Protein AF-A0A962IIJ2-F1 (afdb_monomer_lite)

pLDDT: mean 85.6, std 15.06, range [34.09, 98.44]

Radius of gyration: 25.57 Å; chains: 1; bounding box: 66×68×74 Å

Secondary structure (DSSP, 8-state):
-----SSPPB----TT-----PPPTTS----SS---TT-TT-B-HHHHHHHH-GGGPPPTTS-----STT----STHHHHHS-----S-HHHHGGGGGG-SS-------TTS-SS-SS--S-S---S---HHHHHHHHT-STTT--GGGGTEEE--S-TTHHHHS-SS-----HHHHHHHHHH--BGGGGTSGGGSHHHHHTTGGGGGG-SS--B-S--GGG--EEE-B-B-TTS-BB-TTSPBPPTT-TTHHHHSPB---HHHHTT--HHHH--HHHHH--SPPPSSGGGG----THHHH--SSS---SB--STTS-TT--BGGG-B-TTS-BSEEEETTEEEEE-SSSTT-EEEPPPHHHHH-TTSTT--HHHHHHHH-BS-TTT---STTS-GGGBSS-TTTB-THHHHB--B-EEEEEEEEEEEEEEEE--SSS-SEEEEEE-BEEEEEESB--EEEE--GGGTT-EEEEEE---EEEEEE-TT--EEEEEEPPBBTTS-BS--EEE-----B-SSSSPPHHHHS--TTS--HHHHHHHTTS--S------SEEEEE-SS-EEEEE---

Structure (mmCIF, N/CA/C/O backbone):
data_AF-A0A962IIJ2-F1
#
_entry.id   AF-A0A962IIJ2-F1
#
loop_
_atom_site.group_PDB
_atom_site.id
_atom_site.type_symbol
_atom_site.label_atom_id
_atom_site.label_alt_id
_atom_site.label_comp_id
_atom_site.label_asym_id
_atom_site.label_entity_id
_atom_site.label_seq_id
_atom_site.pdbx_PDB_ins_code
_atom_site.Cartn_x
_atom_site.Cartn_y
_atom_site.Cartn_z
_atom_site.occupancy
_atom_site.B_iso_or_equiv
_atom_site.auth_seq_id
_atom_site.auth_comp_id
_atom_site.auth_asym_id
_atom_site.auth_atom_id
_atom_site.pdbx_PDB_model_num
ATOM 1 N N . ARG A 1 1 ? 8.503 -45.326 -10.225 1.00 37.41 1 ARG A N 1
ATOM 2 C CA . ARG A 1 1 ? 7.732 -44.259 -10.901 1.00 37.41 1 ARG A CA 1
ATOM 3 C C . ARG A 1 1 ? 8.660 -43.644 -11.934 1.00 37.41 1 ARG A C 1
ATOM 5 O O . ARG A 1 1 ? 9.454 -42.791 -11.583 1.00 37.41 1 ARG A O 1
ATOM 12 N N . ASN A 1 2 ? 8.625 -44.191 -13.148 1.00 34.09 2 ASN A N 1
ATOM 13 C CA . ASN A 1 2 ? 9.226 -43.584 -14.328 1.00 34.09 2 ASN A CA 1
ATOM 14 C C . ASN A 1 2 ? 8.169 -42.682 -14.962 1.00 34.09 2 ASN A C 1
ATOM 16 O O . ASN A 1 2 ? 7.046 -43.139 -15.152 1.00 34.09 2 ASN A O 1
ATOM 20 N N . ILE A 1 3 ? 8.555 -41.435 -15.202 1.00 35.91 3 ILE A N 1
ATOM 21 C CA . ILE A 1 3 ? 8.362 -40.560 -16.370 1.00 35.91 3 ILE A CA 1
ATOM 22 C C . ILE A 1 3 ? 9.017 -39.276 -15.858 1.00 35.91 3 ILE A C 1
ATOM 24 O O . ILE A 1 3 ? 8.398 -38.516 -15.116 1.00 35.91 3 ILE A O 1
ATOM 28 N N . ASN A 1 4 ? 10.325 -39.139 -16.104 1.00 37.03 4 ASN A N 1
ATOM 29 C CA . ASN A 1 4 ? 11.079 -37.954 -15.710 1.00 37.03 4 ASN A CA 1
ATOM 30 C C . ASN A 1 4 ? 10.357 -36.747 -16.296 1.00 37.03 4 ASN A C 1
ATOM 32 O O . ASN A 1 4 ? 10.222 -36.628 -17.516 1.00 37.03 4 ASN A O 1
ATOM 36 N N . THR A 1 5 ? 9.843 -35.892 -15.420 1.00 36.66 5 THR A N 1
ATOM 37 C CA . THR A 1 5 ? 9.317 -34.612 -15.850 1.00 36.66 5 THR A CA 1
ATOM 38 C C . THR A 1 5 ? 10.496 -33.867 -16.479 1.00 36.66 5 THR A C 1
ATOM 40 O O . THR A 1 5 ? 11.594 -33.805 -15.932 1.00 36.66 5 THR A O 1
ATOM 43 N N . THR A 1 6 ? 10.298 -33.308 -17.667 1.00 42.16 6 THR A N 1
ATOM 44 C CA . THR A 1 6 ? 11.207 -32.301 -18.236 1.00 42.16 6 THR A CA 1
ATOM 45 C C . THR A 1 6 ? 11.127 -30.978 -17.465 1.00 42.16 6 THR A C 1
ATOM 47 O O . THR A 1 6 ? 11.768 -29.999 -17.844 1.00 42.16 6 THR A O 1
ATOM 50 N N . PHE A 1 7 ? 10.349 -30.934 -16.380 1.00 39.56 7 PHE A N 1
ATOM 51 C CA . PHE A 1 7 ? 10.280 -29.812 -15.469 1.00 39.56 7 PHE A CA 1
ATOM 52 C C . PHE A 1 7 ? 11.474 -29.827 -14.514 1.00 39.56 7 PHE A C 1
ATOM 54 O O . PHE A 1 7 ? 11.774 -30.864 -13.922 1.00 39.56 7 PHE A O 1
ATOM 61 N N . PRO A 1 8 ? 12.127 -28.679 -14.287 1.00 47.19 8 PRO A N 1
ATOM 62 C CA . PRO A 1 8 ? 13.019 -28.563 -13.152 1.00 47.19 8 PRO A CA 1
ATOM 63 C C . PRO A 1 8 ? 12.200 -28.747 -11.867 1.00 47.19 8 PRO A C 1
ATOM 65 O O . PRO A 1 8 ? 11.303 -27.949 -11.603 1.00 47.19 8 PRO A O 1
ATOM 68 N N . GLU A 1 9 ? 12.465 -29.793 -11.074 1.00 44.72 9 GLU A N 1
ATOM 69 C CA . GLU A 1 9 ? 11.736 -29.979 -9.811 1.00 44.72 9 GLU A CA 1
ATOM 70 C C . GLU A 1 9 ? 12.003 -28.761 -8.907 1.00 44.72 9 GLU A C 1
ATOM 72 O O . GLU A 1 9 ? 13.155 -28.430 -8.609 1.00 44.72 9 GLU A O 1
ATOM 77 N N . THR A 1 10 ? 10.955 -28.055 -8.489 1.00 42.66 10 THR A N 1
ATOM 78 C CA . THR A 1 10 ? 11.078 -26.929 -7.560 1.00 42.66 10 THR A CA 1
ATOM 79 C C . THR A 1 10 ? 11.089 -27.452 -6.128 1.00 42.66 10 THR A C 1
ATOM 81 O O . THR A 1 10 ? 10.122 -28.042 -5.651 1.00 42.66 10 THR A O 1
ATOM 84 N N . GLY A 1 11 ? 12.204 -27.274 -5.422 1.00 40.88 11 GLY A N 1
ATOM 85 C CA . GLY A 1 11 ? 12.352 -27.729 -4.041 1.00 40.88 11 GLY A CA 1
ATOM 86 C C . GLY A 1 11 ? 13.549 -27.084 -3.354 1.00 40.88 11 GLY A C 1
ATOM 87 O O . GLY A 1 11 ? 14.538 -26.742 -4.006 1.00 40.88 11 GLY A O 1
ATOM 88 N N . LEU A 1 12 ? 13.459 -26.907 -2.035 1.00 39.16 12 LEU A N 1
ATOM 89 C CA . LEU A 1 12 ? 14.619 -26.550 -1.222 1.00 39.16 12 LEU A CA 1
ATOM 90 C C . LEU A 1 12 ? 15.625 -27.713 -1.275 1.00 39.16 12 LEU A C 1
ATOM 92 O O . LEU A 1 12 ? 15.207 -28.872 -1.173 1.00 39.16 12 LEU A O 1
ATOM 96 N N . PRO A 1 13 ? 16.934 -27.454 -1.440 1.00 43.03 13 PRO A N 1
ATOM 97 C CA . PRO A 1 13 ? 17.932 -28.498 -1.269 1.00 43.03 13 PRO A CA 1
ATOM 98 C C . PRO A 1 13 ? 17.788 -29.068 0.147 1.00 43.03 13 PRO A C 1
ATOM 100 O O . PRO A 1 13 ? 17.956 -28.360 1.135 1.00 43.03 13 PRO A O 1
ATOM 103 N N . ASN A 1 14 ? 17.403 -30.342 0.238 1.00 43.22 14 ASN A N 1
ATOM 104 C CA . ASN A 1 14 ? 17.270 -31.041 1.510 1.00 43.22 14 ASN A CA 1
ATOM 105 C C . ASN A 1 14 ? 18.638 -31.050 2.211 1.00 43.22 14 ASN A C 1
ATOM 107 O O . ASN A 1 14 ? 19.589 -31.634 1.685 1.00 43.22 14 ASN A O 1
ATOM 111 N N . SER A 1 15 ? 18.718 -30.447 3.398 1.00 38.16 15 SER A N 1
ATOM 112 C CA . SER A 1 15 ? 19.924 -30.374 4.233 1.00 38.16 15 SER A CA 1
ATOM 113 C C . SER A 1 15 ? 20.475 -31.744 4.653 1.00 38.16 15 SER A C 1
ATOM 115 O O . SER A 1 15 ? 21.618 -31.828 5.090 1.00 38.16 15 SER A O 1
ATOM 117 N N . LEU A 1 16 ? 19.697 -32.820 4.493 1.00 42.72 16 LEU A N 1
ATOM 118 C CA . LEU A 1 16 ? 20.067 -34.190 4.855 1.00 42.72 16 LEU A CA 1
ATOM 119 C C . LEU A 1 16 ? 20.556 -35.044 3.672 1.00 42.72 16 LEU A C 1
ATOM 121 O O . LEU A 1 16 ? 20.946 -36.186 3.881 1.00 42.72 16 LEU A O 1
ATOM 125 N N . GLY A 1 17 ? 20.513 -34.554 2.426 1.00 43.22 17 GLY A N 1
ATOM 126 C CA . GLY A 1 17 ? 21.072 -35.272 1.263 1.00 43.22 17 GLY A CA 1
ATOM 127 C C . GLY A 1 17 ? 20.404 -36.612 0.886 1.00 43.22 17 GLY A C 1
ATOM 128 O O . GLY A 1 17 ? 20.881 -37.304 -0.007 1.00 43.22 17 GLY A O 1
ATOM 129 N N . LEU A 1 18 ? 19.282 -36.988 1.510 1.00 43.78 18 LEU A N 1
ATOM 130 C CA . LEU A 1 18 ? 18.730 -38.356 1.464 1.00 43.78 18 LEU A CA 1
ATOM 131 C C . LEU A 1 18 ? 17.936 -38.745 0.196 1.00 43.78 18 LEU A C 1
ATOM 133 O O . LEU A 1 18 ? 17.267 -39.776 0.195 1.00 43.78 18 LEU A O 1
ATOM 137 N N . ILE A 1 19 ? 17.964 -37.969 -0.895 1.00 43.94 19 ILE A N 1
ATOM 138 C CA . ILE A 1 19 ? 17.122 -38.248 -2.082 1.00 43.94 19 ILE A CA 1
ATOM 139 C C . ILE A 1 19 ? 17.919 -38.167 -3.394 1.00 43.94 19 ILE A C 1
ATOM 141 O O . ILE A 1 19 ? 17.517 -37.497 -4.343 1.00 43.94 19 ILE A O 1
ATOM 145 N N . GLN A 1 20 ? 19.053 -38.868 -3.459 1.00 42.38 20 GLN A N 1
ATOM 146 C CA . GLN A 1 20 ? 19.650 -39.310 -4.723 1.00 42.38 20 GLN A CA 1
ATOM 147 C C . GLN A 1 20 ? 19.361 -40.803 -4.900 1.00 42.38 20 GLN A C 1
ATOM 149 O O . GLN A 1 20 ? 20.142 -41.656 -4.485 1.00 42.38 20 GLN A O 1
ATOM 154 N N . ARG A 1 21 ? 18.233 -41.150 -5.529 1.00 43.78 21 ARG A N 1
ATOM 155 C CA . ARG A 1 21 ? 18.178 -42.439 -6.228 1.00 43.78 21 ARG A CA 1
ATOM 156 C C . ARG A 1 21 ? 18.966 -42.230 -7.515 1.00 43.78 21 ARG A C 1
ATOM 158 O O . ARG A 1 21 ? 18.477 -41.557 -8.414 1.00 43.78 21 ARG A O 1
ATOM 165 N N . LEU A 1 22 ? 20.215 -42.690 -7.516 1.00 45.16 22 LEU A N 1
ATOM 166 C CA . LEU A 1 22 ? 21.128 -42.614 -8.655 1.00 45.16 22 LEU A CA 1
ATOM 167 C C . LEU A 1 22 ? 20.426 -43.142 -9.916 1.00 45.16 22 LEU A C 1
ATOM 169 O O . LEU A 1 22 ? 19.790 -44.197 -9.868 1.00 45.16 22 LEU A O 1
ATOM 173 N N . GLU A 1 23 ? 20.523 -42.404 -11.023 1.00 46.47 23 GLU A N 1
ATOM 174 C CA . GLU A 1 23 ? 20.155 -42.933 -12.338 1.00 46.47 23 GLU A CA 1
ATOM 175 C C . GLU A 1 23 ? 21.096 -44.091 -12.716 1.00 46.47 23 GLU A C 1
ATOM 177 O O . GLU A 1 23 ? 22.241 -44.151 -12.261 1.00 46.47 23 GLU A O 1
ATOM 182 N N . GLU A 1 24 ? 20.614 -45.028 -13.540 1.00 42.97 24 GLU A N 1
ATOM 183 C CA . GLU A 1 24 ? 21.438 -46.135 -14.032 1.00 42.97 24 GLU A CA 1
ATOM 184 C C . GLU A 1 24 ? 22.673 -45.606 -14.791 1.00 42.97 24 GLU A C 1
ATOM 186 O O . GLU A 1 24 ? 22.529 -44.748 -15.672 1.00 42.97 24 GLU A O 1
ATOM 191 N N . PRO A 1 25 ? 23.883 -46.122 -14.502 1.00 41.12 25 PRO A N 1
ATOM 192 C CA . PRO A 1 25 ? 25.089 -45.762 -15.237 1.00 41.12 25 PRO A CA 1
ATOM 193 C C . PRO A 1 25 ? 24.914 -45.962 -16.751 1.00 41.12 25 PRO A C 1
ATOM 195 O O . PRO A 1 25 ? 24.493 -47.028 -17.194 1.00 41.12 25 PRO A O 1
ATOM 198 N N . GLY A 1 26 ? 25.274 -44.951 -17.548 1.00 41.69 26 GLY A N 1
ATOM 199 C CA . GLY A 1 26 ? 25.285 -45.033 -19.016 1.00 41.69 26 GLY A CA 1
ATOM 200 C C . GLY A 1 26 ? 24.155 -44.294 -19.740 1.00 41.69 26 GLY A C 1
ATOM 201 O O . GLY A 1 26 ? 24.163 -44.257 -20.970 1.00 41.69 26 GLY A O 1
ATOM 202 N N . ARG A 1 27 ? 23.215 -43.658 -19.028 1.00 43.38 27 ARG A N 1
ATOM 203 C CA . ARG A 1 27 ? 22.246 -42.744 -19.658 1.00 43.38 27 ARG A CA 1
ATOM 204 C C . ARG A 1 27 ? 22.854 -41.350 -19.887 1.00 43.38 27 ARG A C 1
ATOM 206 O O . ARG A 1 27 ? 23.581 -40.863 -19.023 1.00 43.38 27 ARG A O 1
ATOM 213 N N . PRO A 1 28 ? 22.579 -40.694 -21.032 1.00 39.84 28 PRO A N 1
ATOM 214 C CA . PRO A 1 28 ? 23.017 -39.325 -21.267 1.00 39.84 28 PRO A CA 1
ATOM 215 C C . PRO A 1 28 ? 22.339 -38.370 -20.278 1.00 39.84 28 PRO A C 1
ATOM 217 O O . PRO A 1 28 ? 21.114 -38.328 -20.176 1.00 39.84 28 PRO A O 1
ATOM 220 N N . ASP A 1 29 ? 23.157 -37.587 -19.579 1.00 43.50 29 ASP A N 1
ATOM 221 C CA . ASP A 1 29 ? 22.744 -36.552 -18.631 1.00 43.50 29 ASP A CA 1
ATOM 222 C C . ASP A 1 29 ? 22.156 -35.345 -19.386 1.00 43.50 29 ASP A C 1
ATOM 224 O O . ASP A 1 29 ? 22.820 -34.335 -19.637 1.00 43.50 29 ASP A O 1
ATOM 228 N N . LEU A 1 30 ? 20.912 -35.482 -19.849 1.00 41.03 30 LEU A N 1
ATOM 229 C CA . LEU A 1 30 ? 20.187 -34.433 -20.565 1.00 41.03 30 LEU A CA 1
ATOM 230 C C . LEU A 1 30 ? 19.764 -33.334 -19.580 1.00 41.03 30 LEU A C 1
ATOM 232 O O . LEU A 1 30 ? 18.657 -33.353 -19.042 1.00 41.03 30 LEU A O 1
ATOM 236 N N . ARG A 1 31 ? 20.652 -32.359 -19.348 1.00 44.62 31 ARG A N 1
ATOM 237 C CA . ARG A 1 31 ? 20.380 -31.151 -18.547 1.00 44.62 31 ARG A CA 1
ATOM 238 C C . ARG A 1 31 ? 19.911 -29.992 -19.427 1.00 44.62 31 ARG A C 1
ATOM 240 O O . ARG A 1 31 ? 20.548 -29.691 -20.430 1.00 44.62 31 ARG A O 1
ATOM 247 N N . GLN A 1 32 ? 18.863 -29.265 -19.021 1.00 40.50 32 GLN A N 1
ATOM 248 C CA . GLN A 1 32 ? 18.410 -28.050 -19.727 1.00 40.50 32 GLN A CA 1
ATOM 249 C C . GLN A 1 32 ? 19.452 -26.919 -19.657 1.00 40.50 32 GLN A C 1
ATOM 251 O O . GLN A 1 32 ? 19.497 -26.042 -20.514 1.00 40.50 32 GLN A O 1
ATOM 256 N N . SER A 1 33 ? 20.284 -26.913 -18.611 1.00 43.78 33 SER A N 1
ATOM 257 C CA . SER A 1 33 ? 21.481 -26.071 -18.484 1.00 43.78 33 SER A CA 1
ATOM 258 C C . SER A 1 33 ? 22.393 -26.607 -17.373 1.00 43.78 33 SER A C 1
ATOM 260 O O . SER A 1 33 ? 21.948 -27.346 -16.495 1.00 43.78 33 SER A O 1
ATOM 262 N N . ASN A 1 34 ? 23.675 -26.230 -17.382 1.00 48.47 34 ASN A N 1
ATOM 263 C CA . ASN A 1 34 ? 24.624 -26.630 -16.342 1.00 48.47 34 ASN A CA 1
ATOM 264 C C . ASN A 1 34 ? 24.390 -25.789 -15.067 1.00 48.47 34 ASN A C 1
ATOM 266 O O . ASN A 1 34 ? 24.948 -24.703 -14.908 1.00 48.47 34 ASN A O 1
ATOM 270 N N . ARG A 1 35 ? 23.484 -26.243 -14.194 1.00 53.84 35 ARG A N 1
ATOM 271 C CA . ARG A 1 35 ? 23.015 -25.499 -13.009 1.00 53.84 35 ARG A CA 1
ATOM 272 C C . ARG A 1 35 ? 23.796 -25.866 -11.741 1.00 53.84 35 ARG A C 1
ATOM 274 O O . ARG A 1 35 ? 23.197 -26.232 -10.747 1.00 53.84 35 ARG A O 1
ATOM 281 N N . GLY A 1 36 ? 25.122 -25.758 -11.756 1.00 50.78 36 GLY A N 1
ATOM 282 C CA . GLY A 1 36 ? 25.972 -26.019 -10.582 1.00 50.78 36 GLY A CA 1
ATOM 283 C C . GLY A 1 36 ? 25.973 -27.482 -10.079 1.00 50.78 36 GLY A C 1
ATOM 284 O O . GLY A 1 36 ? 25.113 -28.281 -10.458 1.00 50.78 36 GLY A O 1
ATOM 285 N N . PRO A 1 37 ? 26.956 -27.882 -9.253 1.00 43.50 37 PRO A N 1
ATOM 286 C CA . PRO A 1 37 ? 27.023 -29.238 -8.703 1.00 43.50 37 PRO A CA 1
ATOM 287 C C . PRO A 1 37 ? 25.828 -29.555 -7.784 1.00 43.50 37 PRO A C 1
ATOM 289 O O . PRO A 1 37 ? 25.445 -28.731 -6.962 1.00 43.50 37 PRO A O 1
ATOM 292 N N . GLY A 1 38 ? 25.254 -30.759 -7.901 1.00 46.19 38 GLY A N 1
ATOM 293 C CA . GLY A 1 38 ? 24.261 -31.290 -6.951 1.00 46.19 38 GLY A CA 1
ATOM 294 C C . GLY A 1 38 ? 22.792 -30.907 -7.183 1.00 46.19 38 GLY A C 1
ATOM 295 O O . GLY A 1 38 ? 21.932 -31.390 -6.453 1.00 46.19 38 GLY A O 1
ATOM 296 N N . THR A 1 39 ? 22.473 -30.093 -8.194 1.00 49.59 39 THR A N 1
ATOM 297 C CA . THR A 1 39 ? 21.091 -29.621 -8.410 1.00 49.59 39 THR A CA 1
ATOM 298 C C . THR A 1 39 ? 20.220 -30.561 -9.237 1.00 49.59 39 THR A C 1
ATOM 300 O O . THR A 1 39 ? 19.011 -30.472 -9.115 1.00 49.59 39 THR A O 1
ATOM 303 N N . GLY A 1 40 ? 20.773 -31.470 -10.051 1.00 49.94 40 GLY A N 1
ATOM 304 C CA . GLY A 1 40 ? 20.004 -32.532 -10.728 1.00 49.94 40 GLY A CA 1
ATOM 305 C C . GLY A 1 40 ? 18.741 -32.052 -11.462 1.00 49.94 40 GLY A C 1
ATOM 306 O O . GLY A 1 40 ? 17.670 -32.591 -11.222 1.00 49.94 40 GLY A O 1
ATOM 307 N N . GLN A 1 41 ? 18.850 -31.002 -12.290 1.00 48.44 41 GLN A N 1
ATOM 308 C CA . GLN A 1 41 ? 17.736 -30.291 -12.958 1.00 48.44 41 GLN A CA 1
ATOM 309 C C . GLN A 1 41 ? 16.795 -29.494 -12.036 1.00 48.44 41 GLN A C 1
ATOM 311 O O . GLN A 1 41 ? 16.021 -28.688 -12.540 1.00 48.44 41 GLN A O 1
ATOM 316 N N . ARG A 1 42 ? 16.885 -29.614 -10.709 1.00 50.66 42 ARG A N 1
ATOM 317 C CA . ARG A 1 42 ? 16.044 -28.884 -9.749 1.00 50.66 42 ARG A CA 1
ATOM 318 C C . ARG A 1 42 ? 16.328 -27.388 -9.741 1.00 50.66 42 ARG A C 1
ATOM 320 O O . ARG A 1 42 ? 17.455 -26.943 -9.978 1.00 50.66 42 ARG A O 1
ATOM 327 N N . VAL A 1 43 ? 15.305 -26.598 -9.429 1.00 50.91 43 VAL A N 1
ATOM 328 C CA . VAL A 1 43 ? 15.424 -25.144 -9.302 1.00 50.91 43 VAL A CA 1
ATOM 329 C C . VAL A 1 43 ? 14.782 -24.642 -8.013 1.00 50.91 43 VAL A C 1
ATOM 331 O O . VAL A 1 43 ? 13.591 -24.799 -7.788 1.00 50.91 43 VAL A O 1
ATOM 334 N N . ALA A 1 44 ? 15.560 -23.988 -7.153 1.00 52.53 44 ALA A N 1
ATOM 335 C CA . ALA A 1 44 ? 15.008 -23.236 -6.033 1.00 52.53 44 ALA A CA 1
ATOM 336 C C . ALA A 1 44 ? 14.726 -21.808 -6.515 1.00 52.53 44 ALA A C 1
ATOM 338 O O . ALA A 1 44 ? 15.599 -20.950 -6.427 1.00 52.53 44 ALA A O 1
ATOM 339 N N . ILE A 1 45 ? 13.531 -21.562 -7.068 1.00 55.88 45 ILE A N 1
ATOM 340 C CA . ILE A 1 45 ? 13.137 -20.231 -7.573 1.00 55.88 45 ILE A CA 1
ATOM 341 C C . ILE A 1 45 ? 13.308 -19.135 -6.511 1.00 55.88 45 ILE A C 1
ATOM 343 O O . ILE A 1 45 ? 13.879 -18.109 -6.862 1.00 55.88 45 ILE A O 1
ATOM 347 N N . PRO A 1 46 ? 12.964 -19.341 -5.220 1.00 53.16 46 PRO A N 1
ATOM 348 C CA . PRO A 1 46 ? 13.258 -18.347 -4.187 1.00 53.16 46 PRO A CA 1
ATOM 349 C C . PRO A 1 46 ? 14.751 -18.011 -4.096 1.00 53.16 46 PRO A C 1
ATOM 351 O O . PRO A 1 46 ? 15.125 -16.846 -4.072 1.00 53.16 46 PRO A O 1
ATOM 354 N N . VAL A 1 47 ? 15.624 -19.023 -4.146 1.00 57.12 47 VAL A N 1
ATOM 355 C CA . VAL A 1 47 ? 17.082 -18.834 -4.123 1.00 57.12 47 VAL A CA 1
ATOM 356 C C . VAL A 1 47 ? 17.576 -18.180 -5.416 1.00 57.12 47 VAL A C 1
ATOM 358 O O . VAL A 1 47 ? 18.451 -17.326 -5.365 1.00 57.12 47 VAL A O 1
ATOM 361 N N . LEU A 1 48 ? 17.022 -18.522 -6.584 1.00 57.62 48 LEU A N 1
ATOM 362 C CA . LEU A 1 48 ? 17.352 -17.826 -7.830 1.00 57.62 48 LEU A CA 1
ATOM 363 C C . LEU A 1 48 ? 16.911 -16.362 -7.795 1.00 57.62 48 LEU A C 1
ATOM 365 O O . LEU A 1 48 ? 17.682 -15.512 -8.225 1.00 57.62 48 LEU A O 1
ATOM 369 N N . ASN A 1 49 ? 15.730 -16.061 -7.261 1.00 57.19 49 ASN A N 1
ATOM 370 C CA . ASN A 1 49 ? 15.256 -14.690 -7.118 1.00 57.19 49 ASN A CA 1
ATOM 371 C C . ASN A 1 49 ? 16.159 -13.906 -6.159 1.00 57.19 49 ASN A C 1
ATOM 373 O O . ASN A 1 49 ? 16.618 -12.826 -6.512 1.00 57.19 49 ASN A O 1
ATOM 377 N N . ILE A 1 50 ? 16.504 -14.478 -5.000 1.00 58.75 50 ILE A N 1
ATOM 378 C CA . ILE A 1 50 ? 17.420 -13.865 -4.023 1.00 58.75 50 ILE A CA 1
ATOM 379 C C . ILE A 1 50 ? 18.836 -13.680 -4.590 1.00 58.75 50 ILE A C 1
ATOM 381 O O . ILE A 1 50 ? 19.488 -12.701 -4.261 1.00 58.75 50 ILE A O 1
ATOM 385 N N . LEU A 1 51 ? 19.344 -14.606 -5.413 1.00 59.38 51 LEU A N 1
ATOM 386 C CA . LEU A 1 51 ? 20.753 -14.597 -5.841 1.00 59.38 51 LEU A CA 1
ATOM 387 C C . LEU A 1 51 ? 21.008 -14.019 -7.239 1.00 59.38 51 LEU A C 1
ATOM 389 O O . LEU A 1 51 ? 22.153 -13.679 -7.552 1.00 59.38 51 LEU A O 1
ATOM 393 N N . LYS A 1 52 ? 20.008 -14.016 -8.124 1.00 56.84 52 LYS A N 1
ATOM 394 C CA . LYS A 1 52 ? 20.197 -13.745 -9.562 1.00 56.84 52 LYS A CA 1
ATOM 395 C C . LYS A 1 52 ? 19.287 -12.668 -10.131 1.00 56.84 52 LYS A C 1
ATOM 397 O O . LYS A 1 52 ? 19.578 -12.195 -11.228 1.00 56.84 52 LYS A O 1
ATOM 402 N N . THR A 1 53 ? 18.215 -12.293 -9.441 1.00 59.94 53 THR A N 1
ATOM 403 C CA . THR A 1 53 ? 17.303 -11.248 -9.919 1.00 59.94 53 THR A CA 1
ATOM 404 C C . THR A 1 53 ? 17.506 -9.978 -9.112 1.00 59.94 53 THR A C 1
ATOM 406 O O . THR A 1 53 ? 17.752 -10.059 -7.915 1.00 59.94 53 THR A O 1
ATOM 409 N N . ARG A 1 54 ? 17.352 -8.812 -9.754 1.00 67.50 54 ARG A N 1
ATOM 410 C CA . ARG A 1 54 ? 17.313 -7.520 -9.048 1.00 67.50 54 ARG A CA 1
ATOM 411 C C . ARG A 1 54 ? 16.023 -7.363 -8.220 1.00 67.50 54 ARG A C 1
ATOM 413 O O . ARG A 1 54 ? 15.903 -6.407 -7.485 1.00 67.50 54 ARG A O 1
ATOM 420 N N . LEU A 1 55 ? 15.071 -8.300 -8.322 1.00 65.19 55 LEU A N 1
ATOM 421 C CA . LEU A 1 55 ? 13.736 -8.213 -7.716 1.00 65.19 55 LEU A CA 1
ATOM 422 C C . LEU A 1 55 ? 13.750 -8.130 -6.181 1.00 65.19 55 LEU A C 1
ATOM 424 O O . LEU A 1 55 ? 12.882 -7.498 -5.593 1.00 65.19 55 LEU A O 1
ATOM 428 N N . ASN A 1 56 ? 14.712 -8.801 -5.542 1.00 61.38 56 ASN A N 1
ATOM 429 C CA . ASN A 1 56 ? 14.902 -8.756 -4.087 1.00 61.38 56 ASN A CA 1
ATOM 430 C C . ASN A 1 56 ? 16.016 -7.788 -3.681 1.00 61.38 56 ASN A C 1
ATOM 432 O O . ASN A 1 56 ? 16.365 -7.716 -2.503 1.00 61.38 56 ASN A O 1
ATOM 436 N N . ASP A 1 57 ? 16.600 -7.093 -4.656 1.00 66.62 57 ASP A N 1
ATOM 437 C CA . ASP A 1 57 ? 17.458 -5.974 -4.350 1.00 66.62 57 ASP A CA 1
ATOM 438 C C . ASP A 1 57 ? 16.617 -4.744 -4.068 1.00 66.62 57 ASP A C 1
ATOM 440 O O . ASP A 1 57 ? 15.568 -4.577 -4.674 1.00 66.62 57 ASP A O 1
ATOM 444 N N . PRO A 1 58 ? 17.107 -3.853 -3.215 1.00 63.34 58 PRO A N 1
ATOM 445 C CA . PRO A 1 58 ? 18.296 -4.042 -2.390 1.00 63.34 58 PRO A CA 1
ATOM 446 C C . PRO A 1 58 ? 17.948 -4.764 -1.062 1.00 63.34 58 PRO A C 1
ATOM 448 O O . PRO A 1 58 ? 16.993 -4.406 -0.372 1.00 63.34 58 PRO A O 1
ATOM 451 N N . ASN A 1 59 ? 18.769 -5.733 -0.626 1.00 72.31 59 ASN A N 1
ATOM 452 C CA . ASN A 1 59 ? 18.736 -6.241 0.760 1.00 72.31 59 ASN A CA 1
ATOM 453 C C . ASN A 1 59 ? 19.391 -5.233 1.721 1.00 72.31 59 ASN A C 1
ATOM 455 O O . ASN A 1 59 ? 20.242 -4.442 1.310 1.00 72.31 59 ASN A O 1
ATOM 459 N N . MET A 1 60 ? 19.069 -5.279 3.018 1.00 77.12 60 MET A N 1
ATOM 460 C CA . MET A 1 60 ? 19.629 -4.337 4.006 1.00 77.12 60 MET A CA 1
ATOM 461 C C . MET A 1 60 ? 21.162 -4.397 4.122 1.00 77.12 60 MET A C 1
ATOM 463 O O . MET A 1 60 ? 21.777 -3.422 4.533 1.00 77.12 60 MET A O 1
ATOM 467 N N . TRP A 1 61 ? 21.811 -5.502 3.746 1.00 76.19 61 TRP A N 1
ATOM 468 C CA . TRP A 1 61 ? 23.277 -5.623 3.791 1.00 76.19 61 TRP A CA 1
ATOM 469 C C . TRP A 1 61 ? 24.012 -4.951 2.626 1.00 76.19 61 TRP A C 1
ATOM 471 O O . TRP A 1 61 ? 25.227 -4.790 2.702 1.00 76.19 61 TRP A O 1
ATOM 481 N N . PHE A 1 62 ? 23.301 -4.560 1.568 1.00 78.88 62 PHE A N 1
ATOM 482 C CA . PHE A 1 62 ? 23.878 -3.914 0.392 1.00 78.88 62 PHE A CA 1
ATOM 483 C C . PHE A 1 62 ? 23.349 -2.490 0.246 1.00 78.88 62 PHE A C 1
ATOM 485 O O . PHE A 1 62 ? 22.282 -2.140 0.771 1.00 78.88 62 PHE A O 1
ATOM 492 N N . LEU A 1 63 ? 24.134 -1.655 -0.438 1.00 82.88 63 LEU A N 1
ATOM 493 C CA . LEU A 1 63 ? 23.686 -0.326 -0.838 1.00 82.88 63 LEU A CA 1
ATOM 494 C C . LEU A 1 63 ? 22.420 -0.456 -1.688 1.00 82.88 63 LEU A C 1
ATOM 496 O O . LEU A 1 63 ? 22.228 -1.473 -2.362 1.00 82.88 63 LEU A O 1
ATOM 500 N N . GLY A 1 64 ? 21.560 0.564 -1.631 1.00 82.69 64 GLY A N 1
ATOM 501 C CA . GLY A 1 64 ? 20.501 0.699 -2.622 1.00 82.69 64 GLY A CA 1
ATOM 502 C C . GLY A 1 64 ? 21.099 0.697 -4.026 1.00 82.69 64 GLY A C 1
ATOM 503 O O . GLY A 1 64 ? 22.267 1.055 -4.203 1.00 82.69 64 GLY A O 1
ATOM 504 N N . THR A 1 65 ? 20.327 0.270 -5.022 1.00 82.00 65 THR A N 1
ATOM 505 C CA . THR A 1 65 ? 20.795 0.350 -6.412 1.00 82.00 65 THR A CA 1
ATOM 506 C C . THR A 1 65 ? 20.985 1.806 -6.827 1.00 82.00 65 THR A C 1
ATOM 508 O O . THR A 1 65 ? 21.908 2.085 -7.588 1.00 82.00 65 THR A O 1
ATOM 511 N N . ASN A 1 66 ? 20.190 2.719 -6.246 1.00 89.31 66 ASN A N 1
ATOM 512 C CA . ASN A 1 66 ? 20.313 4.173 -6.374 1.00 89.31 66 ASN A CA 1
ATOM 513 C C . ASN A 1 66 ? 20.359 4.625 -7.842 1.00 89.31 66 ASN A C 1
ATOM 515 O O . ASN A 1 66 ? 21.020 5.602 -8.184 1.00 89.31 66 ASN A O 1
ATOM 519 N N . ASP A 1 67 ? 19.689 3.870 -8.711 1.00 88.06 67 ASP A N 1
ATOM 520 C CA . ASP A 1 67 ? 19.726 3.993 -10.165 1.00 88.06 67 ASP A CA 1
ATOM 521 C C . ASP A 1 67 ? 18.359 4.370 -10.755 1.00 88.06 67 ASP A C 1
ATOM 523 O O . ASP A 1 67 ? 18.206 4.369 -11.977 1.00 88.06 67 ASP A O 1
ATOM 527 N N . GLN A 1 68 ? 17.378 4.702 -9.908 1.00 92.06 68 GLN A N 1
ATOM 528 C CA . GLN A 1 68 ? 16.034 5.124 -10.305 1.00 92.06 68 GLN A CA 1
ATOM 529 C C . GLN A 1 68 ? 15.582 6.346 -9.484 1.00 92.06 68 GLN A C 1
ATOM 531 O O . GLN A 1 68 ? 15.927 6.449 -8.302 1.00 92.06 68 GLN A O 1
ATOM 536 N N . PRO A 1 69 ? 14.785 7.262 -10.069 1.00 92.75 69 PRO A N 1
ATOM 537 C CA . PRO A 1 69 ? 14.205 8.383 -9.339 1.00 92.75 69 PRO A CA 1
ATOM 538 C C . PRO A 1 69 ? 13.298 7.882 -8.212 1.00 92.75 69 PRO A C 1
ATOM 540 O O . PRO A 1 69 ? 12.485 6.974 -8.397 1.00 92.75 69 PRO A O 1
ATOM 543 N N . GLY A 1 70 ? 13.445 8.468 -7.029 1.00 92.88 70 GLY A N 1
ATOM 544 C CA . GLY A 1 70 ? 12.697 8.054 -5.848 1.00 92.88 70 GLY A CA 1
ATOM 545 C C . GLY A 1 70 ? 13.108 6.724 -5.200 1.00 92.88 70 GLY A C 1
ATOM 546 O O . GLY A 1 70 ? 12.396 6.246 -4.319 1.00 92.88 70 GLY A O 1
ATOM 547 N N . ASP A 1 71 ? 14.238 6.126 -5.599 1.00 91.94 71 ASP A N 1
ATOM 548 C CA . ASP A 1 71 ? 14.714 4.813 -5.123 1.00 91.94 71 ASP A CA 1
ATOM 549 C C . ASP A 1 71 ? 16.130 4.891 -4.522 1.00 91.94 71 ASP A C 1
ATOM 551 O O . ASP A 1 71 ? 17.047 4.161 -4.913 1.00 91.94 71 ASP A O 1
ATOM 555 N N . TYR A 1 72 ? 16.346 5.829 -3.591 1.00 93.31 72 TYR A N 1
ATOM 556 C CA . TYR A 1 72 ? 17.671 6.078 -3.018 1.00 93.31 72 TYR A CA 1
ATOM 557 C C . TYR A 1 72 ? 17.782 5.683 -1.546 1.00 93.31 72 TYR A C 1
ATOM 559 O O . TYR A 1 72 ? 17.036 6.170 -0.689 1.00 93.31 72 TYR A O 1
ATOM 567 N N . ARG A 1 73 ? 18.780 4.849 -1.227 1.00 92.25 73 ARG A N 1
ATOM 568 C CA . ARG A 1 73 ? 19.174 4.517 0.149 1.00 92.25 73 ARG A CA 1
ATOM 569 C C . ARG A 1 73 ? 20.620 4.035 0.295 1.00 92.25 73 ARG A C 1
ATOM 571 O O . ARG A 1 73 ? 21.259 3.552 -0.639 1.00 92.25 73 ARG A O 1
ATOM 578 N N . GLN A 1 74 ? 21.112 4.063 1.533 1.00 91.31 74 GLN A N 1
ATOM 579 C CA . GLN A 1 74 ? 22.344 3.369 1.945 1.00 91.31 74 GLN A CA 1
ATOM 580 C C . GLN A 1 74 ? 22.065 1.923 2.379 1.00 91.31 74 GLN A C 1
ATOM 582 O O . GLN A 1 74 ? 20.945 1.437 2.255 1.00 91.31 74 GLN A O 1
ATOM 587 N N . SER A 1 75 ? 23.085 1.234 2.893 1.00 89.31 75 SER A N 1
ATOM 588 C CA . SER A 1 75 ? 22.994 -0.083 3.536 1.00 89.31 75 SER A CA 1
ATOM 589 C C . SER A 1 75 ? 22.942 0.005 5.066 1.00 89.31 75 SER A C 1
ATOM 591 O O . SER A 1 75 ? 23.274 1.026 5.671 1.00 89.31 75 SER A O 1
ATOM 593 N N . GLY A 1 76 ? 22.622 -1.111 5.713 1.00 89.69 76 GLY A N 1
ATOM 594 C CA . GLY A 1 76 ? 22.667 -1.290 7.160 1.00 89.69 76 GLY A CA 1
ATOM 595 C C . GLY A 1 76 ? 21.739 -0.323 7.883 1.00 89.69 76 GLY A C 1
ATOM 596 O O . GLY A 1 76 ? 20.645 -0.025 7.414 1.00 89.69 76 GLY A O 1
ATOM 597 N N . CYS A 1 77 ? 22.187 0.211 9.018 1.00 92.50 77 CYS A N 1
ATOM 598 C CA . CYS A 1 77 ? 21.397 1.165 9.796 1.00 92.50 77 CYS A CA 1
ATOM 599 C C . CYS A 1 77 ? 21.047 2.424 8.985 1.00 92.50 77 CYS A C 1
ATOM 601 O O . CYS A 1 77 ? 19.970 2.990 9.156 1.00 92.50 77 CYS A O 1
ATOM 603 N N . ALA A 1 78 ? 21.937 2.857 8.087 1.00 93.50 78 ALA A N 1
ATOM 604 C CA . ALA A 1 78 ? 21.725 4.053 7.280 1.00 93.50 78 ALA A CA 1
ATOM 605 C C . ALA A 1 78 ? 20.619 3.876 6.228 1.00 93.50 78 ALA A C 1
ATOM 607 O O . ALA A 1 78 ? 20.014 4.866 5.836 1.00 93.50 78 ALA A O 1
ATOM 608 N N . ALA A 1 79 ? 20.304 2.640 5.825 1.00 91.44 79 ALA A N 1
ATOM 609 C CA . ALA A 1 79 ? 19.211 2.353 4.894 1.00 91.44 79 ALA A CA 1
ATOM 610 C C . ALA A 1 79 ? 17.855 2.874 5.397 1.00 91.44 79 ALA A C 1
ATOM 612 O O . ALA A 1 79 ? 17.058 3.360 4.603 1.00 91.44 79 ALA A O 1
ATOM 613 N N . CYS A 1 80 ? 17.621 2.797 6.711 1.00 91.69 80 CYS A N 1
ATOM 614 C CA . CYS A 1 80 ? 16.388 3.279 7.331 1.00 91.69 80 CYS A CA 1
ATOM 615 C C . CYS A 1 80 ? 16.565 4.624 8.033 1.00 91.69 80 CYS A C 1
ATOM 617 O O . CYS A 1 80 ? 15.604 5.371 8.141 1.00 91.69 80 CYS A O 1
ATOM 619 N N . HIS A 1 81 ? 17.758 4.927 8.554 1.00 94.94 81 HIS A N 1
ATOM 620 C CA . HIS A 1 81 ? 17.948 6.075 9.442 1.00 94.94 81 HIS A CA 1
ATOM 621 C C . HIS A 1 81 ? 18.573 7.315 8.802 1.00 94.94 81 HIS A C 1
ATOM 623 O O . HIS A 1 81 ? 18.739 8.320 9.496 1.00 94.94 81 HIS A O 1
ATOM 629 N N . VAL A 1 82 ? 18.928 7.259 7.519 1.00 95.62 82 VAL A N 1
ATOM 630 C CA . VAL A 1 82 ? 19.473 8.397 6.774 1.00 95.62 82 VAL A CA 1
ATOM 631 C C . VAL A 1 82 ? 18.530 8.704 5.606 1.00 95.62 82 VAL A C 1
ATOM 633 O O . VAL A 1 82 ? 18.547 7.977 4.614 1.00 95.62 82 VAL A O 1
ATOM 636 N N . PRO A 1 83 ? 17.687 9.746 5.718 1.00 95.81 83 PRO A N 1
ATOM 637 C CA . PRO A 1 83 ? 16.712 10.085 4.689 1.00 95.81 83 PRO A CA 1
ATOM 638 C C . PRO A 1 83 ? 17.340 10.597 3.388 1.00 95.81 83 PRO A C 1
ATOM 640 O O . PRO A 1 83 ? 18.342 11.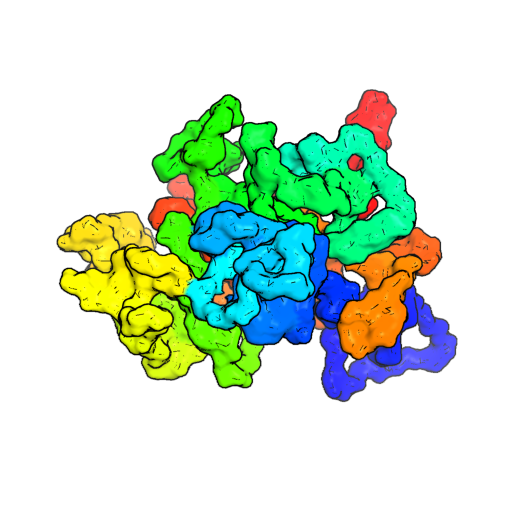320 3.386 1.00 95.81 83 PRO A O 1
ATOM 643 N N . TYR A 1 84 ? 16.675 10.264 2.286 1.00 96.06 84 TYR A N 1
ATOM 644 C CA . TYR A 1 84 ? 16.951 10.730 0.930 1.00 96.06 84 TYR A CA 1
ATOM 645 C C . TYR A 1 84 ? 15.749 11.518 0.403 1.00 96.06 84 TYR A C 1
ATOM 647 O O . TYR A 1 84 ? 14.626 11.342 0.879 1.00 96.06 84 TYR A O 1
ATOM 655 N N . ALA A 1 85 ? 15.986 12.372 -0.593 1.00 95.94 85 ALA A N 1
ATOM 656 C CA . ALA A 1 85 ? 14.923 12.951 -1.407 1.00 95.94 85 ALA A CA 1
ATOM 657 C C . ALA A 1 85 ? 14.360 11.859 -2.328 1.00 95.94 85 ALA A C 1
ATOM 659 O O . ALA A 1 85 ? 14.946 11.606 -3.380 1.00 95.94 85 ALA A O 1
ATOM 660 N N . ASN A 1 86 ? 13.270 11.203 -1.917 1.00 95.62 86 ASN A N 1
ATOM 661 C CA . ASN A 1 86 ? 12.690 10.072 -2.652 1.00 95.62 86 ASN A CA 1
ATOM 662 C C . ASN A 1 86 ? 11.278 10.309 -3.202 1.00 95.62 86 ASN A C 1
ATOM 664 O O . ASN A 1 86 ? 10.816 9.516 -4.012 1.00 95.62 86 ASN A O 1
ATOM 668 N N . ASP A 1 87 ? 10.567 11.341 -2.751 1.00 96.19 87 ASP A N 1
ATOM 669 C CA . ASP A 1 87 ? 9.162 11.536 -3.125 1.00 96.19 87 ASP A CA 1
ATOM 670 C C . ASP A 1 87 ? 8.701 12.955 -2.766 1.00 96.19 87 ASP A C 1
ATOM 672 O O . ASP A 1 87 ? 8.928 13.410 -1.634 1.00 96.19 87 ASP A O 1
ATOM 676 N N . ARG A 1 88 ? 8.052 13.628 -3.720 1.00 96.94 88 ARG A N 1
ATOM 677 C CA . ARG A 1 88 ? 7.486 14.982 -3.622 1.00 96.94 88 ARG A CA 1
ATOM 678 C C . ARG A 1 88 ? 6.127 15.049 -2.917 1.00 96.94 88 ARG A C 1
ATOM 680 O O . ARG A 1 88 ? 5.718 16.145 -2.530 1.00 96.94 88 ARG A O 1
ATOM 687 N N . ASP A 1 89 ? 5.413 13.941 -2.721 1.00 96.06 89 ASP A N 1
ATOM 688 C CA . ASP A 1 89 ? 4.137 13.926 -1.996 1.00 96.06 89 ASP A CA 1
ATOM 689 C C . ASP A 1 89 ? 4.381 14.038 -0.479 1.00 96.06 89 ASP A C 1
ATOM 691 O O . ASP A 1 89 ? 5.021 13.200 0.170 1.00 96.06 89 ASP A O 1
ATOM 695 N N . VAL A 1 90 ? 3.823 15.092 0.121 1.00 95.56 90 VAL A N 1
ATOM 696 C CA . VAL A 1 90 ? 3.904 15.368 1.565 1.00 95.56 90 VAL A CA 1
ATOM 697 C C . VAL A 1 90 ? 3.295 14.236 2.395 1.00 95.56 90 VAL A C 1
ATOM 699 O O . VAL A 1 90 ? 3.761 13.979 3.504 1.00 95.56 90 VAL A O 1
ATOM 702 N N . ARG A 1 91 ? 2.304 13.502 1.880 1.00 95.44 91 ARG A N 1
ATOM 703 C CA . ARG A 1 91 ? 1.720 12.342 2.575 1.00 95.44 91 ARG A CA 1
ATOM 704 C C . ARG A 1 91 ? 2.698 11.172 2.678 1.00 95.44 91 ARG A C 1
ATOM 706 O O . ARG A 1 91 ? 2.579 10.351 3.582 1.00 95.44 91 ARG A O 1
ATOM 713 N N . HIS A 1 92 ? 3.672 11.084 1.774 1.00 95.94 92 HIS A N 1
ATOM 714 C CA . HIS A 1 92 ? 4.643 9.988 1.727 1.00 95.94 92 HIS A CA 1
ATOM 715 C C . HIS A 1 92 ? 5.945 10.363 2.447 1.00 95.94 92 HIS A C 1
ATOM 717 O O . HIS A 1 92 ? 6.496 9.550 3.199 1.00 95.94 92 HIS A O 1
ATOM 723 N N . SER A 1 93 ? 6.392 11.611 2.266 1.00 96.06 93 SER A N 1
ATOM 724 C CA . SER A 1 93 ? 7.681 12.128 2.747 1.00 96.06 93 SER A CA 1
ATOM 725 C C . SER A 1 93 ? 7.598 13.084 3.945 1.00 96.06 93 SER A C 1
ATOM 727 O O . SER A 1 93 ? 8.630 13.451 4.513 1.00 96.06 93 SER A O 1
ATOM 729 N N . GLY A 1 94 ? 6.404 13.512 4.358 1.00 94.62 94 GLY A N 1
ATOM 730 C CA . GLY A 1 94 ? 6.233 14.542 5.384 1.00 94.62 94 GLY A CA 1
ATOM 731 C C . GLY A 1 94 ? 6.984 15.824 5.020 1.00 94.62 94 GLY A C 1
ATOM 732 O O . GLY A 1 94 ? 7.012 16.251 3.865 1.00 94.62 94 GLY A O 1
ATOM 733 N N . HIS A 1 95 ? 7.664 16.424 5.996 1.00 93.44 95 HIS A N 1
ATOM 734 C CA . HIS A 1 95 ? 8.473 17.625 5.770 1.00 93.44 95 HIS A CA 1
ATOM 735 C C . HIS A 1 95 ? 9.684 17.412 4.840 1.00 93.44 95 HIS A C 1
ATOM 737 O O . HIS A 1 95 ? 10.251 18.400 4.376 1.00 93.44 95 HIS A O 1
ATOM 743 N N . TYR A 1 96 ? 10.089 16.173 4.534 1.00 96.00 96 TYR A N 1
ATOM 744 C CA . TYR A 1 96 ? 11.176 15.907 3.584 1.00 96.00 96 TYR A CA 1
ATOM 745 C C . TYR A 1 96 ? 10.761 16.085 2.117 1.00 96.00 96 TYR A C 1
ATOM 747 O O . TYR A 1 96 ? 11.632 16.254 1.268 1.00 96.00 96 TYR A O 1
ATOM 755 N N . ALA A 1 97 ? 9.457 16.130 1.819 1.00 96.31 97 ALA A N 1
ATOM 756 C CA . ALA A 1 97 ? 8.932 16.291 0.459 1.00 96.31 97 ALA A CA 1
ATOM 757 C C . ALA A 1 97 ? 9.462 17.544 -0.262 1.00 96.31 97 ALA A C 1
ATOM 759 O O . ALA A 1 97 ? 9.630 17.555 -1.478 1.00 96.31 97 ALA A O 1
ATOM 760 N N . GLN A 1 98 ? 9.788 18.597 0.498 1.00 95.69 98 GLN A N 1
ATOM 761 C CA . GLN A 1 98 ? 10.336 19.849 -0.034 1.00 95.69 98 GLN A CA 1
ATOM 762 C C . GLN A 1 98 ? 11.673 19.680 -0.777 1.00 95.69 98 GLN A C 1
ATOM 764 O O . GLN A 1 98 ? 12.058 20.561 -1.540 1.00 95.69 98 GLN A O 1
ATOM 769 N N . PHE A 1 99 ? 12.391 18.577 -0.538 1.00 95.50 99 PHE A N 1
ATOM 770 C CA . PHE A 1 99 ? 13.688 18.299 -1.157 1.00 95.50 99 PHE A CA 1
ATOM 771 C C . PHE A 1 99 ? 13.576 17.505 -2.465 1.00 95.50 99 PHE A C 1
ATOM 773 O O . PHE A 1 99 ? 14.592 17.229 -3.099 1.00 95.50 99 PHE A O 1
ATOM 780 N N . GLY A 1 100 ? 12.360 17.153 -2.883 1.00 95.06 100 GLY A N 1
ATOM 781 C CA . GLY A 1 100 ? 12.118 16.453 -4.135 1.00 95.06 100 GLY A CA 1
ATOM 782 C C . GLY A 1 100 ? 12.320 14.940 -4.053 1.00 95.06 100 GLY A C 1
ATOM 783 O O . GLY A 1 100 ? 12.160 14.314 -3.005 1.00 95.06 100 GLY A O 1
ATOM 784 N N . HIS A 1 101 ? 12.690 14.365 -5.193 1.00 95.50 101 HIS A N 1
ATOM 785 C CA . HIS A 1 101 ? 12.802 12.919 -5.420 1.00 95.50 101 HIS A CA 1
ATOM 786 C C . HIS A 1 101 ? 14.066 12.517 -6.204 1.00 95.50 101 HIS A C 1
ATOM 788 O O . HIS A 1 101 ? 14.147 11.431 -6.773 1.00 95.50 101 HIS A O 1
ATOM 794 N N . ASP A 1 102 ? 15.056 13.414 -6.244 1.00 93.69 102 ASP A N 1
ATOM 795 C CA . ASP A 1 102 ? 16.274 13.260 -7.046 1.00 93.69 102 ASP A CA 1
ATOM 796 C C . ASP A 1 102 ? 17.458 12.662 -6.288 1.00 93.69 102 ASP A C 1
ATOM 798 O O . ASP A 1 102 ? 18.517 12.456 -6.876 1.00 93.69 102 ASP A O 1
ATOM 802 N N . GLY A 1 103 ? 17.321 12.407 -4.985 1.00 93.94 103 GLY A N 1
ATOM 803 C CA . GLY A 1 103 ? 18.441 11.946 -4.165 1.00 93.94 103 GLY A CA 1
ATOM 804 C C . GLY A 1 103 ? 19.626 12.917 -4.174 1.00 93.94 103 GLY A C 1
ATOM 805 O O . GLY A 1 103 ? 20.768 12.471 -4.133 1.00 93.94 103 GLY A O 1
ATOM 806 N N . THR A 1 104 ? 19.375 14.225 -4.289 1.00 93.81 104 THR A N 1
ATOM 807 C CA . THR A 1 104 ? 20.414 15.259 -4.223 1.00 93.81 104 THR A CA 1
ATOM 808 C C . THR A 1 104 ? 20.642 15.701 -2.783 1.00 93.81 104 THR A C 1
ATOM 810 O O . THR A 1 104 ? 19.716 15.826 -1.970 1.00 93.81 104 THR A O 1
ATOM 813 N N . THR A 1 105 ? 21.906 15.945 -2.443 1.00 94.50 105 THR A N 1
ATOM 814 C CA . THR A 1 105 ? 22.278 16.275 -1.069 1.00 94.50 105 THR A CA 1
ATOM 815 C C . THR A 1 105 ? 21.902 17.704 -0.671 1.00 94.50 105 THR A C 1
ATOM 817 O O . THR A 1 105 ? 21.943 18.631 -1.476 1.00 94.50 105 THR A O 1
ATOM 820 N N . GLN A 1 106 ? 21.603 17.899 0.614 1.00 93.62 106 GLN A N 1
ATOM 821 C CA . GLN A 1 106 ? 21.362 19.206 1.243 1.00 93.62 106 GLN A CA 1
ATOM 822 C C . GLN A 1 106 ? 22.477 19.572 2.237 1.00 93.62 106 GLN A C 1
ATOM 824 O O . GLN A 1 106 ? 22.325 20.470 3.069 1.00 93.62 106 GLN A O 1
ATOM 829 N N . THR A 1 107 ? 23.603 18.855 2.190 1.00 89.25 107 THR A N 1
ATOM 830 C CA . THR A 1 107 ? 24.743 19.097 3.074 1.00 89.25 107 THR A CA 1
ATOM 831 C C . THR A 1 107 ? 25.534 20.355 2.692 1.00 89.25 107 THR A C 1
ATOM 833 O O . THR A 1 107 ? 25.530 20.827 1.552 1.00 89.25 107 THR A O 1
ATOM 836 N N . GLY A 1 108 ? 26.268 20.889 3.669 1.00 88.62 108 GLY A N 1
ATOM 837 C CA . GLY A 1 108 ? 27.303 21.902 3.452 1.00 88.62 108 GLY A CA 1
ATOM 838 C C . GLY A 1 108 ? 28.668 21.323 3.058 1.00 88.62 108 GLY A C 1
ATOM 839 O O . GLY A 1 108 ? 29.607 22.095 2.883 1.00 88.62 108 GLY A O 1
ATOM 840 N N . ASP A 1 109 ? 28.795 19.996 2.958 1.00 88.25 109 ASP A N 1
ATOM 841 C CA . ASP A 1 109 ? 30.041 19.305 2.609 1.00 88.25 109 ASP A CA 1
ATOM 842 C C . ASP A 1 109 ? 30.493 19.659 1.176 1.00 88.25 109 ASP A C 1
ATOM 844 O O . ASP A 1 109 ? 29.784 19.341 0.221 1.00 88.25 109 ASP A O 1
ATOM 848 N N . PRO A 1 110 ? 31.660 20.308 0.993 1.00 88.50 110 PRO A N 1
ATOM 849 C CA . PRO A 1 110 ? 32.145 20.703 -0.328 1.00 88.50 110 PRO A CA 1
ATOM 850 C C . PRO A 1 110 ? 32.643 19.522 -1.171 1.00 88.50 110 PRO A C 1
ATOM 852 O O . PRO A 1 110 ? 32.966 19.716 -2.341 1.00 88.50 110 PRO A O 1
ATOM 855 N N . THR A 1 111 ? 32.759 18.325 -0.591 1.00 90.69 111 THR A N 1
ATOM 856 C CA . THR A 1 111 ? 33.227 17.121 -1.291 1.00 90.69 111 THR A CA 1
ATOM 857 C C . THR A 1 111 ? 32.104 16.345 -1.973 1.00 90.69 111 THR A C 1
ATOM 859 O O . THR A 1 111 ? 32.400 15.460 -2.773 1.00 90.69 111 THR A O 1
ATOM 862 N N . ILE A 1 112 ? 30.838 16.691 -1.704 1.00 89.81 112 ILE A N 1
ATOM 863 C CA . ILE A 1 112 ? 29.674 16.060 -2.331 1.00 89.81 112 ILE A CA 1
ATOM 864 C C . ILE A 1 112 ? 29.097 16.999 -3.397 1.00 89.81 112 ILE A C 1
ATOM 866 O O . ILE A 1 112 ? 28.695 18.120 -3.063 1.00 89.81 112 ILE A O 1
ATOM 870 N N . PRO A 1 113 ? 29.035 16.570 -4.669 1.00 92.19 113 PRO A N 1
ATOM 871 C CA . PRO A 1 113 ? 28.362 17.330 -5.714 1.00 92.19 113 PRO A CA 1
ATOM 872 C C . PRO A 1 113 ? 26.882 17.546 -5.377 1.00 92.19 113 PRO A C 1
ATOM 874 O O . PRO A 1 113 ? 26.184 16.638 -4.928 1.00 92.19 113 PRO A O 1
ATOM 877 N N . LYS A 1 114 ? 26.392 18.774 -5.568 1.00 90.38 114 LYS A N 1
ATOM 878 C CA . LYS A 1 114 ? 25.013 19.155 -5.201 1.00 90.38 114 LYS A CA 1
ATOM 879 C C . LYS A 1 114 ? 23.990 18.845 -6.292 1.00 90.38 114 LYS A C 1
ATOM 881 O O . LYS A 1 114 ? 22.792 18.854 -6.035 1.00 90.38 114 LYS A O 1
ATOM 886 N N . ASP A 1 115 ? 24.477 18.611 -7.497 1.00 89.75 115 ASP A N 1
ATOM 887 C CA . ASP A 1 115 ? 23.745 18.313 -8.721 1.00 89.75 115 ASP A CA 1
ATOM 888 C C . ASP A 1 115 ? 23.821 16.826 -9.107 1.00 89.75 115 ASP A C 1
ATOM 890 O O . ASP A 1 115 ? 23.356 16.442 -10.176 1.00 89.75 115 ASP A O 1
ATOM 894 N N . GLU A 1 116 ? 24.375 15.984 -8.230 1.00 92.00 116 GLU A N 1
ATOM 895 C CA . GLU A 1 116 ? 24.450 14.535 -8.408 1.00 92.00 116 GLU A CA 1
ATOM 896 C C . GLU A 1 116 ? 23.398 13.820 -7.542 1.00 92.00 116 GLU A C 1
ATOM 898 O O . GLU A 1 116 ? 23.190 14.159 -6.373 1.00 92.00 116 GLU A O 1
ATOM 903 N N . SER A 1 117 ? 22.736 12.822 -8.129 1.00 93.06 117 SER A N 1
ATOM 904 C CA . SER A 1 117 ? 21.798 11.924 -7.449 1.00 93.06 117 SER A CA 1
ATOM 905 C C . SER A 1 117 ? 22.511 10.855 -6.614 1.00 93.06 117 SER A C 1
ATOM 907 O O . SER A 1 117 ? 23.712 10.632 -6.738 1.00 93.06 117 SER A O 1
ATOM 909 N N . GLY A 1 118 ? 21.756 10.131 -5.785 1.00 91.56 118 GLY A N 1
ATOM 910 C CA . GLY A 1 118 ? 22.292 9.019 -4.993 1.00 91.56 118 GLY A CA 1
ATOM 911 C C . GLY A 1 118 ? 22.983 9.435 -3.693 1.00 91.56 118 GLY A C 1
ATOM 912 O O . GLY A 1 118 ? 23.619 8.597 -3.048 1.00 91.56 118 GLY A O 1
ATOM 913 N N . HIS A 1 119 ? 22.804 10.684 -3.258 1.00 93.44 119 HIS A N 1
ATOM 914 C CA . HIS A 1 119 ? 23.333 11.214 -2.003 1.00 93.44 119 HIS A CA 1
ATOM 915 C C . HIS A 1 119 ? 22.222 11.474 -0.976 1.00 93.44 119 HIS A C 1
ATOM 917 O O . HIS A 1 119 ? 21.119 11.902 -1.324 1.00 93.44 119 HIS A O 1
ATOM 923 N N . PRO A 1 120 ? 22.483 11.235 0.320 1.00 94.50 120 PRO A N 1
ATOM 924 C CA . PRO A 1 120 ? 21.486 11.490 1.347 1.00 94.50 120 PRO A CA 1
ATOM 925 C C . PRO A 1 120 ? 21.252 12.992 1.496 1.00 94.50 120 PRO A C 1
ATOM 927 O O . PRO A 1 120 ? 22.145 13.806 1.228 1.00 94.50 120 PRO A O 1
ATOM 930 N N . LEU A 1 121 ? 20.085 13.364 2.030 1.00 95.56 121 LEU A N 1
ATOM 931 C CA . LEU A 1 121 ? 19.795 14.765 2.351 1.00 95.56 121 LEU A CA 1
ATOM 932 C C . LEU A 1 121 ? 20.882 15.337 3.264 1.00 95.56 121 LEU A C 1
ATOM 934 O O . LEU A 1 121 ? 21.393 16.428 3.031 1.00 95.56 121 LEU A O 1
ATOM 938 N N . GLN A 1 122 ? 21.262 14.576 4.291 1.00 94.00 122 GLN A N 1
ATOM 939 C CA . GLN A 1 122 ? 22.330 14.906 5.228 1.00 94.00 122 GLN A CA 1
ATOM 940 C C . GLN A 1 122 ? 23.001 13.622 5.729 1.00 94.00 122 GLN A C 1
ATOM 942 O O . GLN A 1 122 ? 22.357 12.583 5.852 1.00 94.00 122 GLN A O 1
ATOM 947 N N . HIS A 1 123 ? 24.277 13.699 6.110 1.00 90.88 123 HIS A N 1
ATOM 948 C CA . HIS A 1 123 ? 24.983 12.614 6.802 1.00 90.88 123 HIS A CA 1
ATOM 949 C C . HIS A 1 123 ? 24.619 12.560 8.294 1.00 90.88 123 HIS A C 1
ATOM 951 O O . HIS A 1 123 ? 25.465 12.765 9.164 1.00 90.88 123 HIS A O 1
ATOM 957 N N . ALA A 1 124 ? 23.344 12.317 8.601 1.00 92.38 124 ALA A N 1
ATOM 958 C CA . ALA A 1 124 ? 22.833 12.307 9.967 1.00 92.38 124 ALA A CA 1
ATOM 959 C C . ALA A 1 124 ? 21.822 11.179 10.188 1.00 92.38 124 ALA A C 1
ATOM 961 O O . ALA A 1 124 ? 20.923 10.960 9.379 1.00 92.38 124 ALA A O 1
ATOM 962 N N . PHE A 1 125 ? 21.957 10.493 11.325 1.00 94.94 125 PHE A N 1
ATOM 963 C CA . PHE A 1 125 ? 20.964 9.532 11.790 1.00 94.94 125 PHE A CA 1
ATOM 964 C C . PHE A 1 125 ? 19.750 10.258 12.365 1.00 94.94 125 PHE A C 1
ATOM 966 O O . PHE A 1 125 ? 19.887 11.167 13.186 1.00 94.94 125 PHE A O 1
ATOM 973 N N . THR A 1 126 ? 18.557 9.798 12.008 1.00 94.00 126 THR A N 1
ATOM 974 C CA . THR A 1 126 ? 17.300 10.262 12.597 1.00 94.00 126 THR A CA 1
ATOM 975 C C . THR A 1 126 ? 16.365 9.094 12.912 1.00 94.00 126 THR A C 1
ATOM 977 O O . THR A 1 126 ? 16.521 7.976 12.423 1.00 94.00 126 THR A O 1
ATOM 980 N N . ARG A 1 127 ? 15.395 9.340 13.794 1.00 92.62 127 ARG A N 1
ATOM 981 C CA . ARG A 1 127 ? 14.249 8.448 14.041 1.00 92.62 127 ARG A CA 1
ATOM 982 C C . ARG A 1 127 ? 12.980 8.923 13.332 1.00 92.62 127 ARG A C 1
ATOM 984 O O . ARG A 1 127 ? 12.010 8.178 13.292 1.00 92.62 127 ARG A O 1
ATOM 991 N N . ALA A 1 128 ? 12.977 10.149 12.820 1.00 93.12 128 ALA A N 1
ATOM 992 C CA . ALA A 1 128 ? 11.884 10.732 12.060 1.00 93.12 128 ALA A CA 1
ATOM 993 C C . ALA A 1 128 ? 12.007 10.247 10.609 1.00 93.12 128 ALA A C 1
ATOM 995 O O . ALA A 1 128 ? 12.628 10.913 9.788 1.00 93.12 128 ALA A O 1
ATOM 996 N N . ILE A 1 129 ? 11.515 9.035 10.334 1.00 95.44 129 ILE A N 1
ATOM 997 C CA . ILE A 1 129 ? 11.676 8.372 9.032 1.00 95.44 129 ILE A CA 1
ATOM 998 C C . ILE A 1 129 ? 10.362 8.429 8.254 1.00 95.44 129 ILE A C 1
ATOM 1000 O O . ILE A 1 129 ? 9.341 7.982 8.787 1.00 95.44 129 ILE A O 1
ATOM 1004 N N . PRO A 1 130 ? 10.358 8.980 7.028 1.00 96.56 130 PRO A N 1
ATOM 1005 C CA . PRO A 1 130 ? 9.161 9.023 6.207 1.00 96.56 130 PRO A CA 1
ATOM 1006 C C . PRO A 1 130 ? 8.805 7.650 5.631 1.00 96.56 130 PRO A C 1
ATOM 1008 O O . PRO A 1 130 ? 9.649 6.764 5.488 1.00 96.56 130 PRO A O 1
ATOM 1011 N N . THR A 1 131 ? 7.544 7.499 5.229 1.00 96.50 131 THR A N 1
ATOM 1012 C CA . THR A 1 131 ? 7.042 6.278 4.577 1.00 96.50 131 THR A CA 1
ATOM 1013 C C . THR A 1 131 ? 7.762 6.027 3.255 1.00 96.50 131 THR A C 1
ATOM 1015 O O . THR A 1 131 ? 8.038 4.873 2.932 1.00 96.50 131 THR A O 1
ATOM 1018 N N . SER A 1 132 ? 8.132 7.084 2.526 1.00 94.81 132 SER A N 1
ATOM 1019 C CA . SER A 1 132 ? 8.908 6.979 1.285 1.00 94.81 132 SER A CA 1
ATOM 1020 C C . SER A 1 132 ? 10.227 6.221 1.472 1.00 94.81 132 SER A C 1
ATOM 1022 O O . SER A 1 132 ? 10.582 5.436 0.603 1.00 94.81 132 SER A O 1
ATOM 1024 N N . THR A 1 133 ? 10.904 6.325 2.626 1.00 93.38 133 THR A N 1
ATOM 1025 C CA . THR A 1 133 ? 12.091 5.500 2.938 1.00 93.38 133 THR A CA 1
ATOM 1026 C C . THR A 1 133 ? 11.752 4.013 3.059 1.00 93.38 133 THR A C 1
ATOM 1028 O O . THR A 1 133 ? 12.515 3.160 2.610 1.00 93.38 133 THR A O 1
ATOM 1031 N N . CYS A 1 134 ? 10.608 3.675 3.656 1.00 90.69 134 CYS A N 1
ATOM 1032 C CA . CYS A 1 134 ? 10.169 2.287 3.792 1.00 90.69 134 CYS A CA 1
ATOM 1033 C C . CYS A 1 134 ? 9.764 1.684 2.439 1.00 90.69 134 CYS A C 1
ATOM 1035 O O . CYS A 1 134 ? 10.014 0.501 2.194 1.00 90.69 134 CYS A O 1
ATOM 1037 N N . MET A 1 135 ? 9.157 2.485 1.558 1.00 89.12 135 MET A N 1
ATOM 1038 C CA . MET A 1 135 ? 8.662 2.021 0.257 1.00 89.12 135 MET A CA 1
ATOM 1039 C C . MET A 1 135 ? 9.773 1.553 -0.680 1.00 89.12 135 MET A C 1
ATOM 1041 O O . MET A 1 135 ? 9.528 0.632 -1.448 1.00 89.12 135 MET A O 1
ATOM 1045 N N . ILE A 1 136 ? 11.000 2.059 -0.531 1.00 86.75 136 ILE A N 1
ATOM 1046 C CA . ILE A 1 136 ? 12.201 1.589 -1.253 1.00 86.75 136 ILE A CA 1
ATOM 1047 C C . ILE A 1 136 ? 12.363 0.061 -1.157 1.00 86.75 136 ILE A C 1
ATOM 1049 O O . ILE A 1 136 ? 12.783 -0.597 -2.101 1.00 86.75 136 ILE A O 1
ATOM 1053 N N . CYS A 1 137 ? 12.006 -0.524 -0.008 1.00 83.19 137 CYS A N 1
ATOM 1054 C CA . CYS A 1 137 ? 12.093 -1.967 0.215 1.00 83.19 137 CYS A CA 1
ATOM 1055 C C . CYS A 1 137 ? 10.717 -2.657 0.190 1.00 83.19 137 CYS A C 1
ATOM 1057 O O . CYS A 1 137 ? 10.614 -3.812 -0.207 1.00 83.19 137 CYS A O 1
ATOM 1059 N N . HIS A 1 138 ? 9.642 -1.984 0.612 1.00 85.00 138 HIS A N 1
ATOM 1060 C CA . HIS A 1 138 ? 8.313 -2.591 0.797 1.00 85.00 138 HIS A CA 1
ATOM 1061 C C . HIS A 1 138 ? 7.360 -2.447 -0.404 1.00 85.00 138 HIS A C 1
ATOM 1063 O O . HIS A 1 138 ? 6.139 -2.515 -0.249 1.00 85.00 138 HIS A O 1
ATOM 1069 N N . MET A 1 139 ? 7.904 -2.299 -1.611 1.00 78.94 139 MET A N 1
ATOM 1070 C CA . MET A 1 139 ? 7.118 -2.162 -2.844 1.00 78.94 139 MET A CA 1
ATOM 1071 C C . MET A 1 139 ? 7.108 -3.400 -3.752 1.00 78.94 139 MET A C 1
ATOM 1073 O O . MET A 1 139 ? 6.456 -3.399 -4.792 1.00 78.94 139 MET A O 1
ATOM 1077 N N . HIS A 1 140 ? 7.809 -4.478 -3.387 1.00 72.50 140 HIS A N 1
ATOM 1078 C CA . HIS A 1 140 ? 7.864 -5.705 -4.190 1.00 72.50 140 HIS A CA 1
ATOM 1079 C C . HIS A 1 140 ? 6.783 -6.731 -3.795 1.00 72.50 140 HIS A C 1
ATOM 1081 O O . HIS A 1 140 ? 6.470 -6.945 -2.620 1.00 72.50 140 HIS A O 1
ATOM 1087 N N . GLN A 1 141 ? 6.234 -7.421 -4.796 1.00 59.06 141 GLN A N 1
ATOM 1088 C CA . GLN A 1 141 ? 5.092 -8.332 -4.651 1.00 59.06 141 GLN A CA 1
ATOM 1089 C C . GLN A 1 141 ? 5.333 -9.590 -3.781 1.00 59.06 141 GLN A C 1
ATOM 1091 O O . GLN A 1 141 ? 4.442 -9.927 -2.984 1.00 59.06 141 GLN A O 1
ATOM 1096 N N . PRO A 1 142 ? 6.504 -10.265 -3.825 1.00 54.12 142 PRO A N 1
ATOM 1097 C CA . PRO A 1 142 ? 6.693 -11.504 -3.068 1.00 54.12 142 PRO A CA 1
ATOM 1098 C C . PRO A 1 142 ? 7.020 -11.310 -1.575 1.00 54.12 142 PRO A C 1
ATOM 1100 O O . PRO A 1 142 ? 6.660 -12.189 -0.795 1.00 54.12 142 PRO A O 1
ATOM 1103 N N . ASN A 1 143 ? 7.610 -10.182 -1.137 1.00 53.06 143 ASN A N 1
ATOM 1104 C CA . ASN A 1 143 ? 8.028 -9.985 0.271 1.00 53.06 143 ASN A CA 1
ATOM 1105 C C . ASN A 1 143 ? 7.248 -8.878 1.008 1.00 53.06 143 ASN A C 1
ATOM 1107 O O . ASN A 1 143 ? 7.819 -8.144 1.807 1.00 53.06 143 ASN A O 1
ATOM 1111 N N . MET A 1 144 ? 5.933 -8.807 0.766 1.00 67.25 144 MET A N 1
ATOM 1112 C CA . MET A 1 144 ? 4.989 -7.781 1.249 1.00 67.25 144 MET A CA 1
ATOM 1113 C C . MET A 1 144 ? 4.990 -6.491 0.419 1.00 67.25 144 MET A C 1
ATOM 1115 O O . MET A 1 144 ? 5.718 -5.546 0.698 1.00 67.25 144 MET A O 1
ATOM 1119 N N . PHE A 1 145 ? 4.114 -6.461 -0.585 1.00 80.69 145 PHE A N 1
ATOM 1120 C CA . PHE A 1 145 ? 3.711 -5.246 -1.290 1.00 80.69 145 PHE A CA 1
ATOM 1121 C C . PHE A 1 145 ? 2.841 -4.381 -0.376 1.00 80.69 145 PHE A C 1
ATOM 1123 O O . PHE A 1 145 ? 1.718 -4.792 -0.079 1.00 80.69 145 PHE A O 1
ATOM 1130 N N . ILE A 1 146 ? 3.355 -3.234 0.074 1.00 87.25 146 ILE A N 1
ATOM 1131 C CA . ILE A 1 146 ? 2.675 -2.331 1.020 1.00 87.25 146 ILE A CA 1
ATOM 1132 C C . ILE A 1 146 ? 2.425 -0.936 0.409 1.00 87.25 146 ILE A C 1
ATOM 1134 O O . ILE A 1 146 ? 1.940 -0.040 1.092 1.00 87.25 146 ILE A O 1
ATOM 1138 N N . ASN A 1 147 ? 2.629 -0.741 -0.903 1.00 90.31 147 ASN A N 1
ATOM 1139 C CA . ASN A 1 147 ? 2.192 0.490 -1.597 1.00 90.31 147 ASN A CA 1
ATOM 1140 C C . ASN A 1 147 ? 0.685 0.758 -1.434 1.00 90.31 147 ASN A C 1
ATOM 1142 O O . ASN A 1 147 ? 0.235 1.897 -1.532 1.00 90.31 147 ASN A O 1
ATOM 1146 N N . THR A 1 148 ? -0.083 -0.286 -1.127 1.00 93.19 148 THR A N 1
ATOM 1147 C CA . THR A 1 148 ? -1.480 -0.231 -0.697 1.00 93.19 148 THR A CA 1
ATOM 1148 C C . THR A 1 148 ? -1.717 0.754 0.449 1.00 93.19 148 THR A C 1
ATOM 1150 O O . THR A 1 148 ? -2.725 1.455 0.428 1.00 93.19 148 THR A O 1
ATOM 1153 N N . PHE A 1 149 ? -0.777 0.894 1.394 1.00 96.25 149 PHE A N 1
ATOM 1154 C CA . PHE A 1 149 ? -0.848 1.900 2.461 1.00 96.25 149 PHE A CA 1
ATOM 1155 C C . PHE A 1 149 ? -0.981 3.313 1.896 1.00 96.25 149 PHE A C 1
ATOM 1157 O O . PHE A 1 149 ? -1.823 4.090 2.346 1.00 96.25 149 PHE A O 1
ATOM 1164 N N . LEU A 1 150 ? -0.206 3.605 0.851 1.00 96.69 150 LEU A N 1
ATOM 1165 C CA . LEU A 1 150 ? -0.252 4.862 0.116 1.00 96.69 150 LEU A CA 1
ATOM 1166 C C . LEU A 1 150 ? -1.385 4.913 -0.916 1.00 96.69 150 LEU A C 1
ATOM 1168 O O . LEU A 1 150 ? -1.568 5.954 -1.524 1.00 96.69 150 LEU A O 1
ATOM 1172 N N . GLY A 1 151 ? -2.159 3.843 -1.113 1.00 96.00 151 GLY A N 1
ATOM 1173 C CA . GLY A 1 151 ? -3.237 3.790 -2.105 1.00 96.00 151 GLY A CA 1
ATOM 1174 C C . GLY A 1 151 ? -2.771 3.459 -3.523 1.00 96.00 151 GLY A C 1
ATOM 1175 O O . GLY A 1 151 ? -3.526 3.670 -4.465 1.00 96.00 151 GLY A O 1
ATOM 1176 N N . TYR A 1 152 ? -1.561 2.920 -3.691 1.00 95.00 152 TYR A N 1
ATOM 1177 C CA . TYR A 1 152 ? -0.980 2.634 -5.004 1.00 95.00 152 TYR A CA 1
ATOM 1178 C C . TYR A 1 152 ? -0.830 1.136 -5.284 1.00 95.00 152 TYR A C 1
ATOM 1180 O O . TYR A 1 152 ? -0.566 0.320 -4.397 1.00 95.00 152 TYR A O 1
ATOM 1188 N N . ILE A 1 153 ? -0.930 0.781 -6.562 1.00 91.75 153 ILE A N 1
ATOM 1189 C CA . ILE A 1 153 ? -0.673 -0.557 -7.100 1.00 91.75 153 ILE A CA 1
ATOM 1190 C C . ILE A 1 153 ? 0.217 -0.449 -8.341 1.00 91.75 153 ILE A C 1
ATOM 1192 O O . ILE A 1 153 ? 0.347 0.628 -8.913 1.00 91.75 153 ILE A O 1
ATOM 1196 N N . MET A 1 154 ? 0.849 -1.537 -8.781 1.00 90.19 154 MET A N 1
ATOM 1197 C CA . MET A 1 154 ? 1.609 -1.512 -10.035 1.00 90.19 154 MET A CA 1
ATOM 1198 C C . MET A 1 154 ? 0.704 -1.154 -11.220 1.00 90.19 154 MET A C 1
ATOM 1200 O O . MET A 1 154 ? -0.435 -1.619 -11.291 1.00 90.19 154 MET A O 1
ATOM 1204 N N . TRP A 1 155 ? 1.200 -0.310 -12.124 1.00 92.56 155 TRP A N 1
ATOM 1205 C CA . TRP A 1 155 ? 0.458 0.091 -13.315 1.00 92.56 155 TRP A CA 1
ATOM 1206 C C . TRP A 1 155 ? 0.108 -1.123 -14.187 1.00 92.56 155 TRP A C 1
ATOM 1208 O O . TRP A 1 155 ? 0.860 -2.092 -14.259 1.00 92.56 155 TRP A O 1
ATOM 1218 N N . ASP A 1 156 ? -1.065 -1.071 -14.813 1.00 86.69 156 ASP A N 1
ATOM 1219 C CA . ASP A 1 156 ? -1.665 -2.165 -15.586 1.00 86.69 156 ASP A CA 1
ATOM 1220 C C . ASP A 1 156 ? -1.156 -2.253 -17.034 1.00 86.69 156 ASP A C 1
ATOM 1222 O O . ASP A 1 156 ? -1.512 -3.190 -17.738 1.00 86.69 156 ASP A O 1
ATOM 1226 N N . TYR A 1 157 ? -0.311 -1.306 -17.457 1.00 88.88 157 TYR A N 1
ATOM 1227 C CA . TYR A 1 157 ? 0.173 -1.123 -18.832 1.00 88.88 157 TYR A CA 1
ATOM 1228 C C . TYR A 1 157 ? -0.873 -0.662 -19.853 1.00 88.88 157 TYR A C 1
ATOM 1230 O O . TYR A 1 157 ? -0.545 -0.533 -21.037 1.00 88.88 157 TYR A O 1
ATOM 1238 N N . GLU A 1 158 ? -2.094 -0.372 -19.407 1.00 87.44 158 GLU A N 1
ATOM 1239 C CA . GLU A 1 158 ? -3.260 -0.109 -20.253 1.00 87.44 158 GLU A CA 1
ATOM 1240 C C . GLU A 1 158 ? -3.803 1.307 -20.045 1.00 87.44 158 GLU A C 1
ATOM 1242 O O . GLU A 1 158 ? -3.971 2.055 -21.011 1.00 87.44 158 GLU A O 1
ATOM 1247 N N . SER A 1 159 ? -4.036 1.698 -18.791 1.00 91.44 159 SER A N 1
ATOM 1248 C CA . SER A 1 159 ? -4.620 2.995 -18.442 1.00 91.44 159 SER A CA 1
ATOM 1249 C C . SER A 1 159 ? -3.679 4.128 -18.864 1.00 91.44 159 SER A C 1
ATOM 1251 O O . SER A 1 159 ? -2.522 4.155 -18.440 1.00 91.44 159 SER A O 1
ATOM 1253 N N . ASP A 1 160 ? -4.158 5.030 -19.728 1.00 95.12 160 ASP A N 1
ATOM 1254 C CA . ASP A 1 160 ? -3.369 6.078 -20.403 1.00 95.12 160 ASP A CA 1
ATOM 1255 C C . ASP A 1 160 ? -2.089 5.573 -21.118 1.00 95.12 160 ASP A C 1
ATOM 1257 O O . ASP A 1 160 ? -1.101 6.301 -21.274 1.00 95.12 160 ASP A O 1
ATOM 1261 N N . ALA A 1 161 ? -2.104 4.333 -21.623 1.00 94.31 161 ALA A N 1
ATOM 1262 C CA . ALA A 1 161 ? -1.002 3.718 -22.371 1.00 94.31 161 ALA A CA 1
ATOM 1263 C C . ALA A 1 161 ? -0.357 4.615 -23.459 1.00 94.31 161 ALA A C 1
ATOM 1265 O O . ALA A 1 161 ? 0.877 4.646 -23.521 1.00 94.31 161 ALA A O 1
ATOM 1266 N N . PRO A 1 162 ? -1.095 5.390 -24.286 1.00 95.62 162 PRO A N 1
ATOM 1267 C CA . PRO A 1 162 ? -0.484 6.258 -25.303 1.00 95.62 162 PRO A CA 1
ATOM 1268 C C . PRO A 1 162 ? 0.551 7.256 -24.748 1.00 95.62 162 PRO A C 1
ATOM 1270 O O . PRO A 1 162 ? 1.534 7.596 -25.414 1.00 95.62 162 PRO A O 1
ATOM 1273 N N . SER A 1 163 ? 0.380 7.689 -23.499 1.00 95.94 163 SER A N 1
ATOM 1274 C CA . SER A 1 163 ? 1.300 8.608 -22.828 1.00 95.94 163 SER A CA 1
ATOM 1275 C C . SER A 1 163 ? 2.602 7.921 -22.403 1.00 95.94 163 SER A C 1
ATOM 1277 O O . SER A 1 163 ? 3.659 8.554 -22.426 1.00 95.94 163 SER A O 1
ATOM 1279 N N . MET A 1 164 ? 2.560 6.615 -22.130 1.00 96.25 164 MET A N 1
ATOM 1280 C CA . MET A 1 164 ? 3.668 5.812 -21.591 1.00 96.25 164 MET A CA 1
ATOM 1281 C C . MET A 1 164 ? 4.433 5.005 -22.652 1.00 96.25 164 MET A C 1
ATOM 1283 O O . MET A 1 164 ? 5.609 4.677 -22.465 1.00 96.25 164 MET A O 1
ATOM 1287 N N . TRP A 1 165 ? 3.806 4.720 -23.791 1.00 95.56 165 TRP A N 1
ATOM 1288 C CA . TRP A 1 165 ? 4.418 4.020 -24.922 1.00 95.56 165 TRP A CA 1
ATOM 1289 C C . TRP A 1 165 ? 4.805 4.995 -26.046 1.00 95.56 165 TRP A C 1
ATOM 1291 O O . TRP A 1 165 ? 4.176 6.045 -26.200 1.00 95.56 165 TRP A O 1
ATOM 1301 N N . PRO A 1 166 ? 5.867 4.717 -26.823 1.00 94.75 166 PRO A N 1
ATOM 1302 C CA . PRO A 1 166 ? 6.188 5.511 -28.007 1.00 94.75 166 PRO A CA 1
ATOM 1303 C C . PRO A 1 166 ? 5.134 5.307 -29.108 1.00 94.75 166 PRO A C 1
ATOM 1305 O O . PRO A 1 166 ? 4.651 4.195 -29.299 1.00 94.75 166 PRO A O 1
ATOM 1308 N N . GLU A 1 167 ? 4.809 6.364 -29.862 1.00 93.88 167 GLU A N 1
ATOM 1309 C CA . GLU A 1 167 ? 3.832 6.296 -30.968 1.00 93.88 167 GLU A CA 1
ATOM 1310 C C . GLU A 1 167 ? 4.245 5.295 -32.057 1.00 93.88 167 GLU A C 1
ATOM 1312 O O . GLU A 1 167 ? 3.407 4.630 -32.662 1.00 93.88 167 GLU A O 1
ATOM 1317 N N . GLN A 1 168 ? 5.552 5.175 -32.297 1.00 92.94 168 GLN A N 1
ATOM 1318 C CA . GLN A 1 168 ? 6.133 4.145 -33.149 1.00 92.94 168 GLN A CA 1
ATOM 1319 C C . GLN A 1 168 ? 6.800 3.085 -32.279 1.00 92.94 168 GLN A C 1
ATOM 1321 O O . GLN A 1 168 ? 7.576 3.413 -31.379 1.00 92.94 168 GLN A O 1
ATOM 1326 N N . GLN A 1 169 ? 6.525 1.811 -32.573 1.00 89.06 169 GLN A N 1
ATOM 1327 C CA . GLN A 1 169 ? 7.088 0.687 -31.830 1.00 89.06 169 GLN A CA 1
ATOM 1328 C C . GLN A 1 169 ? 8.617 0.775 -31.785 1.00 89.06 169 GLN A C 1
ATOM 1330 O O . GLN A 1 169 ? 9.290 0.753 -32.817 1.00 89.06 169 GLN A O 1
ATOM 1335 N N . HIS A 1 170 ? 9.158 0.813 -30.569 1.00 91.44 170 HIS A N 1
ATOM 1336 C CA . HIS A 1 170 ? 10.596 0.748 -30.344 1.00 91.44 170 HIS A CA 1
ATOM 1337 C C . HIS A 1 170 ? 11.079 -0.703 -30.430 1.00 91.44 170 HIS A C 1
ATOM 1339 O O . HIS A 1 170 ? 10.504 -1.592 -29.792 1.00 91.44 170 HIS A O 1
ATOM 1345 N N . TYR A 1 171 ? 12.131 -0.939 -31.213 1.00 93.00 171 TYR A N 1
ATOM 1346 C CA . TYR A 1 171 ? 12.759 -2.250 -31.399 1.00 93.00 171 TYR A CA 1
ATOM 1347 C C . TYR A 1 171 ? 14.214 -2.188 -30.913 1.00 93.00 171 TYR A C 1
ATOM 1349 O O . TYR A 1 171 ? 15.113 -1.967 -31.725 1.00 93.00 171 TYR A O 1
ATOM 1357 N N . PRO A 1 172 ? 14.459 -2.354 -29.600 1.00 93.50 172 PRO A N 1
ATOM 1358 C CA . PRO A 1 172 ? 15.797 -2.229 -29.037 1.00 93.50 172 PRO A CA 1
ATOM 1359 C C . PRO A 1 172 ? 16.692 -3.388 -29.483 1.00 93.50 172 PRO A C 1
ATOM 1361 O O . PRO A 1 172 ? 16.248 -4.543 -29.554 1.00 93.50 172 PRO A O 1
ATOM 1364 N N . ASP A 1 173 ? 17.968 -3.101 -29.727 1.00 94.25 173 ASP A N 1
ATOM 1365 C CA . ASP A 1 173 ? 18.974 -4.141 -29.936 1.00 94.25 173 ASP A CA 1
ATOM 1366 C C . ASP A 1 173 ? 19.356 -4.841 -28.614 1.00 94.25 173 ASP A C 1
ATOM 1368 O O . ASP A 1 173 ? 18.873 -4.508 -27.531 1.00 94.25 173 ASP A O 1
ATOM 1372 N N . ALA A 1 174 ? 20.212 -5.863 -28.688 1.00 89.62 174 ALA A N 1
ATOM 1373 C CA . ALA A 1 174 ? 20.584 -6.645 -27.509 1.00 89.62 174 ALA A CA 1
ATOM 1374 C C . ALA A 1 174 ? 21.368 -5.840 -26.453 1.00 89.62 174 ALA A C 1
ATOM 1376 O O . ALA A 1 174 ? 21.295 -6.169 -25.267 1.00 89.62 174 ALA A O 1
ATOM 1377 N N . GLU A 1 175 ? 22.123 -4.817 -26.860 1.00 91.06 175 GLU A N 1
ATOM 1378 C CA . GLU A 1 175 ? 22.890 -3.972 -25.944 1.00 91.06 175 GLU A CA 1
ATOM 1379 C C . GLU A 1 175 ? 21.959 -3.008 -25.210 1.00 91.06 175 GLU A C 1
ATOM 1381 O O . GLU A 1 175 ? 22.017 -2.913 -23.982 1.00 91.06 175 GLU A O 1
ATOM 1386 N N . GLU A 1 176 ? 21.035 -2.374 -25.931 1.00 93.81 176 GLU A N 1
ATOM 1387 C CA . GLU A 1 176 ? 20.018 -1.510 -25.345 1.00 93.81 176 GLU A CA 1
ATOM 1388 C C . GLU A 1 176 ? 19.118 -2.292 -24.386 1.00 93.81 176 GLU A C 1
ATOM 1390 O O . GLU A 1 176 ? 18.958 -1.878 -23.236 1.00 93.81 176 GLU A O 1
ATOM 1395 N N . GLN A 1 177 ? 18.610 -3.458 -24.806 1.00 91.81 177 GLN A N 1
ATOM 1396 C CA . GLN A 1 177 ? 17.837 -4.338 -23.926 1.00 91.81 177 GLN A CA 1
ATOM 1397 C C . GLN A 1 177 ? 18.628 -4.666 -22.664 1.00 91.81 177 GLN A C 1
ATOM 1399 O O . GLN A 1 177 ? 18.087 -4.600 -21.563 1.00 91.81 177 GLN A O 1
ATOM 1404 N N . ARG A 1 178 ? 19.919 -5.000 -22.793 1.00 87.69 178 ARG A N 1
ATOM 1405 C CA . ARG A 1 178 ? 20.745 -5.333 -21.633 1.00 87.69 178 ARG A CA 1
ATOM 1406 C C . ARG A 1 178 ? 20.949 -4.138 -20.716 1.00 87.69 178 ARG A C 1
ATOM 1408 O O . ARG A 1 178 ? 20.863 -4.328 -19.511 1.00 87.69 178 ARG A O 1
ATOM 1415 N N . ARG A 1 179 ? 21.211 -2.947 -21.250 1.00 90.50 179 ARG A N 1
ATOM 1416 C CA . ARG A 1 179 ? 21.395 -1.718 -20.466 1.00 90.50 179 ARG A CA 1
ATOM 1417 C C . ARG A 1 179 ? 20.129 -1.367 -19.685 1.00 90.50 179 ARG A C 1
ATOM 1419 O O . ARG A 1 179 ? 20.213 -1.109 -18.487 1.00 90.50 179 ARG A O 1
ATOM 1426 N N . THR A 1 180 ? 18.967 -1.427 -20.332 1.00 92.94 180 THR A N 1
ATOM 1427 C CA . THR A 1 180 ? 17.676 -1.156 -19.686 1.00 92.94 180 THR A CA 1
ATOM 1428 C C . THR A 1 180 ? 17.341 -2.212 -18.638 1.00 92.94 180 THR A C 1
ATOM 1430 O O . THR A 1 180 ? 17.044 -1.852 -17.506 1.00 92.94 180 THR A O 1
ATOM 1433 N N . LEU A 1 181 ? 17.467 -3.501 -18.976 1.00 88.31 181 LEU A N 1
ATOM 1434 C CA . LEU A 1 181 ? 17.152 -4.623 -18.078 1.00 88.31 181 LEU A CA 1
ATOM 1435 C C . LEU A 1 181 ? 18.178 -4.853 -16.980 1.00 88.31 181 LEU A C 1
ATOM 1437 O O . LEU A 1 181 ? 17.928 -5.569 -16.002 1.00 88.31 181 LEU A O 1
ATOM 1441 N N . ASP A 1 182 ? 19.371 -4.285 -17.146 1.00 84.75 182 ASP A N 1
ATOM 1442 C CA . ASP A 1 182 ? 20.253 -4.140 -16.019 1.00 84.75 182 ASP A CA 1
ATOM 1443 C C . ASP A 1 182 ? 19.533 -3.236 -15.024 1.00 84.75 182 ASP A C 1
ATOM 1445 O O . ASP A 1 182 ? 19.091 -3.788 -14.031 1.00 84.75 182 ASP A O 1
ATOM 1449 N N . ARG A 1 183 ? 19.275 -1.959 -15.309 1.00 88.50 183 ARG A N 1
ATOM 1450 C CA . ARG 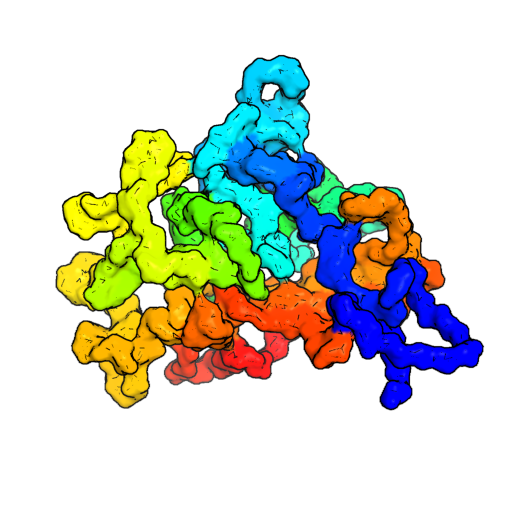A 1 183 ? 18.633 -1.004 -14.382 1.00 88.50 183 ARG A CA 1
ATOM 1451 C C . ARG A 1 183 ? 17.233 -1.415 -13.886 1.00 88.50 183 ARG A C 1
ATOM 1453 O O . ARG A 1 183 ? 17.001 -1.469 -12.682 1.00 88.50 183 ARG A O 1
ATOM 1460 N N . ASN A 1 184 ? 16.316 -1.742 -14.796 1.00 90.75 184 ASN A N 1
ATOM 1461 C CA . ASN A 1 184 ? 14.917 -2.068 -14.509 1.00 90.75 184 ASN A CA 1
ATOM 1462 C C . ASN A 1 184 ? 14.635 -3.555 -14.816 1.00 90.75 184 ASN A C 1
ATOM 1464 O O . ASN A 1 184 ? 14.720 -3.951 -15.974 1.00 90.75 184 ASN A O 1
ATOM 1468 N N . PRO A 1 185 ? 14.285 -4.406 -13.829 1.00 85.75 185 PRO A N 1
ATOM 1469 C CA . PRO A 1 185 ? 14.036 -5.832 -14.061 1.00 85.75 185 PRO A CA 1
ATOM 1470 C C . PRO A 1 185 ? 12.769 -6.129 -14.888 1.00 85.75 185 PRO A C 1
ATOM 1472 O O . PRO A 1 185 ? 12.528 -7.289 -15.227 1.00 85.75 185 PRO A O 1
ATOM 1475 N N . GLU A 1 186 ? 11.959 -5.121 -15.192 1.00 88.81 186 GLU A N 1
ATOM 1476 C CA . GLU A 1 186 ? 10.727 -5.208 -15.970 1.00 88.81 186 GLU A CA 1
ATOM 1477 C C . GLU A 1 186 ? 10.981 -5.355 -17.474 1.00 88.81 186 GLU A C 1
ATOM 1479 O O . GLU A 1 186 ? 11.614 -4.492 -18.081 1.00 88.81 186 GLU A O 1
ATOM 1484 N N . GLU A 1 187 ? 10.445 -6.390 -18.131 1.00 87.75 187 GLU A N 1
ATOM 1485 C CA . GLU A 1 187 ? 10.683 -6.574 -19.575 1.00 87.75 187 GLU A CA 1
ATOM 1486 C C . GLU A 1 187 ? 10.000 -5.511 -20.426 1.00 87.75 187 GLU A C 1
ATOM 1488 O O . GLU A 1 187 ? 10.561 -5.068 -21.427 1.00 87.75 187 GLU A O 1
ATOM 1493 N N . ALA A 1 188 ? 8.812 -5.065 -20.015 1.00 89.81 188 ALA A N 1
ATOM 1494 C CA . ALA A 1 188 ? 8.065 -4.015 -20.701 1.00 89.81 188 ALA A CA 1
ATOM 1495 C C . ALA A 1 188 ? 8.877 -2.711 -20.830 1.00 89.81 188 ALA A C 1
ATOM 1497 O O . ALA A 1 188 ? 8.766 -2.011 -21.843 1.00 89.81 188 ALA A O 1
ATOM 1498 N N . SER A 1 189 ? 9.775 -2.442 -19.874 1.00 93.31 189 SER A N 1
ATOM 1499 C CA . SER A 1 189 ? 10.599 -1.234 -19.864 1.00 93.31 189 SER A CA 1
ATOM 1500 C C . SER A 1 189 ? 11.451 -1.077 -21.120 1.00 93.31 189 SER A C 1
ATOM 1502 O O . SER A 1 189 ? 11.594 0.041 -21.592 1.00 93.31 189 SER A O 1
ATOM 1504 N N . ILE A 1 190 ? 11.929 -2.158 -21.754 1.00 93.38 190 ILE A N 1
ATOM 1505 C CA . ILE A 1 190 ? 12.768 -2.067 -22.969 1.00 93.38 190 ILE A CA 1
ATOM 1506 C C . ILE A 1 190 ? 12.032 -1.445 -24.161 1.00 93.38 190 ILE A C 1
ATOM 1508 O O . ILE A 1 190 ? 12.672 -0.990 -25.104 1.00 93.38 190 ILE A O 1
ATOM 1512 N N . ARG A 1 191 ? 10.696 -1.440 -24.138 1.00 93.06 191 ARG A N 1
ATOM 1513 C CA . ARG A 1 191 ? 9.829 -0.902 -25.198 1.00 93.06 191 ARG A CA 1
ATOM 1514 C C . ARG A 1 191 ? 9.110 0.380 -24.757 1.00 93.06 191 ARG A C 1
ATOM 1516 O O . ARG A 1 191 ? 8.756 1.194 -25.608 1.00 93.06 191 ARG A O 1
ATOM 1523 N N . GLY A 1 192 ? 8.908 0.564 -23.454 1.00 94.88 192 GLY A N 1
ATOM 1524 C CA . GLY A 1 192 ? 8.248 1.724 -22.860 1.00 94.88 192 GLY A CA 1
ATOM 1525 C C . GLY A 1 192 ? 9.101 2.991 -22.871 1.00 94.88 192 GLY A C 1
ATOM 1526 O O . GLY A 1 192 ? 10.328 2.939 -23.004 1.00 94.88 192 GLY A O 1
ATOM 1527 N N . LYS A 1 193 ? 8.472 4.162 -22.713 1.00 96.75 193 LYS A N 1
ATOM 1528 C CA . LYS A 1 193 ? 9.194 5.441 -22.558 1.00 96.75 193 LYS A CA 1
ATOM 1529 C C . LYS A 1 193 ? 10.019 5.482 -21.264 1.00 96.75 193 LYS A C 1
ATOM 1531 O O . LYS A 1 193 ? 11.092 6.073 -21.257 1.00 96.75 193 LYS A O 1
ATOM 1536 N N . TRP A 1 194 ? 9.612 4.745 -20.228 1.00 95.69 194 TRP A N 1
ATOM 1537 C CA . TRP A 1 194 ? 10.316 4.656 -18.940 1.00 95.69 194 TRP A CA 1
ATOM 1538 C C . TRP A 1 194 ? 11.632 3.862 -18.954 1.00 95.69 194 TRP A C 1
ATOM 1540 O O . TRP A 1 194 ? 12.296 3.733 -17.922 1.00 95.69 194 TRP A O 1
ATOM 1550 N N . ARG A 1 195 ? 12.090 3.384 -20.122 1.00 94.94 195 ARG A N 1
ATOM 1551 C CA . ARG A 1 195 ? 13.520 3.069 -20.294 1.00 94.94 195 ARG A CA 1
ATOM 1552 C C . ARG A 1 195 ? 14.401 4.293 -20.081 1.00 94.94 195 ARG A C 1
ATOM 1554 O O . ARG A 1 195 ? 15.536 4.133 -19.640 1.00 94.94 195 ARG A O 1
ATOM 1561 N N . ASP A 1 196 ? 13.898 5.482 -20.385 1.00 95.00 196 ASP A N 1
ATOM 1562 C CA . ASP A 1 196 ? 14.595 6.745 -20.190 1.00 95.00 196 ASP A CA 1
ATOM 1563 C C . ASP A 1 196 ? 14.375 7.254 -18.757 1.00 95.00 196 ASP A C 1
ATOM 1565 O O . ASP A 1 196 ? 13.247 7.247 -18.262 1.00 95.00 196 ASP A O 1
ATOM 1569 N N . LEU A 1 197 ? 15.457 7.648 -18.081 1.00 93.69 197 LEU A N 1
ATOM 1570 C CA . LEU A 1 197 ? 15.399 8.165 -16.712 1.00 93.69 197 LEU A CA 1
ATOM 1571 C C . LEU A 1 197 ? 14.757 9.550 -16.645 1.00 93.69 197 LEU A C 1
ATOM 1573 O O . LEU A 1 197 ? 14.036 9.821 -15.688 1.00 93.69 197 LEU A O 1
ATOM 1577 N N . ASP A 1 198 ? 14.973 10.392 -17.656 1.00 94.94 198 ASP A N 1
ATOM 1578 C CA . ASP A 1 198 ? 14.402 11.738 -17.698 1.00 94.94 198 ASP A CA 1
ATOM 1579 C C . ASP A 1 198 ? 12.887 11.663 -17.869 1.00 94.94 198 ASP A C 1
ATOM 1581 O O . ASP A 1 198 ? 12.152 12.412 -17.227 1.00 94.94 198 ASP A O 1
ATOM 1585 N N . PHE A 1 199 ? 12.415 10.707 -18.679 1.00 96.62 199 PHE A N 1
ATOM 1586 C CA . PHE A 1 199 ? 10.989 10.407 -18.769 1.00 96.62 199 PHE A CA 1
ATOM 1587 C C . PHE A 1 199 ? 10.459 9.857 -17.447 1.00 96.62 199 PHE A C 1
ATOM 1589 O O . PHE A 1 199 ? 9.465 10.365 -16.942 1.00 96.62 199 PHE A O 1
ATOM 1596 N N . LEU A 1 200 ? 11.117 8.832 -16.886 1.00 95.44 200 LEU A N 1
ATOM 1597 C CA . LEU A 1 200 ? 10.672 8.176 -15.654 1.00 95.44 200 LEU A CA 1
ATOM 1598 C C . LEU A 1 200 ? 10.516 9.183 -14.509 1.00 95.44 200 LEU A C 1
ATOM 1600 O O . LEU A 1 200 ? 9.497 9.187 -13.835 1.00 95.44 200 LEU A O 1
ATOM 1604 N N . LYS A 1 201 ? 11.469 10.105 -14.363 1.00 95.00 201 LYS A N 1
ATOM 1605 C CA . LYS A 1 201 ? 11.427 11.196 -13.385 1.00 95.00 201 LYS A CA 1
ATOM 1606 C C . LYS A 1 201 ? 10.202 12.112 -13.532 1.00 95.00 201 LYS A C 1
ATOM 1608 O O . LYS A 1 201 ? 9.803 12.749 -12.572 1.00 95.00 201 LYS A O 1
ATOM 1613 N N . GLN A 1 202 ? 9.601 12.213 -14.712 1.00 95.81 202 GLN A N 1
ATOM 1614 C CA . GLN A 1 202 ? 8.510 13.156 -14.985 1.00 95.81 202 GLN A CA 1
ATOM 1615 C C . GLN A 1 202 ? 7.133 12.486 -15.046 1.00 95.81 202 GLN A C 1
ATOM 1617 O O . GLN A 1 202 ? 6.142 13.157 -15.324 1.00 95.81 202 GLN A O 1
ATOM 1622 N N . VAL A 1 203 ? 7.037 11.178 -14.785 1.00 96.19 203 VAL A N 1
ATOM 1623 C CA . VAL A 1 203 ? 5.787 10.420 -14.959 1.00 96.19 203 VAL A CA 1
ATOM 1624 C C . VAL A 1 203 ? 4.644 10.986 -14.108 1.00 96.19 203 VAL A C 1
ATOM 1626 O O . VAL A 1 203 ? 3.529 11.134 -14.604 1.00 96.19 203 VAL A O 1
ATOM 1629 N N . SER A 1 204 ? 4.900 11.356 -12.852 1.00 96.19 204 SER A N 1
ATOM 1630 C CA . SER A 1 204 ? 3.887 11.961 -11.972 1.00 96.19 204 SER A CA 1
ATOM 1631 C C . SER A 1 204 ? 3.489 13.382 -12.395 1.00 96.19 204 SER A C 1
ATOM 1633 O O . SER A 1 204 ? 2.341 13.781 -12.196 1.00 96.19 204 SER A O 1
ATOM 1635 N N . ASP A 1 205 ? 4.383 14.135 -13.045 1.00 96.81 205 ASP A N 1
ATOM 1636 C CA . ASP A 1 205 ? 4.099 15.487 -13.550 1.00 96.81 205 ASP A CA 1
ATOM 1637 C C . ASP A 1 205 ? 3.102 15.467 -14.724 1.00 96.81 205 ASP A C 1
ATOM 1639 O O . ASP A 1 205 ? 2.475 16.483 -15.045 1.00 96.81 205 ASP A O 1
ATOM 1643 N N . MET A 1 206 ? 2.910 14.295 -15.339 1.00 96.38 206 MET A N 1
ATOM 1644 C CA . MET A 1 206 ? 1.936 14.083 -16.408 1.00 96.38 206 MET A CA 1
ATOM 1645 C C . MET A 1 206 ? 0.498 13.963 -15.892 1.00 96.38 206 MET A C 1
ATOM 1647 O O . MET A 1 206 ? -0.441 14.178 -16.656 1.00 96.38 206 MET A O 1
ATOM 1651 N N . ASN A 1 207 ? 0.304 13.663 -14.602 1.00 96.94 207 ASN A N 1
ATOM 1652 C CA . ASN A 1 207 ? -1.002 13.395 -13.986 1.00 96.94 207 ASN A CA 1
ATOM 1653 C C . ASN A 1 207 ? -2.121 14.394 -14.343 1.00 96.94 207 ASN A C 1
ATOM 1655 O O . ASN A 1 207 ? -3.235 13.935 -14.597 1.00 96.94 207 ASN A O 1
ATOM 1659 N N . PRO A 1 208 ? -1.883 15.721 -14.434 1.00 95.19 208 PRO A N 1
ATOM 1660 C CA . PRO A 1 208 ? -2.923 16.673 -14.830 1.00 95.19 208 PRO A CA 1
ATOM 1661 C C . PRO A 1 208 ? -3.431 16.518 -16.272 1.00 95.19 208 PRO A C 1
ATOM 1663 O O . PRO A 1 208 ? -4.447 17.115 -16.616 1.00 95.19 208 PRO A O 1
ATOM 1666 N N . GLN A 1 209 ? -2.711 15.792 -17.133 1.00 93.94 209 GLN A N 1
ATOM 1667 C CA . GLN A 1 209 ? -3.090 15.545 -18.530 1.00 93.94 209 GLN A CA 1
ATOM 1668 C C . GLN A 1 209 ? -3.609 14.119 -18.772 1.00 93.94 209 GLN A C 1
ATOM 1670 O O . GLN A 1 209 ? -4.062 13.825 -19.877 1.00 93.94 209 GLN A O 1
ATOM 1675 N N . LEU A 1 210 ? -3.526 13.240 -17.770 1.00 95.38 210 LEU A N 1
ATOM 1676 C CA . LEU A 1 210 ? -3.985 11.855 -17.860 1.00 95.38 210 LEU A CA 1
ATOM 1677 C C . LEU A 1 210 ? -5.477 11.759 -17.559 1.00 95.38 210 LEU A C 1
ATOM 1679 O O . LEU A 1 210 ? -6.022 12.510 -16.747 1.00 95.38 210 LEU A O 1
ATOM 1683 N N . THR A 1 211 ? -6.139 10.824 -18.228 1.00 93.19 211 THR A N 1
ATOM 1684 C CA . THR A 1 211 ? -7.595 10.687 -18.182 1.00 93.19 211 THR A CA 1
ATOM 1685 C C . THR A 1 211 ? -8.056 9.562 -17.271 1.00 93.19 211 THR A C 1
ATOM 1687 O O . THR A 1 211 ? -9.057 9.730 -16.583 1.00 93.19 211 THR A O 1
ATOM 1690 N N . ASP A 1 212 ? -7.332 8.455 -17.186 1.00 93.06 212 ASP A N 1
ATOM 1691 C CA . ASP A 1 212 ? -7.784 7.228 -16.525 1.00 93.06 212 ASP A CA 1
ATOM 1692 C C . ASP A 1 212 ? -6.951 6.861 -15.292 1.00 93.06 212 ASP A C 1
ATOM 1694 O O . ASP A 1 212 ? -7.443 6.165 -14.395 1.00 93.06 212 ASP A O 1
ATOM 1698 N N . THR A 1 213 ? -5.716 7.360 -15.203 1.00 94.88 213 THR A N 1
ATOM 1699 C CA . THR A 1 213 ? -4.762 7.023 -14.142 1.00 94.88 213 THR A CA 1
ATOM 1700 C C . THR A 1 213 ? -4.123 8.246 -13.489 1.00 94.88 213 THR A C 1
ATOM 1702 O O . THR A 1 213 ? -4.081 9.336 -14.053 1.00 94.88 213 THR A O 1
ATOM 1705 N N . GLN A 1 214 ? -3.590 8.045 -12.283 1.00 97.38 214 GLN A N 1
ATOM 1706 C CA . GLN A 1 214 ? -2.689 8.974 -11.600 1.00 97.38 214 GLN A CA 1
ATOM 1707 C C . GLN A 1 214 ? -1.481 8.174 -11.111 1.00 97.38 214 GLN A C 1
ATOM 1709 O O . GLN A 1 214 ? -1.646 7.185 -10.394 1.00 97.38 214 GLN A O 1
ATOM 1714 N N . PHE A 1 215 ? -0.279 8.562 -11.517 1.00 97.62 215 PHE A N 1
ATOM 1715 C CA . PHE A 1 215 ? 0.962 7.882 -11.173 1.00 97.62 215 PHE A CA 1
ATOM 1716 C C . PHE A 1 215 ? 1.592 8.410 -9.884 1.00 97.62 215 PHE A C 1
ATOM 1718 O O . PHE A 1 215 ? 1.512 9.602 -9.579 1.00 97.62 215 PHE A O 1
ATOM 1725 N N . ALA A 1 216 ? 2.248 7.509 -9.154 1.00 96.38 216 ALA A N 1
ATOM 1726 C CA . ALA A 1 216 ? 3.115 7.848 -8.033 1.00 96.38 216 ALA A CA 1
ATOM 1727 C C . ALA A 1 216 ? 4.382 8.581 -8.500 1.00 96.38 216 ALA A C 1
ATOM 1729 O O . ALA A 1 216 ? 4.808 8.435 -9.644 1.00 96.38 216 ALA A O 1
ATOM 1730 N N . ASP A 1 217 ? 5.002 9.320 -7.581 1.00 95.69 217 ASP A N 1
ATOM 1731 C CA . ASP A 1 217 ? 6.231 10.087 -7.826 1.00 95.69 217 ASP A CA 1
ATOM 1732 C C . ASP A 1 217 ? 7.534 9.276 -7.708 1.00 95.69 217 ASP A C 1
ATOM 1734 O O . ASP A 1 217 ? 8.608 9.736 -8.100 1.00 95.69 217 ASP A O 1
ATOM 1738 N N . TYR A 1 218 ? 7.438 8.085 -7.119 1.00 93.62 218 TYR A N 1
ATOM 1739 C CA . TYR A 1 218 ? 8.561 7.210 -6.813 1.00 93.62 218 TYR A CA 1
ATOM 1740 C C . TYR A 1 218 ? 8.548 5.967 -7.704 1.00 93.62 218 TYR A C 1
ATOM 1742 O O . TYR A 1 218 ? 7.490 5.413 -8.019 1.00 93.62 218 TYR A O 1
ATOM 1750 N N . HIS A 1 219 ? 9.742 5.491 -8.062 1.00 93.06 219 HIS A N 1
ATOM 1751 C CA . HIS A 1 219 ? 9.919 4.446 -9.069 1.00 93.06 219 HIS A CA 1
ATOM 1752 C C . HIS A 1 219 ? 10.913 3.382 -8.623 1.00 93.06 219 HIS A C 1
ATOM 1754 O O . HIS A 1 219 ? 11.923 3.155 -9.290 1.00 93.06 219 HIS A O 1
ATOM 1760 N N . GLY A 1 220 ? 10.660 2.705 -7.501 1.00 88.19 220 GLY A N 1
ATOM 1761 C CA . GLY A 1 220 ? 11.573 1.635 -7.103 1.00 88.19 220 GLY A CA 1
ATOM 1762 C C . GLY A 1 220 ? 11.589 0.499 -8.123 1.00 88.19 220 GLY A C 1
ATOM 1763 O O . GLY A 1 220 ? 10.583 0.200 -8.779 1.00 88.19 220 GLY A O 1
ATOM 1764 N N . HIS A 1 221 ? 12.795 -0.019 -8.370 1.00 86.88 221 HIS A N 1
ATOM 1765 C CA . HIS A 1 221 ? 13.141 -0.856 -9.533 1.00 86.88 221 HIS A CA 1
ATOM 1766 C C . HIS A 1 221 ? 12.904 -0.218 -10.911 1.00 86.88 221 HIS A C 1
ATOM 1768 O O . HIS A 1 221 ? 13.186 -0.847 -11.928 1.00 86.88 221 HIS A O 1
ATOM 1774 N N . GLY A 1 222 ? 12.447 1.028 -10.984 1.00 90.75 222 GLY A N 1
ATOM 1775 C CA . GLY A 1 222 ? 12.045 1.714 -12.208 1.00 90.75 222 GLY A CA 1
ATOM 1776 C C . GLY A 1 222 ? 10.606 1.438 -12.626 1.00 90.75 222 GLY A C 1
ATOM 1777 O O . GLY A 1 222 ? 10.249 1.706 -13.775 1.00 90.75 222 GLY A O 1
ATOM 1778 N N . TRP A 1 223 ? 9.798 0.863 -11.734 1.00 91.62 223 TRP A N 1
ATOM 1779 C CA . TRP A 1 223 ? 8.398 0.558 -12.001 1.00 91.62 223 TRP A CA 1
ATOM 1780 C C . TRP A 1 223 ? 7.506 1.791 -11.877 1.00 91.62 223 TRP A C 1
ATOM 1782 O O . TRP A 1 223 ? 7.824 2.767 -11.200 1.00 91.62 223 TRP A O 1
ATOM 1792 N N . ASN A 1 224 ? 6.346 1.718 -12.525 1.00 94.38 224 ASN A N 1
ATOM 1793 C CA . ASN A 1 224 ? 5.302 2.729 -12.427 1.00 94.38 224 ASN A CA 1
ATOM 1794 C C . ASN A 1 224 ? 4.160 2.205 -11.556 1.00 94.38 224 ASN A C 1
ATOM 1796 O O . ASN A 1 224 ? 3.703 1.070 -11.730 1.00 94.38 224 ASN A O 1
ATOM 1800 N N . PHE A 1 225 ? 3.679 3.040 -10.639 1.00 94.62 225 PHE A N 1
ATOM 1801 C CA . PHE A 1 225 ? 2.566 2.714 -9.753 1.00 94.62 225 PHE A CA 1
ATOM 1802 C C . PHE A 1 225 ? 1.401 3.663 -10.001 1.00 94.62 225 PHE A C 1
ATOM 1804 O O . PHE A 1 225 ? 1.611 4.868 -10.100 1.00 94.62 225 PHE A O 1
ATOM 1811 N N . ARG A 1 226 ? 0.181 3.129 -10.079 1.00 95.38 226 ARG A N 1
ATOM 1812 C CA . ARG A 1 226 ? -1.059 3.893 -10.239 1.00 95.38 226 ARG A CA 1
ATOM 1813 C C . ARG A 1 226 ? -1.847 3.965 -8.937 1.00 95.38 226 ARG A C 1
ATOM 1815 O O . ARG A 1 226 ? -1.895 2.990 -8.185 1.00 95.38 226 ARG A O 1
ATOM 1822 N N . ALA A 1 227 ? -2.468 5.109 -8.697 1.00 96.81 227 ALA A N 1
ATOM 1823 C CA . ALA A 1 227 ? -3.379 5.343 -7.590 1.00 96.81 227 ALA A CA 1
ATOM 1824 C C . ALA A 1 227 ? -4.675 4.537 -7.766 1.00 96.81 227 ALA A C 1
ATOM 1826 O O . ALA A 1 227 ? -5.202 4.395 -8.875 1.00 96.81 227 ALA A O 1
ATOM 1827 N N . ILE A 1 228 ? -5.216 4.038 -6.659 1.00 96.62 228 ILE A N 1
ATOM 1828 C CA . ILE A 1 228 ? -6.515 3.369 -6.603 1.00 96.62 228 ILE A CA 1
ATOM 1829 C C . ILE A 1 228 ? -7.562 4.360 -6.120 1.00 96.62 228 ILE A C 1
ATOM 1831 O O . ILE A 1 228 ? -7.417 4.982 -5.070 1.00 96.62 228 ILE A O 1
ATOM 1835 N N . TYR A 1 229 ? -8.653 4.467 -6.871 1.00 97.12 229 TYR A N 1
ATOM 1836 C CA . TYR A 1 229 ? -9.785 5.319 -6.532 1.00 97.12 229 TYR A CA 1
ATOM 1837 C C . TYR A 1 229 ? -11.034 4.490 -6.259 1.00 97.12 229 TYR A C 1
ATOM 1839 O O . TYR A 1 229 ? -11.241 3.435 -6.858 1.00 97.12 229 TYR A O 1
ATOM 1847 N N . LYS A 1 230 ? -11.887 4.992 -5.365 1.00 96.69 230 LYS A N 1
ATOM 1848 C CA . LYS A 1 230 ? -13.183 4.394 -5.045 1.00 96.69 230 LYS A CA 1
ATOM 1849 C C . LYS A 1 230 ? -14.045 4.333 -6.300 1.00 96.69 230 LYS A C 1
ATOM 1851 O O . LYS A 1 230 ? -14.263 5.353 -6.957 1.00 96.69 230 LYS A O 1
ATOM 1856 N N . ARG A 1 231 ? -14.565 3.144 -6.600 1.00 95.50 231 ARG A N 1
ATOM 1857 C CA . ARG A 1 231 ? -15.455 2.908 -7.737 1.00 95.50 231 ARG A CA 1
ATOM 1858 C C . ARG A 1 231 ? -16.684 2.107 -7.336 1.00 95.50 231 ARG A C 1
ATOM 1860 O O . ARG A 1 231 ? -16.648 1.337 -6.375 1.00 95.50 231 ARG A O 1
ATOM 1867 N N . ASP A 1 232 ? -17.773 2.291 -8.074 1.00 93.56 232 ASP A N 1
ATOM 1868 C CA . ASP A 1 232 ? -18.899 1.363 -8.027 1.00 93.56 232 ASP A CA 1
ATOM 1869 C C . ASP A 1 232 ? -18.593 0.078 -8.821 1.00 93.56 232 ASP A C 1
ATOM 1871 O O . ASP A 1 232 ? -17.570 -0.052 -9.496 1.00 93.56 232 ASP A O 1
ATOM 1875 N N . ARG A 1 233 ? -19.517 -0.886 -8.782 1.00 87.25 233 ARG A N 1
ATOM 1876 C CA . ARG A 1 233 ? -19.369 -2.174 -9.485 1.00 87.25 233 ARG A CA 1
ATOM 1877 C C . ARG A 1 233 ? -19.396 -2.064 -11.016 1.00 87.25 233 ARG A C 1
ATOM 1879 O O . ARG A 1 233 ? -19.149 -3.060 -11.688 1.00 87.25 233 ARG A O 1
ATOM 1886 N N . LYS A 1 234 ? -19.734 -0.898 -11.572 1.00 90.94 234 LYS A N 1
ATOM 1887 C CA . LYS A 1 234 ? -19.703 -0.615 -13.014 1.00 90.94 234 LYS A CA 1
ATOM 1888 C C . LYS A 1 234 ? -18.419 0.108 -13.429 1.00 90.94 234 LYS A C 1
ATOM 1890 O O . LYS A 1 234 ? -18.237 0.352 -14.616 1.00 90.94 234 LYS A O 1
ATOM 1895 N N . GLY A 1 235 ? -17.545 0.428 -12.474 1.00 92.12 235 GLY A N 1
ATOM 1896 C CA . GLY A 1 235 ? -16.293 1.134 -12.708 1.00 92.12 235 GLY A CA 1
ATOM 1897 C C . GLY A 1 235 ? -16.408 2.655 -12.630 1.00 92.12 235 GLY A C 1
ATOM 1898 O O . GLY A 1 235 ? -15.413 3.327 -12.885 1.00 92.12 235 GLY A O 1
ATOM 1899 N N . ASN A 1 236 ? -17.556 3.222 -12.248 1.00 96.62 236 ASN A N 1
ATOM 1900 C CA . ASN A 1 236 ? -17.696 4.675 -12.113 1.00 96.62 236 ASN A CA 1
ATOM 1901 C C . ASN A 1 236 ? -16.948 5.169 -10.874 1.00 96.62 236 ASN A C 1
ATOM 1903 O O . ASN A 1 236 ? -17.075 4.563 -9.811 1.00 96.62 236 ASN A O 1
ATOM 1907 N N . LEU A 1 237 ? -16.217 6.280 -10.990 1.00 97.69 237 LEU A N 1
ATOM 1908 C CA . LEU A 1 237 ? -15.578 6.938 -9.848 1.00 97.69 237 LEU A CA 1
ATOM 1909 C C . LEU A 1 237 ? -16.627 7.437 -8.851 1.00 97.69 237 LEU A C 1
ATOM 1911 O O . LEU A 1 237 ? -17.675 7.943 -9.252 1.00 97.69 237 LEU A O 1
ATOM 1915 N N . LEU A 1 238 ? -16.325 7.322 -7.558 1.00 97.94 238 LEU A N 1
ATOM 1916 C CA . LEU A 1 238 ? -17.217 7.743 -6.481 1.00 97.94 238 LEU A CA 1
ATOM 1917 C C . LEU A 1 238 ? -16.580 8.794 -5.574 1.00 97.94 238 LEU A C 1
ATOM 1919 O O . LEU A 1 238 ? -15.419 8.680 -5.170 1.00 97.94 238 LEU A O 1
ATOM 1923 N N . ASP A 1 239 ? -17.392 9.778 -5.198 1.00 97.50 239 ASP A N 1
ATOM 1924 C CA . ASP A 1 239 ? -17.055 10.787 -4.197 1.00 97.50 239 ASP A CA 1
ATOM 1925 C C . ASP A 1 239 ? -17.129 10.212 -2.752 1.00 97.50 239 ASP A C 1
ATOM 1927 O O . ASP A 1 239 ? -17.506 9.042 -2.538 1.00 97.50 239 ASP A O 1
ATOM 1931 N N . PRO A 1 240 ? -16.768 10.999 -1.717 1.00 96.06 240 PRO A N 1
ATOM 1932 C CA . PRO A 1 240 ? -16.817 10.545 -0.326 1.00 96.06 240 PRO A CA 1
ATOM 1933 C C . PRO A 1 240 ? -18.197 10.074 0.145 1.00 96.06 240 PRO A C 1
ATOM 1935 O O . PRO A 1 240 ? -18.277 9.153 0.958 1.00 96.06 240 PRO A O 1
ATOM 1938 N N . VAL A 1 241 ? -19.285 10.645 -0.380 1.00 95.12 241 VAL A N 1
ATOM 1939 C CA . VAL A 1 241 ? -20.661 10.293 0.013 1.00 95.12 241 VAL A CA 1
ATOM 1940 C C . VAL A 1 241 ? -21.296 9.233 -0.898 1.00 95.12 241 VAL A C 1
ATOM 1942 O O . VAL A 1 241 ? -22.399 8.773 -0.617 1.00 95.12 241 VAL A O 1
ATOM 1945 N N . GLY A 1 242 ? -20.585 8.787 -1.938 1.00 95.19 242 GLY A N 1
ATOM 1946 C CA . GLY A 1 242 ? -20.992 7.704 -2.831 1.00 95.19 242 GLY A CA 1
ATOM 1947 C C . GLY A 1 242 ? -21.720 8.147 -4.100 1.00 95.19 242 GLY A C 1
ATOM 1948 O O . GLY A 1 242 ? -22.312 7.296 -4.762 1.00 95.19 242 GLY A O 1
ATOM 1949 N N . ASN A 1 243 ? -21.685 9.431 -4.466 1.00 97.88 243 ASN A N 1
ATOM 1950 C CA . ASN A 1 243 ? -22.196 9.865 -5.767 1.00 97.88 243 ASN A CA 1
ATOM 1951 C C . ASN A 1 243 ? -21.187 9.562 -6.872 1.00 97.88 243 ASN A C 1
ATOM 1953 O O . ASN A 1 243 ? -19.975 9.615 -6.656 1.00 97.88 243 ASN A O 1
ATOM 1957 N N . ILE A 1 244 ? -21.704 9.314 -8.076 1.00 98.44 244 ILE A N 1
ATOM 1958 C CA . ILE A 1 244 ? -20.885 9.175 -9.278 1.00 98.44 244 ILE A CA 1
ATOM 1959 C C . ILE A 1 244 ? -20.218 10.515 -9.594 1.00 98.44 244 ILE A C 1
ATOM 1961 O O . ILE A 1 244 ? -20.889 11.539 -9.735 1.00 98.44 244 ILE A O 1
ATOM 1965 N N . VAL A 1 245 ? -18.899 10.484 -9.742 1.00 98.25 245 VAL A N 1
ATOM 1966 C CA . VAL A 1 245 ? -18.111 11.570 -10.321 1.00 98.25 245 VAL A CA 1
ATOM 1967 C C . VAL A 1 245 ? -18.107 11.382 -11.835 1.00 98.25 245 VAL A C 1
ATOM 1969 O O . VAL A 1 245 ? -17.816 10.289 -12.321 1.00 98.25 245 VAL A O 1
ATOM 1972 N N . ALA A 1 246 ? -18.470 12.428 -12.576 1.00 97.06 246 ALA A N 1
ATOM 1973 C CA . ALA A 1 246 ? -18.535 12.365 -14.031 1.00 97.06 246 ALA A CA 1
ATOM 1974 C C . ALA A 1 246 ? -17.146 12.099 -14.637 1.00 97.06 246 ALA A C 1
ATOM 1976 O O . ALA A 1 246 ? -16.141 12.634 -14.170 1.00 97.06 246 ALA A O 1
ATOM 1977 N N . ASP A 1 247 ? -17.094 11.251 -15.664 1.00 94.44 247 ASP A N 1
ATOM 1978 C CA . ASP A 1 247 ? -15.834 10.804 -16.264 1.00 94.44 247 ASP A CA 1
ATOM 1979 C C . ASP A 1 247 ? -15.145 11.886 -17.117 1.00 94.44 247 ASP A C 1
ATOM 1981 O O . ASP A 1 247 ? -13.920 11.910 -17.232 1.00 94.44 247 ASP A O 1
ATOM 1985 N N . ASP A 1 248 ? -15.928 12.822 -17.654 1.00 95.00 248 ASP A N 1
ATOM 1986 C CA . ASP A 1 248 ? -15.475 13.992 -18.411 1.00 95.00 248 ASP A CA 1
ATOM 1987 C C . ASP A 1 248 ? -15.129 15.197 -17.518 1.00 95.00 248 ASP A C 1
ATOM 1989 O O . ASP A 1 248 ? -14.734 16.255 -18.015 1.00 95.00 248 ASP A O 1
ATOM 1993 N N . ASP A 1 249 ? -15.253 15.057 -16.195 1.00 95.38 249 ASP A N 1
ATOM 1994 C CA . ASP A 1 249 ? -14.889 16.105 -15.253 1.00 95.38 249 ASP A CA 1
ATOM 1995 C C . ASP A 1 249 ? -13.358 16.232 -15.156 1.00 95.38 249 ASP A C 1
ATOM 1997 O O . ASP A 1 249 ? -12.691 15.304 -14.683 1.00 95.38 249 ASP A O 1
ATOM 2001 N N . PRO A 1 250 ? -12.767 17.390 -15.513 1.00 92.75 250 PRO A N 1
ATOM 2002 C CA . PRO A 1 250 ? -11.316 17.577 -15.474 1.00 92.75 250 PRO A CA 1
ATOM 2003 C C . PRO A 1 250 ? -10.737 17.510 -14.053 1.00 92.75 250 PRO A C 1
ATOM 2005 O O . PRO A 1 250 ? -9.525 17.436 -13.886 1.00 92.75 250 PRO A O 1
ATOM 2008 N N . LYS A 1 251 ? -11.585 17.550 -13.019 1.00 95.06 251 LYS A N 1
ATOM 2009 C CA . LYS A 1 251 ? -11.205 17.429 -11.607 1.00 95.06 251 LYS A CA 1
ATOM 2010 C C . LYS A 1 251 ? -11.689 16.126 -10.979 1.00 95.06 251 LYS A C 1
ATOM 2012 O O . LYS A 1 251 ? -11.785 16.039 -9.754 1.00 95.06 251 LYS A O 1
ATOM 2017 N N . LYS A 1 252 ? -12.020 15.102 -11.773 1.00 96.56 252 LYS A N 1
ATOM 2018 C CA . LYS A 1 252 ? -12.610 13.860 -11.250 1.00 96.56 252 LYS A CA 1
ATOM 2019 C C . LYS A 1 252 ? -11.769 13.189 -10.166 1.00 96.56 252 LYS A C 1
ATOM 2021 O O . LYS A 1 252 ? -12.326 12.736 -9.173 1.00 96.56 252 LYS A O 1
ATOM 2026 N N . PHE A 1 253 ? -10.443 13.204 -10.291 1.00 96.62 253 PHE A N 1
ATOM 2027 C CA . PHE A 1 253 ? -9.538 12.632 -9.289 1.00 96.62 253 PHE A CA 1
ATOM 2028 C C . PHE A 1 253 ? -9.421 13.470 -8.006 1.0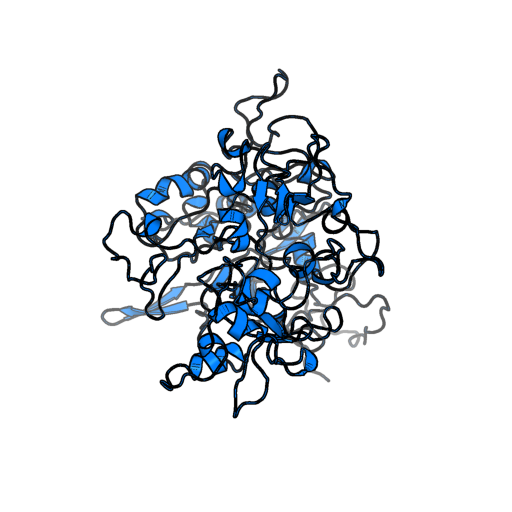0 96.62 253 PHE A C 1
ATOM 2030 O O . PHE A 1 253 ? -9.151 12.906 -6.951 1.00 96.62 253 PHE A O 1
ATOM 2037 N N . GLU A 1 254 ? -9.674 14.784 -8.059 1.00 95.62 254 GLU A N 1
ATOM 2038 C CA . GLU A 1 254 ? -9.786 15.627 -6.854 1.00 95.62 254 GLU A CA 1
ATOM 2039 C C . GLU A 1 254 ? -11.099 15.355 -6.097 1.00 95.62 254 GLU A C 1
ATOM 2041 O O . GLU A 1 254 ? -11.174 15.532 -4.883 1.00 95.62 254 GLU A O 1
ATOM 2046 N N . LYS A 1 255 ? -12.152 14.953 -6.822 1.00 97.31 255 LYS A N 1
ATOM 2047 C CA . LYS A 1 255 ? -13.489 14.676 -6.271 1.00 97.31 255 LYS A CA 1
ATOM 2048 C C . LYS A 1 255 ? -13.648 13.236 -5.791 1.00 97.31 255 LYS A C 1
ATOM 2050 O O . LYS A 1 255 ? -14.379 12.990 -4.833 1.00 97.31 255 LYS A O 1
ATOM 2055 N N . ALA A 1 256 ? -13.012 12.292 -6.478 1.00 97.81 256 ALA A N 1
ATOM 2056 C CA . ALA A 1 256 ? -13.052 10.879 -6.147 1.00 97.81 256 ALA A CA 1
ATOM 2057 C C . ALA A 1 256 ? -12.177 10.568 -4.927 1.00 97.81 256 ALA A C 1
ATOM 2059 O O . ALA A 1 256 ? -11.178 11.231 -4.655 1.00 97.81 256 ALA A O 1
ATOM 2060 N N . VAL A 1 257 ? -12.532 9.516 -4.194 1.00 97.50 257 VAL A N 1
ATOM 2061 C CA . VAL A 1 257 ? -11.756 9.101 -3.018 1.00 97.50 257 VAL A CA 1
ATOM 2062 C C . VAL A 1 257 ? -10.535 8.298 -3.454 1.00 97.50 257 VAL A C 1
ATOM 2064 O O . VAL A 1 257 ? -10.687 7.204 -3.996 1.00 97.50 257 VAL A O 1
ATOM 2067 N N . HIS A 1 258 ? -9.335 8.807 -3.173 1.00 97.31 258 HIS A N 1
ATOM 2068 C CA . HIS A 1 258 ? -8.108 8.014 -3.230 1.00 97.31 258 HIS A CA 1
ATOM 2069 C C . HIS A 1 258 ? -8.095 6.993 -2.085 1.00 97.31 258 HIS A C 1
ATOM 2071 O O . HIS A 1 258 ? -8.285 7.342 -0.920 1.00 97.31 258 HIS A O 1
ATOM 2077 N N . MET A 1 259 ? -7.884 5.724 -2.410 1.00 96.69 259 MET A N 1
ATOM 2078 C CA . MET A 1 259 ? -8.063 4.589 -1.504 1.00 96.69 259 MET A CA 1
ATOM 2079 C C . MET A 1 259 ? -6.788 4.260 -0.709 1.00 96.69 259 MET A C 1
ATOM 2081 O O . MET A 1 259 ? -6.462 3.091 -0.500 1.00 96.69 259 MET A O 1
ATOM 2085 N N . SER A 1 260 ? -6.067 5.287 -0.254 1.00 96.94 260 SER A N 1
ATOM 2086 C CA . SER A 1 260 ? -4.985 5.181 0.734 1.00 96.94 260 SER A CA 1
ATOM 2087 C C . SER A 1 260 ? -5.518 4.781 2.112 1.00 96.94 260 SER A C 1
ATOM 2089 O O . SER A 1 260 ? -6.711 4.916 2.402 1.00 96.94 260 SER A O 1
ATOM 2091 N N . SER A 1 261 ? -4.647 4.305 3.004 1.00 97.62 261 SER A N 1
ATOM 2092 C CA . SER A 1 261 ? -5.005 4.160 4.420 1.00 97.62 261 SER A CA 1
ATOM 2093 C C . SER A 1 261 ? -5.451 5.507 4.987 1.00 97.62 261 SER A C 1
ATOM 2095 O O . SER A 1 261 ? -4.807 6.530 4.750 1.00 97.62 261 SER A O 1
ATOM 2097 N N . ILE A 1 262 ? -6.491 5.512 5.823 1.00 96.94 262 ILE A N 1
ATOM 2098 C CA . ILE A 1 262 ? -6.891 6.713 6.570 1.00 96.94 262 ILE A CA 1
ATOM 2099 C C . ILE A 1 262 ? -5.745 7.245 7.440 1.00 96.94 262 ILE A C 1
ATOM 2101 O O . ILE A 1 262 ? -5.662 8.442 7.692 1.00 96.94 262 ILE A O 1
ATOM 2105 N N . HIS A 1 263 ? -4.838 6.371 7.885 1.00 97.25 263 HIS A N 1
ATOM 2106 C CA . HIS A 1 263 ? -3.676 6.774 8.669 1.00 97.25 263 HIS A CA 1
ATOM 2107 C C . HIS A 1 263 ? -2.724 7.662 7.850 1.00 97.25 263 HIS A C 1
ATOM 2109 O O . HIS A 1 263 ? -2.257 8.671 8.372 1.00 97.25 263 HIS A O 1
ATOM 2115 N N . VAL A 1 264 ? -2.512 7.362 6.561 1.00 96.38 264 VAL A N 1
ATOM 2116 C CA . VAL A 1 264 ? -1.744 8.228 5.644 1.00 96.38 264 VAL A CA 1
ATOM 2117 C C . VAL A 1 264 ? -2.448 9.560 5.439 1.00 96.38 264 VAL A C 1
ATOM 2119 O O . VAL A 1 264 ? -1.811 10.607 5.519 1.00 96.38 264 VAL A O 1
ATOM 2122 N N . ASP A 1 265 ? -3.764 9.536 5.227 1.00 95.50 265 ASP A N 1
ATOM 2123 C CA . ASP A 1 265 ? -4.551 10.756 5.013 1.00 95.50 265 ASP A CA 1
ATOM 2124 C C . ASP A 1 265 ? -4.516 11.693 6.234 1.00 95.50 265 ASP A C 1
ATOM 2126 O O . ASP A 1 265 ? -4.608 12.911 6.091 1.00 95.50 265 ASP A O 1
ATOM 2130 N N . LEU A 1 266 ? -4.342 11.137 7.439 1.00 96.25 266 LEU A N 1
ATOM 2131 C CA . LEU A 1 266 ? -4.145 11.887 8.684 1.00 96.25 266 LEU A CA 1
ATOM 2132 C C . LEU A 1 266 ? -2.681 12.303 8.930 1.00 96.25 266 LEU A C 1
ATOM 2134 O O . LEU A 1 266 ? -2.404 12.978 9.925 1.00 96.25 266 LEU A O 1
ATOM 2138 N N . GLY A 1 267 ? -1.748 11.920 8.055 1.00 96.25 267 GLY A N 1
ATOM 2139 C CA . GLY A 1 267 ? -0.324 12.259 8.135 1.00 96.25 267 GLY A CA 1
ATOM 2140 C C . GLY A 1 267 ? 0.522 11.322 9.003 1.00 96.25 267 GLY A C 1
ATOM 2141 O O . GLY A 1 267 ? 1.602 11.725 9.444 1.00 96.25 267 GLY A O 1
ATOM 2142 N N . MET A 1 268 ? 0.040 10.109 9.300 1.00 97.44 268 MET A N 1
ATOM 2143 C CA . MET A 1 268 ? 0.835 9.076 9.972 1.00 97.44 268 MET A CA 1
ATOM 2144 C C . MET A 1 268 ? 1.786 8.390 8.992 1.00 97.44 268 MET A C 1
ATOM 2146 O O . MET A 1 268 ? 1.438 8.101 7.846 1.00 97.44 268 MET A O 1
ATOM 2150 N N . HIS A 1 269 ? 2.968 8.045 9.488 1.00 97.06 269 HIS A N 1
ATOM 2151 C CA . HIS A 1 269 ? 3.969 7.272 8.762 1.00 97.06 269 HIS A CA 1
ATOM 2152 C C . HIS A 1 269 ? 4.195 5.906 9.406 1.00 97.06 269 HIS A C 1
ATOM 2154 O O . HIS A 1 269 ? 3.799 5.673 10.548 1.00 97.06 269 HIS A O 1
ATOM 2160 N N . CYS A 1 270 ? 4.879 4.994 8.706 1.00 95.12 270 CYS A N 1
ATOM 2161 C CA . CYS A 1 270 ? 5.138 3.640 9.212 1.00 95.12 270 CYS A CA 1
ATOM 2162 C C . CYS A 1 270 ? 5.714 3.638 10.641 1.00 95.12 270 CYS A C 1
ATOM 2164 O O . CYS A 1 270 ? 5.309 2.823 11.463 1.00 95.12 270 CYS A O 1
ATOM 2166 N N . VAL A 1 271 ? 6.590 4.592 10.975 1.00 95.56 271 VAL A N 1
ATOM 2167 C CA . VAL A 1 271 ? 7.226 4.726 12.302 1.00 95.56 271 VAL A CA 1
ATOM 2168 C C . VAL A 1 271 ? 6.304 5.190 13.441 1.00 95.56 271 VAL A C 1
ATOM 2170 O O . VAL A 1 271 ? 6.710 5.186 14.614 1.00 95.56 271 VAL A O 1
ATOM 2173 N N . ASP A 1 272 ? 5.083 5.614 13.116 1.00 95.88 272 ASP A N 1
ATOM 2174 C CA . ASP A 1 272 ? 4.051 5.961 14.093 1.00 95.88 272 ASP A CA 1
ATOM 2175 C C . ASP A 1 272 ? 3.330 4.711 14.618 1.00 95.88 272 ASP A C 1
ATOM 2177 O O . ASP A 1 272 ? 2.848 4.730 15.750 1.00 95.88 272 ASP A O 1
ATOM 2181 N N . CYS A 1 273 ? 3.337 3.612 13.855 1.00 93.81 273 CYS A N 1
ATOM 2182 C CA . CYS A 1 273 ? 2.723 2.335 14.232 1.00 93.81 273 CYS A CA 1
ATOM 2183 C C . CYS A 1 273 ? 3.754 1.222 14.463 1.00 93.81 273 CYS A C 1
ATOM 2185 O O . CYS A 1 273 ? 3.555 0.398 15.345 1.00 93.81 273 CYS A O 1
ATOM 2187 N N . HIS A 1 274 ? 4.862 1.211 13.721 1.00 92.88 274 HIS A N 1
ATOM 2188 C CA . HIS A 1 274 ? 5.936 0.235 13.878 1.00 92.88 274 HIS A CA 1
ATOM 2189 C C . HIS A 1 274 ? 7.022 0.747 14.820 1.00 92.88 274 HIS A C 1
ATOM 2191 O O . HIS A 1 274 ? 7.679 1.763 14.564 1.00 92.88 274 HIS A O 1
ATOM 2197 N N . PHE A 1 275 ? 7.231 0.028 15.920 1.00 90.31 275 PHE A N 1
ATOM 2198 C CA . PHE A 1 275 ? 8.177 0.436 16.957 1.00 90.31 275 PHE A CA 1
ATOM 2199 C C . PHE A 1 275 ? 9.491 -0.344 16.884 1.00 90.31 275 PHE A C 1
ATOM 2201 O O . PHE A 1 275 ? 9.796 -1.040 15.921 1.00 90.31 275 PHE A O 1
ATOM 2208 N N . ALA A 1 276 ? 10.320 -0.195 17.922 1.00 88.62 276 ALA A N 1
ATOM 2209 C CA . ALA A 1 276 ? 11.681 -0.720 17.911 1.00 88.62 276 ALA A CA 1
ATOM 2210 C C . ALA A 1 276 ? 11.759 -2.236 17.662 1.00 88.62 276 ALA A C 1
ATOM 2212 O O . ALA A 1 276 ? 12.689 -2.660 16.988 1.00 88.62 276 ALA A O 1
ATOM 2213 N N . GLN A 1 277 ? 10.826 -3.038 18.188 1.00 90.19 277 GLN A N 1
ATOM 2214 C CA . GLN A 1 277 ? 10.872 -4.486 17.982 1.00 90.19 277 GLN A CA 1
ATOM 2215 C C . GLN A 1 277 ? 10.386 -4.869 16.587 1.00 90.19 277 GLN A C 1
ATOM 2217 O O . GLN A 1 277 ? 11.037 -5.681 15.943 1.00 90.19 277 GLN A O 1
ATOM 2222 N N . ASP A 1 278 ? 9.304 -4.258 16.095 1.00 88.06 278 ASP A N 1
ATOM 2223 C CA . ASP A 1 278 ? 8.814 -4.529 14.737 1.00 88.06 278 ASP A CA 1
ATOM 2224 C C . ASP A 1 278 ? 9.895 -4.252 13.683 1.00 88.06 278 ASP A C 1
ATOM 2226 O O . ASP A 1 278 ? 9.980 -4.948 12.677 1.00 88.06 278 ASP A O 1
ATOM 2230 N N . MET A 1 279 ? 10.728 -3.231 13.918 1.00 87.69 279 MET A N 1
ATOM 2231 C CA . MET A 1 279 ? 11.748 -2.789 12.963 1.00 87.69 279 MET A CA 1
ATOM 2232 C C . MET A 1 279 ? 13.111 -3.469 13.148 1.00 87.69 279 MET A C 1
ATOM 2234 O O . MET A 1 279 ? 13.822 -3.673 12.167 1.00 87.69 279 MET A O 1
ATOM 2238 N N . HIS A 1 280 ? 13.511 -3.811 14.377 1.00 89.25 280 HIS A N 1
ATOM 2239 C CA . HIS A 1 280 ? 14.833 -4.400 14.652 1.00 89.25 280 HIS A CA 1
ATOM 2240 C C . HIS A 1 280 ? 14.790 -5.895 14.992 1.00 89.25 280 HIS A C 1
ATOM 2242 O O . HIS A 1 280 ? 15.837 -6.542 15.065 1.00 89.25 280 HIS A O 1
ATOM 2248 N N . GLY A 1 281 ? 13.598 -6.448 15.210 1.00 86.69 281 GLY A N 1
ATOM 2249 C CA . GLY A 1 281 ? 13.397 -7.774 15.775 1.00 86.69 281 GLY A CA 1
ATOM 2250 C C . GLY A 1 281 ? 13.820 -7.866 17.244 1.00 86.69 281 GLY A C 1
ATOM 2251 O O . GLY A 1 281 ? 14.235 -6.899 17.882 1.00 86.69 281 GLY A O 1
ATOM 2252 N N . ASN A 1 282 ? 13.730 -9.077 17.784 1.00 85.25 282 ASN A N 1
ATOM 2253 C CA . ASN A 1 282 ? 14.198 -9.445 19.127 1.00 85.25 282 ASN A CA 1
ATOM 2254 C C . ASN A 1 282 ? 15.220 -10.601 19.089 1.00 85.25 282 ASN A C 1
ATOM 2256 O O . ASN A 1 282 ? 15.495 -11.232 20.106 1.00 85.25 282 ASN A O 1
ATOM 2260 N N . GLY A 1 283 ? 15.764 -10.897 17.903 1.00 85.44 283 GLY A N 1
ATOM 2261 C CA . GLY A 1 283 ? 16.674 -12.020 17.661 1.00 85.44 283 GLY A CA 1
ATOM 2262 C C . GLY A 1 283 ? 15.985 -13.369 17.421 1.00 85.44 283 GLY A C 1
ATOM 2263 O O . GLY A 1 283 ? 16.671 -14.339 17.103 1.00 85.44 283 GLY A O 1
ATOM 2264 N N . HIS A 1 284 ? 14.655 -13.451 17.529 1.00 84.56 284 HIS A N 1
ATOM 2265 C CA . HIS A 1 284 ? 13.898 -14.651 17.191 1.00 84.56 284 HIS A CA 1
ATOM 2266 C C . HIS A 1 284 ? 13.581 -14.701 15.689 1.00 84.56 284 HIS A C 1
ATOM 2268 O O . HIS A 1 284 ? 13.065 -13.744 15.116 1.00 84.56 284 HIS A O 1
ATOM 2274 N N . VAL A 1 285 ? 13.883 -15.830 15.045 1.00 83.88 285 VAL A N 1
ATOM 2275 C CA . VAL A 1 285 ? 13.528 -16.068 13.640 1.00 83.88 285 VAL A CA 1
ATOM 2276 C C . VAL A 1 285 ? 12.150 -16.712 13.592 1.00 83.88 285 VAL A C 1
ATOM 2278 O O . VAL A 1 285 ? 11.971 -17.829 14.073 1.00 83.88 285 VAL A O 1
ATOM 2281 N N . VAL A 1 286 ? 11.193 -16.012 12.991 1.00 82.25 286 VAL A N 1
ATOM 2282 C CA . VAL A 1 286 ? 9.805 -16.464 12.860 1.00 82.25 286 VAL A CA 1
ATOM 2283 C C . VAL A 1 286 ? 9.543 -17.134 11.508 1.00 82.25 286 VAL A C 1
ATOM 2285 O O . VAL A 1 286 ? 10.212 -16.849 10.516 1.00 82.25 286 VAL A O 1
ATOM 2288 N N . GLY A 1 287 ? 8.562 -18.042 11.470 1.00 75.62 287 GLY A N 1
ATOM 2289 C CA . GLY A 1 287 ? 8.218 -18.821 10.272 1.00 75.62 287 GLY A CA 1
ATOM 2290 C C . GLY A 1 287 ? 7.393 -18.070 9.220 1.00 75.62 287 GLY A C 1
ATOM 2291 O O . GLY A 1 287 ? 7.321 -18.514 8.077 1.00 75.62 287 GLY A O 1
ATOM 2292 N N . GLU A 1 288 ? 6.789 -16.938 9.582 1.00 78.50 288 GLU A N 1
ATOM 2293 C CA . GLU A 1 288 ? 6.031 -16.075 8.675 1.00 78.50 288 GLU A CA 1
ATOM 2294 C C . GLU A 1 288 ? 6.160 -14.603 9.078 1.00 78.50 288 GLU A C 1
ATOM 2296 O O . GLU A 1 288 ? 6.386 -14.289 10.245 1.00 78.50 288 GLU A O 1
ATOM 2301 N N . VAL A 1 289 ? 5.997 -13.683 8.125 1.00 80.44 289 VAL A N 1
ATOM 2302 C CA . VAL A 1 289 ? 6.281 -12.259 8.370 1.00 80.44 289 VAL A CA 1
ATOM 2303 C C . VAL A 1 289 ? 5.341 -11.647 9.414 1.00 80.44 289 VAL A C 1
ATOM 2305 O O . VAL A 1 289 ? 5.773 -10.872 10.264 1.00 80.44 289 VAL A O 1
ATOM 2308 N N . MET A 1 290 ? 4.069 -12.055 9.423 1.00 84.88 290 MET A N 1
ATOM 2309 C CA . MET A 1 290 ? 3.064 -11.532 10.358 1.00 84.88 290 MET A CA 1
ATOM 2310 C C . MET A 1 290 ? 3.297 -11.962 11.813 1.00 84.88 290 MET A C 1
ATOM 2312 O O . MET A 1 290 ? 2.731 -11.349 12.720 1.00 84.88 290 MET A O 1
ATOM 2316 N N . ALA A 1 291 ? 4.123 -12.990 12.043 1.00 88.38 291 ALA A N 1
ATOM 2317 C CA . ALA A 1 291 ? 4.515 -13.422 13.380 1.00 88.38 291 ALA A CA 1
ATOM 2318 C C . ALA A 1 291 ? 5.527 -12.471 14.033 1.00 88.38 291 ALA A C 1
ATOM 2320 O O . ALA A 1 291 ? 5.679 -12.512 15.246 1.00 88.38 291 ALA A O 1
ATOM 2321 N N . GLY A 1 292 ? 6.200 -11.613 13.255 1.00 89.31 292 GLY A N 1
ATOM 2322 C CA . GLY A 1 292 ? 7.167 -10.635 13.764 1.00 89.31 292 GLY A CA 1
ATOM 2323 C C . GLY A 1 292 ? 6.544 -9.355 14.329 1.00 89.31 292 GLY A C 1
ATOM 2324 O O . GLY A 1 292 ? 7.275 -8.493 14.805 1.00 89.31 292 GLY A O 1
ATOM 2325 N N . VAL A 1 293 ? 5.215 -9.217 14.280 1.00 91.19 293 VAL A N 1
ATOM 2326 C CA . VAL A 1 293 ? 4.506 -7.990 14.671 1.00 91.19 293 VAL A CA 1
ATOM 2327 C C . VAL A 1 293 ? 4.191 -7.994 16.169 1.00 91.19 293 VAL A C 1
ATOM 2329 O O . VAL A 1 293 ? 3.543 -8.917 16.669 1.00 91.19 293 VAL A O 1
ATOM 2332 N N . GLU A 1 294 ? 4.610 -6.954 16.890 1.00 93.06 294 GLU A N 1
ATOM 2333 C CA . GLU A 1 294 ? 4.319 -6.762 18.314 1.00 93.06 294 GLU A CA 1
ATOM 2334 C C . GLU A 1 294 ? 2.987 -6.048 18.548 1.00 93.06 294 GLU A C 1
ATOM 2336 O O . GLU A 1 294 ? 2.302 -6.373 19.508 1.00 93.06 294 GLU A O 1
ATOM 2341 N N . ILE A 1 295 ? 2.591 -5.114 17.683 1.00 93.81 295 ILE A N 1
ATOM 2342 C CA . ILE A 1 295 ? 1.402 -4.269 17.869 1.00 93.81 295 ILE A CA 1
ATOM 2343 C C . ILE A 1 295 ? 0.156 -4.786 17.127 1.00 93.81 295 ILE A C 1
ATOM 2345 O O . ILE A 1 295 ? 0.229 -5.374 16.048 1.00 93.81 295 ILE A O 1
ATOM 2349 N N . THR A 1 296 ? -1.026 -4.516 17.674 1.00 93.56 296 THR A N 1
ATOM 2350 C CA . THR A 1 296 ? -2.323 -4.735 17.021 1.00 93.56 296 THR A CA 1
ATOM 2351 C C . THR A 1 296 ? -3.232 -3.511 17.135 1.00 93.56 296 THR A C 1
ATOM 2353 O O . THR A 1 296 ? -3.001 -2.615 17.944 1.00 93.56 296 THR A O 1
ATOM 2356 N N . CYS A 1 297 ? -4.312 -3.474 16.346 1.00 94.94 297 CYS A N 1
ATOM 2357 C CA . CYS A 1 297 ? -5.260 -2.355 16.330 1.00 94.94 297 CYS A CA 1
ATOM 2358 C C . CYS A 1 297 ? -5.835 -2.050 17.728 1.00 94.94 297 CYS A C 1
ATOM 2360 O O . CYS A 1 297 ? -5.924 -0.888 18.124 1.00 94.94 297 CYS A O 1
ATOM 2362 N N . LYS A 1 298 ? -6.187 -3.088 18.502 1.00 94.94 298 LYS A N 1
ATOM 2363 C CA . LYS A 1 298 ? -6.796 -2.935 19.835 1.00 94.94 298 LYS A CA 1
ATOM 2364 C C . LYS A 1 298 ? -5.845 -2.337 20.874 1.00 94.94 298 LYS A C 1
ATOM 2366 O O . LYS A 1 298 ? -6.317 -1.785 21.865 1.00 94.94 298 LYS A O 1
ATOM 2371 N N . ASP A 1 299 ? -4.535 -2.374 20.633 1.00 95.81 299 ASP A N 1
ATOM 2372 C CA . ASP A 1 299 ? -3.539 -1.821 21.559 1.00 95.81 299 ASP A CA 1
ATOM 2373 C C . ASP A 1 299 ? -3.614 -0.287 21.622 1.00 95.81 299 ASP A C 1
ATOM 2375 O O . ASP A 1 299 ? -3.245 0.300 22.639 1.00 95.81 299 ASP A O 1
ATOM 2379 N N . CYS A 1 300 ? -4.154 0.349 20.570 1.00 96.38 300 CYS A N 1
ATOM 2380 C CA . CYS A 1 300 ? -4.379 1.797 20.485 1.00 96.38 300 CYS A CA 1
ATOM 2381 C C . CYS A 1 300 ? -5.864 2.184 20.394 1.00 96.38 300 CYS A C 1
ATOM 2383 O O . CYS A 1 300 ? -6.233 3.265 20.843 1.00 96.38 300 CYS A O 1
ATOM 2385 N N . HIS A 1 301 ? -6.718 1.333 19.820 1.00 96.56 301 HIS A N 1
ATOM 2386 C CA . HIS A 1 301 ? -8.144 1.627 19.613 1.00 96.56 301 HIS A CA 1
ATOM 2387 C C . HIS A 1 301 ? -9.066 0.982 20.660 1.00 96.56 301 HIS A C 1
ATOM 2389 O O . HIS A 1 301 ? -10.204 1.419 20.832 1.00 96.56 301 HIS A O 1
ATOM 2395 N N . GLY A 1 302 ? -8.590 -0.031 21.388 1.00 96.12 302 GLY A N 1
ATOM 2396 C CA . GLY A 1 302 ? -9.391 -0.794 22.342 1.00 96.12 302 GLY A CA 1
ATOM 2397 C C . GLY A 1 302 ? -10.380 -1.754 21.679 1.00 96.12 302 GLY A C 1
ATOM 2398 O O . GLY A 1 302 ? -10.167 -2.244 20.572 1.00 96.12 302 GLY A O 1
ATOM 2399 N N . THR A 1 303 ? -11.454 -2.035 22.405 1.00 95.75 303 THR A N 1
ATOM 2400 C CA . THR A 1 303 ? -12.564 -2.934 22.049 1.00 95.75 303 THR A CA 1
ATOM 2401 C C . THR A 1 303 ? -13.886 -2.240 22.404 1.00 95.75 303 THR A C 1
ATOM 2403 O O . THR A 1 303 ? -13.841 -1.204 23.075 1.00 95.75 303 THR A O 1
ATOM 2406 N N . PRO A 1 304 ? -15.058 -2.781 22.031 1.00 95.31 304 PRO A N 1
ATOM 2407 C CA . PRO A 1 304 ? -16.339 -2.242 22.487 1.00 95.31 304 PRO A CA 1
ATOM 2408 C C . PRO A 1 304 ? -16.451 -2.180 24.019 1.00 95.31 304 PRO A C 1
ATOM 2410 O O . PRO A 1 304 ? -17.015 -1.239 24.566 1.00 95.31 304 PRO A O 1
ATOM 2413 N N . ASP A 1 305 ? -15.851 -3.139 24.732 1.00 94.38 305 ASP A N 1
ATOM 2414 C CA . ASP A 1 305 ? -16.017 -3.268 26.186 1.00 94.38 305 ASP A CA 1
ATOM 2415 C C . ASP A 1 305 ? -14.963 -2.480 26.987 1.00 94.38 305 ASP A C 1
ATOM 2417 O O . ASP A 1 305 ? -15.212 -1.998 28.102 1.00 94.38 305 ASP A O 1
ATOM 2421 N N . ALA A 1 306 ? -13.763 -2.316 26.427 1.00 95.50 306 ALA A N 1
ATOM 2422 C CA . ALA A 1 306 ? -12.608 -1.769 27.131 1.00 95.50 306 ALA A CA 1
ATOM 2423 C C . ALA A 1 306 ? -11.782 -0.803 26.275 1.00 95.50 306 ALA A C 1
ATOM 2425 O O . ALA A 1 306 ? -11.477 -1.069 25.111 1.00 95.50 306 ALA A O 1
ATOM 2426 N N . TYR A 1 307 ? -11.349 0.288 26.911 1.00 97.69 307 TYR A N 1
ATOM 2427 C CA . TYR A 1 307 ? -10.311 1.168 26.382 1.00 97.69 307 TYR A CA 1
ATOM 2428 C C . TYR A 1 307 ? -8.981 0.416 26.205 1.00 97.69 307 TYR A C 1
ATOM 2430 O O . TYR A 1 307 ? -8.736 -0.567 26.912 1.00 97.69 307 TYR A O 1
ATOM 2438 N N . PRO A 1 308 ? -8.106 0.869 25.287 1.00 96.81 308 PRO A N 1
ATOM 2439 C CA . PRO A 1 308 ? -6.795 0.263 25.088 1.00 96.81 308 PRO A CA 1
ATOM 2440 C C . PRO A 1 308 ? -5.966 0.306 26.376 1.00 96.81 308 PRO A C 1
ATOM 2442 O O . PRO A 1 308 ? -5.872 1.337 27.045 1.00 96.81 308 PRO A O 1
ATOM 2445 N N . THR A 1 309 ? -5.303 -0.804 26.696 1.00 94.69 309 THR A N 1
ATOM 2446 C CA . THR A 1 309 ? -4.365 -0.885 27.828 1.00 94.69 309 THR A CA 1
ATOM 2447 C C . THR A 1 309 ? -3.031 -0.199 27.539 1.00 94.69 309 THR A C 1
ATOM 2449 O O . THR A 1 309 ? -2.222 -0.049 28.454 1.00 94.69 309 THR A O 1
ATOM 2452 N N . LEU A 1 310 ? -2.789 0.192 26.278 1.00 95.88 310 LEU A N 1
ATOM 2453 C CA . LEU A 1 310 ? -1.497 0.653 25.769 1.00 95.88 310 LEU A CA 1
ATOM 2454 C C . LEU A 1 310 ? -0.375 -0.370 25.990 1.00 95.88 310 LEU A C 1
ATOM 2456 O O . LEU A 1 310 ? 0.789 -0.003 26.130 1.00 95.88 310 LEU A O 1
ATOM 2460 N N . ARG A 1 311 ? -0.719 -1.659 26.023 1.00 96.19 311 ARG A N 1
ATOM 2461 C CA . ARG A 1 311 ? 0.239 -2.763 26.011 1.00 96.19 311 ARG A CA 1
ATOM 2462 C C . ARG A 1 311 ? 0.098 -3.526 24.716 1.00 96.19 311 ARG A C 1
ATOM 2464 O O . ARG A 1 311 ? -1.019 -3.806 24.299 1.00 96.19 311 ARG A O 1
ATOM 2471 N N . THR A 1 312 ? 1.226 -3.836 24.094 1.00 95.69 312 THR A N 1
ATOM 2472 C CA . THR A 1 312 ? 1.228 -4.556 22.824 1.00 95.69 312 THR A CA 1
ATOM 2473 C C . THR A 1 312 ? 0.754 -6.000 23.003 1.00 95.69 312 THR A C 1
ATOM 2475 O O . THR A 1 312 ? 1.091 -6.638 24.001 1.00 95.69 312 THR A O 1
ATOM 2478 N N . THR A 1 313 ? -0.042 -6.509 22.060 1.00 94.06 313 THR A N 1
ATOM 2479 C CA . THR A 1 313 ? -0.658 -7.853 22.147 1.00 94.06 313 THR A CA 1
ATOM 2480 C C . THR A 1 313 ? -0.491 -8.708 20.887 1.00 94.06 313 THR A C 1
ATOM 2482 O O . THR A 1 313 ? -1.143 -9.741 20.741 1.00 94.06 313 THR A O 1
ATOM 2485 N N . GLY A 1 314 ? 0.355 -8.284 19.948 1.00 92.81 314 GLY A N 1
ATOM 2486 C CA . GLY A 1 314 ? 0.633 -9.012 18.713 1.00 92.81 314 GLY A CA 1
ATOM 2487 C C . GLY A 1 314 ? 1.460 -10.285 18.929 1.00 92.81 314 GLY A C 1
ATOM 2488 O O . GLY A 1 314 ? 2.002 -10.491 20.013 1.00 92.81 314 GLY A O 1
ATOM 2489 N N . PRO A 1 315 ? 1.601 -11.137 17.897 1.00 91.69 315 PRO A N 1
ATOM 2490 C CA . PRO A 1 315 ? 2.277 -12.432 18.020 1.00 91.69 315 PRO A CA 1
ATOM 2491 C C . PRO A 1 315 ? 3.723 -12.363 18.529 1.00 91.69 315 PRO A C 1
ATOM 2493 O O . PRO A 1 315 ? 4.183 -13.301 19.176 1.00 91.69 315 PRO A O 1
ATOM 2496 N N . MET A 1 316 ? 4.441 -11.265 18.259 1.00 91.50 316 MET A N 1
ATOM 2497 C CA . MET A 1 316 ? 5.813 -11.080 18.742 1.00 91.50 316 MET A CA 1
ATOM 2498 C C . MET A 1 316 ? 5.892 -10.371 20.101 1.00 91.50 316 MET A C 1
ATOM 2500 O O . MET A 1 316 ? 6.986 -10.179 20.637 1.00 91.50 316 MET A O 1
ATOM 2504 N N . ALA A 1 317 ? 4.765 -9.934 20.666 1.00 92.50 317 ALA A N 1
ATOM 2505 C CA . ALA A 1 317 ? 4.756 -9.291 21.971 1.00 92.50 317 ALA A CA 1
ATOM 2506 C C . ALA A 1 317 ? 5.162 -10.289 23.068 1.00 92.50 317 ALA A C 1
ATOM 2508 O O . ALA A 1 317 ? 4.787 -11.462 23.045 1.00 92.50 317 ALA A O 1
ATOM 2509 N N . ALA A 1 318 ? 5.922 -9.814 24.055 1.00 91.12 318 ALA A N 1
ATOM 2510 C CA . ALA A 1 318 ? 6.140 -10.571 25.284 1.00 91.12 318 ALA A CA 1
ATOM 2511 C C . ALA A 1 318 ? 4.800 -10.784 26.025 1.00 91.12 318 ALA A C 1
ATOM 2513 O O . ALA A 1 318 ? 3.878 -9.990 25.821 1.00 91.12 318 ALA A O 1
ATOM 2514 N N . PRO A 1 319 ? 4.672 -11.789 26.915 1.00 90.56 319 PRO A N 1
ATOM 2515 C CA . PRO A 1 319 ? 3.428 -12.041 27.652 1.00 90.56 319 PRO A CA 1
ATOM 2516 C C . PRO A 1 319 ? 2.872 -10.818 28.399 1.00 90.56 319 PRO A C 1
ATOM 2518 O O . PRO A 1 319 ? 1.661 -10.639 28.497 1.00 90.56 319 PRO A O 1
ATOM 2521 N N . GLU A 1 320 ? 3.746 -9.958 28.918 1.00 92.31 320 GLU A N 1
ATOM 2522 C CA . GLU A 1 320 ? 3.391 -8.708 29.593 1.00 92.31 320 GLU A CA 1
ATOM 2523 C C . GLU A 1 320 ? 3.065 -7.542 28.644 1.00 92.31 320 GLU A C 1
ATOM 2525 O O . GLU A 1 320 ? 2.550 -6.511 29.093 1.00 92.31 320 GLU A O 1
ATOM 2530 N N . GLY A 1 321 ? 3.378 -7.689 27.356 1.00 93.25 321 GLY A N 1
ATOM 2531 C CA . GLY A 1 321 ? 3.293 -6.650 26.340 1.00 93.25 321 GLY A CA 1
ATOM 2532 C C . GLY A 1 321 ? 4.259 -5.487 26.580 1.00 93.25 321 GLY A C 1
ATOM 2533 O O . GLY A 1 321 ? 4.612 -5.124 27.708 1.00 93.25 321 GLY A O 1
ATOM 2534 N N . ARG A 1 322 ? 4.670 -4.827 25.501 1.00 94.19 322 ARG A N 1
ATOM 2535 C CA . ARG A 1 322 ? 5.414 -3.573 25.598 1.00 94.19 322 ARG A CA 1
ATOM 2536 C C . ARG A 1 322 ? 4.472 -2.458 26.027 1.00 94.19 322 ARG A C 1
ATOM 2538 O O . ARG A 1 322 ? 3.456 -2.222 25.387 1.00 94.19 322 ARG A O 1
ATOM 2545 N N . ASP A 1 323 ? 4.852 -1.726 27.066 1.00 95.81 323 ASP A N 1
ATOM 2546 C CA . ASP A 1 323 ? 4.102 -0.562 27.536 1.00 95.81 323 ASP A CA 1
ATOM 2547 C C . ASP A 1 323 ? 4.356 0.666 26.639 1.00 95.81 323 ASP A C 1
ATOM 2549 O O . ASP A 1 323 ? 5.425 1.290 26.673 1.00 95.81 323 ASP A O 1
ATOM 2553 N N . LEU A 1 324 ? 3.356 1.013 25.828 1.00 95.44 324 LEU A N 1
ATOM 2554 C CA . LEU A 1 324 ? 3.379 2.131 24.889 1.00 95.44 324 LEU A CA 1
ATOM 2555 C C . LEU A 1 324 ? 3.329 3.493 25.595 1.00 95.44 324 LEU A C 1
ATOM 2557 O O . LEU A 1 324 ? 3.829 4.476 25.043 1.00 95.44 324 LEU A O 1
ATOM 2561 N N . ALA A 1 325 ? 2.832 3.573 26.835 1.00 95.00 325 ALA A N 1
ATOM 2562 C CA . ALA A 1 325 ? 2.817 4.819 27.611 1.00 95.00 325 ALA A CA 1
ATOM 2563 C C . ALA A 1 325 ? 4.236 5.287 27.998 1.00 95.00 325 ALA A C 1
ATOM 2565 O O . ALA A 1 325 ? 4.471 6.467 28.298 1.00 95.00 325 ALA A O 1
ATOM 2566 N N . ASN A 1 326 ? 5.216 4.380 27.942 1.00 94.81 326 ASN A N 1
ATOM 2567 C CA . ASN A 1 326 ? 6.627 4.685 28.171 1.00 94.81 326 ASN A CA 1
ATOM 2568 C C . ASN A 1 326 ? 7.356 5.166 26.912 1.00 94.81 326 ASN A C 1
ATOM 2570 O O . ASN A 1 326 ? 8.472 5.679 27.019 1.00 94.81 326 ASN A O 1
ATOM 2574 N N . LEU A 1 327 ? 6.741 5.079 25.728 1.00 94.31 327 LEU A N 1
ATOM 2575 C CA . LEU A 1 327 ? 7.357 5.576 24.503 1.00 94.31 327 LEU A CA 1
ATOM 2576 C C . LEU A 1 327 ? 7.532 7.095 24.546 1.00 94.31 327 LEU A C 1
ATOM 2578 O O . LEU A 1 327 ? 6.662 7.848 25.001 1.00 94.31 327 LEU A O 1
ATOM 2582 N N . ARG A 1 328 ? 8.688 7.542 24.051 1.00 93.75 328 ARG A N 1
ATOM 2583 C CA . ARG A 1 328 ? 9.047 8.954 23.929 1.00 93.75 328 ARG A CA 1
ATOM 2584 C C . ARG A 1 328 ? 9.496 9.281 22.512 1.00 93.75 328 ARG A C 1
ATOM 2586 O O . ARG A 1 328 ? 10.229 8.507 21.874 1.00 93.75 328 ARG A O 1
ATOM 2593 N N . ASN A 1 329 ? 9.063 10.444 22.047 1.00 93.56 329 ASN A N 1
ATOM 2594 C CA . ASN A 1 329 ? 9.572 11.055 20.829 1.00 93.56 329 ASN A CA 1
ATOM 2595 C C . ASN A 1 329 ? 10.930 11.735 21.106 1.00 93.56 329 ASN A C 1
ATOM 2597 O O . ASN A 1 329 ? 11.307 11.892 22.271 1.00 93.56 329 ASN A O 1
ATOM 2601 N N . PRO A 1 330 ? 11.714 12.077 20.065 1.00 90.12 330 PRO A N 1
ATOM 2602 C CA . PRO A 1 330 ? 13.023 12.716 20.224 1.00 90.12 330 PRO A CA 1
ATOM 2603 C C . PRO A 1 330 ? 12.993 14.037 21.004 1.00 90.12 330 PRO A C 1
ATOM 2605 O O . PRO A 1 330 ? 13.984 14.391 21.630 1.00 90.12 330 PRO A O 1
ATOM 2608 N N . ASP A 1 331 ? 11.852 14.729 21.015 1.00 90.75 331 ASP A N 1
ATOM 2609 C CA . ASP A 1 331 ? 11.607 15.945 21.801 1.00 90.75 331 ASP A CA 1
ATOM 2610 C C . ASP A 1 331 ? 11.333 15.679 23.298 1.00 90.75 331 ASP A C 1
ATOM 2612 O O . ASP A 1 331 ? 11.086 16.606 24.066 1.00 90.75 331 ASP A O 1
ATOM 2616 N N . GLY A 1 332 ? 11.352 14.413 23.727 1.00 92.12 332 GLY A N 1
ATOM 2617 C CA . GLY A 1 332 ? 11.114 13.993 25.106 1.00 92.12 332 GLY A CA 1
ATOM 2618 C C . GLY A 1 332 ? 9.639 13.876 25.497 1.00 92.12 332 GLY A C 1
ATOM 2619 O O . GLY A 1 332 ? 9.352 13.415 26.606 1.00 92.12 332 GLY A O 1
ATOM 2620 N N . LYS A 1 333 ? 8.687 14.224 24.621 1.00 94.69 333 LYS A N 1
ATOM 2621 C CA . LYS A 1 333 ? 7.253 14.063 24.908 1.00 94.69 333 LYS A CA 1
ATOM 2622 C C . LYS A 1 333 ? 6.834 12.599 24.842 1.00 94.69 333 LYS A C 1
ATOM 2624 O O . LYS A 1 333 ? 7.433 11.781 24.139 1.00 94.69 333 LYS A O 1
ATOM 2629 N N . ARG A 1 334 ? 5.769 12.258 25.575 1.00 96.38 334 ARG A N 1
ATOM 2630 C CA . ARG A 1 334 ? 5.122 10.944 25.470 1.00 96.38 334 ARG A CA 1
ATOM 2631 C C . ARG A 1 334 ? 4.537 10.771 24.074 1.00 96.38 334 ARG A C 1
ATOM 2633 O O . ARG A 1 334 ? 3.845 11.668 23.594 1.00 96.38 334 ARG A O 1
ATOM 2640 N N . ARG A 1 335 ? 4.801 9.621 23.445 1.00 95.94 335 ARG A N 1
ATOM 2641 C CA . ARG A 1 335 ? 4.174 9.287 22.159 1.00 95.94 335 ARG A CA 1
ATOM 2642 C C . ARG A 1 335 ? 2.683 9.032 22.329 1.00 95.94 335 ARG A C 1
ATOM 2644 O O . ARG A 1 335 ? 1.916 9.519 21.515 1.00 95.94 335 ARG A O 1
ATOM 2651 N N . PHE A 1 336 ? 2.312 8.319 23.392 1.00 97.62 336 PHE A N 1
ATOM 2652 C CA . PHE A 1 336 ? 0.932 8.062 23.788 1.00 97.62 336 PHE A CA 1
ATOM 2653 C C . PHE A 1 336 ? 0.661 8.689 25.153 1.00 97.62 336 PHE A C 1
ATOM 2655 O O . PHE A 1 336 ? 1.459 8.527 26.083 1.00 97.62 336 PHE A O 1
ATOM 2662 N N . GLU A 1 337 ? -0.443 9.416 25.284 1.00 97.00 337 GLU A N 1
ATOM 2663 C CA . GLU A 1 337 ? -0.797 10.105 26.522 1.00 97.00 337 GLU A CA 1
ATOM 2664 C C . GLU A 1 337 ? -2.306 10.281 26.668 1.00 97.00 337 GLU A C 1
ATOM 2666 O O . GLU A 1 337 ? -2.977 10.705 25.735 1.00 97.00 337 GLU A O 1
ATOM 2671 N N . TRP A 1 338 ? -2.831 10.008 27.861 1.00 97.06 338 TRP A N 1
ATOM 2672 C CA . TRP A 1 338 ? -4.208 10.346 28.203 1.00 97.06 338 TRP A CA 1
ATOM 2673 C C . TRP A 1 338 ? -4.282 11.793 28.698 1.00 97.06 338 TRP A C 1
ATOM 2675 O O . TRP A 1 338 ? -3.669 12.132 29.711 1.00 97.06 338 TRP A O 1
ATOM 2685 N N . VAL A 1 339 ? -5.049 12.636 28.008 1.00 96.69 339 VAL A N 1
ATOM 2686 C CA . VAL A 1 339 ? -5.243 14.054 28.335 1.00 96.69 339 VAL A CA 1
ATOM 2687 C C . VAL A 1 339 ? -6.738 14.339 28.404 1.00 96.69 339 VAL A C 1
ATOM 2689 O O . VAL A 1 339 ? -7.443 14.229 27.408 1.00 96.69 339 VAL A O 1
ATOM 2692 N N . GLY A 1 340 ? -7.248 14.681 29.591 1.00 93.75 340 GLY A N 1
ATOM 2693 C CA . GLY A 1 340 ? -8.668 15.019 29.761 1.00 93.75 340 GLY A CA 1
ATOM 2694 C C . GLY A 1 340 ? -9.635 13.909 29.322 1.00 93.75 340 GLY A C 1
ATOM 2695 O O . GLY A 1 340 ? -10.681 14.209 28.760 1.00 93.75 340 GLY A O 1
ATOM 2696 N N . GLY A 1 341 ? -9.266 12.639 29.526 1.00 91.75 341 GLY A N 1
ATOM 2697 C CA . GLY A 1 341 ? -10.064 11.477 29.110 1.00 91.75 341 GLY A CA 1
ATOM 2698 C C . GLY A 1 341 ? -9.888 11.060 27.646 1.00 91.75 341 GLY A C 1
ATOM 2699 O O . GLY A 1 341 ? -10.435 10.040 27.249 1.00 91.75 341 GLY A O 1
ATOM 2700 N N . LYS A 1 342 ? -9.093 11.791 26.859 1.00 96.12 342 LYS A N 1
ATOM 2701 C CA . LYS A 1 342 ? -8.796 11.479 25.457 1.00 96.12 342 LYS A CA 1
ATOM 2702 C C . LYS A 1 342 ? -7.428 10.830 25.329 1.00 96.12 342 LYS A C 1
ATOM 2704 O O . LYS A 1 342 ? -6.476 11.288 25.963 1.00 96.12 342 LYS A O 1
ATOM 2709 N N . LEU A 1 343 ? -7.314 9.797 24.501 1.00 98.06 343 LEU A N 1
ATOM 2710 C CA . LEU A 1 343 ? -6.021 9.210 24.168 1.00 98.06 343 LEU A CA 1
ATOM 2711 C C . LEU A 1 343 ? -5.395 9.976 23.001 1.00 98.06 343 LEU A C 1
ATOM 2713 O O . LEU A 1 343 ? -5.943 9.999 21.903 1.00 98.06 343 LEU A O 1
ATOM 2717 N N . ILE A 1 344 ? -4.234 10.573 23.243 1.00 98.25 344 ILE A N 1
ATOM 2718 C CA . ILE A 1 344 ? -3.457 11.313 22.254 1.00 98.25 344 ILE A CA 1
ATOM 2719 C C . ILE A 1 344 ? -2.279 10.464 21.783 1.00 98.25 344 ILE A C 1
ATOM 2721 O O . ILE A 1 344 ? -1.516 9.955 22.608 1.00 98.25 344 ILE A O 1
ATOM 2725 N N . GLN A 1 345 ? -2.099 10.365 20.466 1.00 97.94 345 GLN A N 1
ATOM 2726 C CA . GLN A 1 345 ? -0.878 9.876 19.827 1.00 97.94 345 GLN A CA 1
ATOM 2727 C C . GLN A 1 345 ? -0.149 11.038 19.146 1.00 97.94 345 GLN A C 1
ATOM 2729 O O . GLN A 1 345 ? -0.776 11.876 18.508 1.00 97.94 345 GLN A O 1
ATOM 2734 N N . ARG A 1 346 ? 1.181 11.094 19.245 1.00 97.69 346 ARG A N 1
ATOM 2735 C CA . ARG A 1 346 ? 2.003 12.144 18.618 1.00 97.69 346 ARG A CA 1
ATOM 2736 C C . ARG A 1 346 ? 2.863 11.596 17.498 1.00 97.69 346 ARG A C 1
ATOM 2738 O O . ARG A 1 346 ? 3.523 10.572 17.692 1.00 97.69 346 ARG A O 1
ATOM 2745 N N . SER A 1 347 ? 2.917 12.319 16.381 1.00 96.62 347 SER A N 1
ATOM 2746 C CA . SER A 1 347 ? 3.756 11.947 15.243 1.00 96.62 347 SER A CA 1
ATOM 2747 C C . SER A 1 347 ? 5.226 11.911 15.644 1.00 96.62 347 SER A C 1
ATOM 2749 O O . SER A 1 347 ? 5.728 12.794 16.345 1.00 96.62 347 SER A O 1
ATOM 2751 N N . LEU A 1 348 ? 5.927 10.873 15.203 1.00 94.94 348 LEU A N 1
ATOM 2752 C CA . LEU A 1 348 ? 7.375 10.780 15.281 1.00 94.94 348 LEU A CA 1
ATOM 2753 C C . LEU A 1 348 ? 8.053 11.586 14.170 1.00 94.94 348 LEU A C 1
ATOM 2755 O O . LEU A 1 348 ? 9.159 12.079 14.387 1.00 94.94 348 LEU A O 1
ATOM 2759 N N . LEU A 1 349 ? 7.415 11.690 12.999 1.00 94.25 349 LEU A N 1
ATOM 2760 C CA . LEU A 1 349 ? 7.977 12.383 11.842 1.00 94.25 349 LEU A CA 1
ATOM 2761 C C . LEU A 1 349 ? 7.730 13.891 11.893 1.00 94.25 349 LEU A C 1
ATOM 2763 O O . LEU A 1 349 ? 8.651 14.658 11.629 1.00 94.25 349 LEU A O 1
ATOM 2767 N N . ASN A 1 350 ? 6.500 14.309 12.195 1.00 90.94 350 ASN A N 1
ATOM 2768 C CA . ASN A 1 350 ? 6.046 15.688 12.027 1.00 90.94 350 ASN A CA 1
ATOM 2769 C C . ASN A 1 350 ? 5.914 16.381 13.394 1.00 90.94 350 ASN A C 1
ATOM 2771 O O . ASN A 1 350 ? 4.954 16.122 14.125 1.00 90.94 350 ASN A O 1
ATOM 2775 N N . PRO A 1 351 ? 6.855 17.268 13.776 1.00 86.88 351 PRO A N 1
ATOM 2776 C CA . PRO A 1 351 ? 6.795 17.958 15.058 1.00 86.88 351 PRO A CA 1
ATOM 2777 C C . PRO A 1 351 ? 5.499 18.758 15.216 1.00 86.88 351 PRO A C 1
ATOM 2779 O O . PRO A 1 351 ? 5.104 19.504 14.326 1.00 86.88 351 PRO A O 1
ATOM 2782 N N . GLY A 1 352 ? 4.850 18.623 16.372 1.00 91.19 352 GLY A N 1
ATOM 2783 C CA . GLY A 1 352 ? 3.605 19.330 16.683 1.00 91.19 352 GLY A CA 1
ATOM 2784 C C . GLY A 1 352 ? 2.331 18.680 16.135 1.00 91.19 352 GLY A C 1
ATOM 2785 O O . GLY A 1 352 ? 1.252 19.088 16.551 1.00 91.19 352 GLY A O 1
ATOM 2786 N N . LEU A 1 353 ? 2.431 17.658 15.278 1.00 96.00 353 LEU A N 1
ATOM 2787 C CA . LEU A 1 353 ? 1.271 16.879 14.849 1.00 96.00 353 LEU A CA 1
ATOM 2788 C C . LEU A 1 353 ? 0.889 15.854 15.925 1.00 96.00 353 LEU A C 1
ATOM 2790 O O . LEU A 1 353 ? 1.704 15.021 16.339 1.00 96.00 353 LEU A O 1
ATOM 2794 N N . GLU A 1 354 ? -0.365 15.905 16.361 1.00 97.38 354 GLU A N 1
ATOM 2795 C CA . GLU A 1 354 ? -0.951 14.957 17.301 1.00 97.38 354 GLU A CA 1
ATOM 2796 C C . GLU A 1 354 ? -2.379 14.588 16.896 1.00 97.38 354 GLU A C 1
ATOM 2798 O O . GLU A 1 354 ? -3.085 15.369 16.256 1.00 97.38 354 GLU A O 1
ATOM 2803 N N . TRP A 1 355 ? -2.788 13.378 17.265 1.00 97.88 355 TRP A N 1
ATOM 2804 C CA . TRP A 1 355 ? -4.081 12.802 16.932 1.00 97.88 355 TRP A CA 1
ATOM 2805 C C . TRP A 1 355 ? -4.813 12.389 18.199 1.00 97.88 355 TRP A C 1
ATOM 2807 O O . TRP A 1 355 ? -4.248 11.719 19.063 1.00 97.88 355 TRP A O 1
ATOM 2817 N N . GLU A 1 356 ? -6.093 12.737 18.270 1.00 97.31 356 GLU A N 1
ATOM 2818 C CA . GLU A 1 356 ? -7.032 12.086 19.176 1.00 97.31 356 GLU A CA 1
ATOM 2819 C C . GLU A 1 356 ? -7.409 10.723 18.587 1.00 97.31 356 GLU A C 1
ATOM 2821 O O . GLU A 1 356 ? -7.966 10.632 17.489 1.00 97.31 356 GLU A O 1
ATOM 2826 N N . MET A 1 357 ? -7.064 9.656 19.304 1.00 96.50 357 MET A N 1
ATOM 2827 C CA . MET A 1 357 ? -7.338 8.292 18.869 1.00 96.50 357 MET A CA 1
ATOM 2828 C C . MET A 1 357 ? -8.840 8.024 18.872 1.00 96.50 357 MET A C 1
ATOM 2830 O O . MET A 1 357 ? -9.535 8.326 19.838 1.00 96.50 357 MET A O 1
ATOM 2834 N N . SER A 1 358 ? -9.345 7.400 17.807 1.00 95.12 358 SER A N 1
ATOM 2835 C CA . SER A 1 358 ? -10.714 6.878 17.792 1.00 95.12 358 SER A CA 1
ATOM 2836 C C . SER A 1 358 ? -10.792 5.601 18.614 1.00 95.12 358 SER A C 1
ATOM 2838 O O . SER A 1 358 ? -10.106 4.632 18.297 1.00 95.12 358 SER A O 1
ATOM 2840 N N . LEU A 1 359 ? -11.621 5.592 19.652 1.00 97.31 359 LEU A N 1
ATOM 2841 C CA . LEU A 1 359 ? -11.728 4.475 20.585 1.00 97.31 359 LEU A CA 1
ATOM 2842 C C . LEU A 1 359 ? -13.000 3.674 20.294 1.00 97.31 359 LEU A C 1
ATOM 2844 O O . LEU A 1 359 ? -14.092 4.235 20.247 1.00 97.31 359 LEU A O 1
ATOM 2848 N N . VAL A 1 360 ? -12.863 2.356 20.118 1.00 95.50 360 VAL A N 1
ATOM 2849 C CA . VAL A 1 360 ? -13.976 1.469 19.720 1.00 95.50 360 VAL A CA 1
ATOM 2850 C C . VAL A 1 360 ? -15.093 1.477 20.765 1.00 95.50 360 VAL A C 1
ATOM 2852 O O . VAL A 1 360 ? -16.276 1.462 20.421 1.00 95.50 360 VAL A O 1
ATOM 2855 N N . LYS A 1 361 ? -14.713 1.572 22.043 1.00 96.19 361 LYS A N 1
ATOM 2856 C CA . LYS A 1 361 ? -15.635 1.730 23.167 1.00 96.19 361 LYS A CA 1
ATOM 2857 C C . LYS A 1 361 ? -16.534 2.953 23.003 1.00 96.19 361 LYS A C 1
ATOM 2859 O O . LYS A 1 361 ? -17.748 2.832 23.098 1.00 96.19 361 LYS A O 1
ATOM 2864 N N . ASP A 1 362 ? -15.950 4.101 22.667 1.00 96.88 362 ASP A N 1
ATOM 2865 C CA . ASP A 1 362 ? -16.700 5.348 22.499 1.00 96.88 362 ASP A CA 1
ATOM 2866 C C . ASP A 1 362 ? -17.599 5.310 21.262 1.00 96.88 362 ASP A C 1
ATOM 2868 O O . ASP A 1 362 ? -18.657 5.930 21.259 1.00 96.88 362 ASP A O 1
ATOM 2872 N N . THR A 1 363 ? -17.212 4.583 20.210 1.00 95.25 363 THR A N 1
ATOM 2873 C CA . THR A 1 363 ? -18.067 4.404 19.026 1.00 95.25 363 THR A CA 1
ATOM 2874 C C . THR A 1 363 ? -19.190 3.388 19.238 1.00 95.25 363 THR A C 1
ATOM 2876 O O . THR A 1 363 ? -20.153 3.400 18.474 1.00 95.25 363 THR A O 1
ATOM 2879 N N . SER A 1 364 ? -19.083 2.540 20.267 1.00 94.94 364 SER A N 1
ATOM 2880 C CA . SER A 1 364 ? -20.061 1.489 20.597 1.00 94.94 364 SER A CA 1
ATOM 2881 C C . SER A 1 364 ? -20.960 1.849 21.787 1.00 94.94 364 SER A C 1
ATOM 2883 O O . SER A 1 364 ? -21.856 1.086 22.126 1.00 94.94 364 SER A O 1
ATOM 2885 N N . ASP A 1 365 ? -20.747 3.002 22.424 1.00 95.00 365 ASP A N 1
ATOM 2886 C CA . ASP A 1 365 ? -21.547 3.475 23.556 1.00 95.00 365 ASP A CA 1
ATOM 2887 C C . ASP A 1 365 ? -22.606 4.494 23.095 1.00 95.00 365 ASP A C 1
ATOM 2889 O O . ASP A 1 365 ? -22.232 5.604 22.715 1.00 95.00 365 ASP A O 1
ATOM 2893 N N . PRO A 1 366 ? -23.917 4.189 23.169 1.00 95.12 366 PRO A N 1
ATOM 2894 C CA . PRO A 1 366 ? -24.985 5.124 22.798 1.00 95.12 366 PRO A CA 1
ATOM 2895 C C . PRO A 1 366 ? -24.994 6.447 23.579 1.00 95.12 366 PRO A C 1
ATOM 2897 O O . PRO A 1 366 ? -25.657 7.397 23.160 1.00 95.12 366 PRO A O 1
ATOM 2900 N N . LEU A 1 367 ? -24.302 6.520 24.721 1.00 94.75 367 LEU A N 1
ATOM 2901 C CA . LEU A 1 367 ? -24.171 7.736 25.530 1.00 94.75 367 LEU A CA 1
ATOM 2902 C C . LEU A 1 367 ? -22.982 8.610 25.110 1.00 94.75 367 LEU A C 1
ATOM 2904 O O . LEU A 1 367 ? -22.887 9.766 25.530 1.00 94.75 367 LEU A O 1
ATOM 2908 N N . SER A 1 368 ? -22.076 8.078 24.293 1.00 95.50 368 SER A N 1
ATOM 2909 C CA . SER A 1 368 ? -20.899 8.789 23.810 1.00 95.50 368 SER A CA 1
ATOM 2910 C C . SER A 1 368 ? -21.251 9.723 22.645 1.00 95.50 368 SER A C 1
ATOM 2912 O O . SER A 1 368 ? -21.984 9.337 21.732 1.00 95.50 368 SER A O 1
ATOM 2914 N N . PRO A 1 369 ? -20.666 10.934 22.578 1.00 95.06 369 PRO A N 1
ATOM 2915 C CA . PRO A 1 369 ? -20.809 11.803 21.409 1.00 95.06 369 PRO A CA 1
ATOM 2916 C C . PRO A 1 369 ? -20.165 11.220 20.139 1.00 95.06 369 PRO A C 1
ATOM 2918 O O . PRO A 1 369 ? -20.448 11.698 19.044 1.00 95.06 369 PRO A O 1
ATOM 2921 N N . ALA A 1 370 ? -19.299 10.209 20.271 1.00 95.38 370 ALA A N 1
ATOM 2922 C CA . ALA A 1 370 ? -18.674 9.509 19.152 1.00 95.38 370 ALA A CA 1
ATOM 2923 C C . ALA A 1 370 ? -19.467 8.272 18.684 1.00 95.38 370 ALA A C 1
ATOM 2925 O O . ALA A 1 370 ? -18.985 7.556 17.804 1.00 95.38 370 ALA A O 1
ATOM 2926 N N . TYR A 1 371 ? -20.649 8.008 19.258 1.00 97.00 371 TYR A N 1
ATOM 2927 C CA . TYR A 1 371 ? -21.450 6.827 18.943 1.00 97.00 371 TYR A CA 1
ATOM 2928 C C . TYR A 1 371 ? -21.720 6.681 17.444 1.00 97.00 371 TYR A C 1
ATOM 2930 O O . TYR A 1 371 ? -22.119 7.628 16.760 1.00 97.00 371 TYR A O 1
ATOM 2938 N N . ASN A 1 372 ? -21.565 5.458 16.941 1.00 94.88 372 ASN A N 1
ATOM 2939 C CA . ASN A 1 372 ? -21.918 5.097 15.581 1.00 94.88 372 ASN A CA 1
ATOM 2940 C C . ASN A 1 372 ? -22.677 3.766 15.586 1.00 94.88 372 ASN A C 1
ATOM 2942 O O . ASN A 1 372 ? -22.090 2.704 15.769 1.00 94.88 372 ASN A O 1
ATOM 2946 N N . ALA A 1 373 ? -23.982 3.823 15.307 1.00 95.12 373 ALA A N 1
ATOM 2947 C CA . ALA A 1 373 ? -24.852 2.648 15.329 1.00 95.12 373 ALA A CA 1
ATOM 2948 C C . ALA A 1 373 ? -24.439 1.546 14.334 1.00 95.12 373 ALA A C 1
ATOM 2950 O O . ALA A 1 373 ? -24.702 0.371 14.580 1.00 95.12 373 ALA A O 1
ATOM 2951 N N . LEU A 1 374 ? -23.798 1.898 13.211 1.00 92.69 374 LEU A N 1
ATOM 2952 C CA . LEU A 1 374 ? -23.284 0.907 12.260 1.00 92.69 374 LEU A CA 1
ATOM 2953 C C . LEU A 1 374 ? -22.044 0.202 12.814 1.00 92.69 374 LEU A C 1
ATOM 2955 O O . LEU A 1 374 ? -21.931 -1.012 12.663 1.00 92.69 374 LEU A O 1
ATOM 2959 N N . ALA A 1 375 ? -21.147 0.946 13.466 1.00 92.44 375 ALA A N 1
ATOM 2960 C CA . ALA A 1 375 ? -19.964 0.384 14.111 1.00 92.44 375 ALA A CA 1
ATOM 2961 C C . ALA A 1 375 ? -20.354 -0.511 15.295 1.00 92.44 375 ALA A C 1
ATOM 2963 O O . ALA A 1 375 ? -19.916 -1.657 15.350 1.00 92.44 375 ALA A O 1
ATOM 2964 N N . ASP A 1 376 ? -21.236 -0.027 16.176 1.00 95.06 376 ASP A N 1
ATOM 2965 C CA . ASP A 1 376 ? -21.792 -0.806 17.286 1.00 95.06 376 ASP A CA 1
ATOM 2966 C C . ASP A 1 376 ? -22.398 -2.109 16.761 1.00 95.06 376 ASP A C 1
ATOM 2968 O O . ASP A 1 376 ? -21.924 -3.192 17.093 1.00 95.06 376 ASP A O 1
ATOM 2972 N N . ARG A 1 377 ? -23.333 -2.021 15.806 1.00 94.50 377 ARG A N 1
ATOM 2973 C CA . ARG A 1 377 ? -23.933 -3.208 15.190 1.00 94.50 377 ARG A CA 1
ATOM 2974 C C . ARG A 1 377 ? -22.890 -4.157 14.600 1.00 94.50 377 ARG A C 1
ATOM 2976 O O . ARG A 1 377 ? -23.026 -5.363 14.772 1.00 94.50 377 ARG A O 1
ATOM 2983 N N . ALA A 1 378 ? -21.872 -3.660 13.903 1.00 92.50 378 ALA A N 1
ATOM 2984 C CA . ALA A 1 378 ? -20.847 -4.516 13.309 1.00 92.50 378 ALA A CA 1
ATOM 2985 C C . ALA A 1 378 ? -20.034 -5.275 14.371 1.00 92.50 378 ALA A C 1
ATOM 2987 O O . ALA A 1 378 ? -19.810 -6.475 14.204 1.00 92.50 378 ALA A O 1
ATOM 2988 N N . HIS A 1 379 ? -19.638 -4.610 15.459 1.00 92.38 379 HIS A N 1
ATOM 2989 C CA . HIS A 1 379 ? -18.790 -5.187 16.506 1.00 92.38 379 HIS A CA 1
ATOM 2990 C C . HIS A 1 379 ? -19.557 -6.035 17.531 1.00 92.38 379 HIS A C 1
ATOM 2992 O O . HIS A 1 379 ? -19.026 -7.028 18.028 1.00 92.38 379 HIS A O 1
ATOM 2998 N N . THR A 1 380 ? -20.799 -5.671 17.856 1.00 95.06 380 THR A N 1
ATOM 2999 C CA . THR A 1 380 ? -21.553 -6.249 18.982 1.00 95.06 380 THR A CA 1
ATOM 3000 C C . THR A 1 380 ? -22.727 -7.133 18.555 1.00 95.06 380 THR A C 1
ATOM 3002 O O . THR A 1 380 ? -23.399 -7.709 19.408 1.00 95.06 380 THR A O 1
ATOM 3005 N N . MET A 1 381 ? -22.975 -7.307 17.250 1.00 95.44 381 MET A N 1
ATOM 3006 C CA . MET A 1 381 ? -24.042 -8.190 16.762 1.00 95.44 381 MET A CA 1
ATOM 3007 C C . MET A 1 381 ? -23.860 -9.641 17.216 1.00 95.44 381 MET A C 1
ATOM 3009 O O . MET A 1 381 ? -22.788 -10.230 17.094 1.00 95.44 381 MET A O 1
ATOM 3013 N N . SER A 1 382 ? -24.956 -10.237 17.673 1.00 95.62 382 SER A N 1
ATOM 3014 C CA . SER A 1 382 ? -25.081 -11.634 18.068 1.00 95.62 382 SER A CA 1
ATOM 3015 C C . SER A 1 382 ? -25.006 -12.581 16.872 1.00 95.62 382 SER A C 1
ATOM 3017 O O . SER A 1 382 ? -25.554 -12.319 15.802 1.00 95.62 382 SER A O 1
ATOM 3019 N N . ARG A 1 383 ? -24.427 -13.762 17.096 1.00 93.50 383 ARG A N 1
ATOM 3020 C CA . ARG A 1 383 ? -24.476 -14.898 16.163 1.00 93.50 383 ARG A CA 1
ATOM 3021 C C . ARG A 1 383 ? -25.864 -15.514 15.994 1.00 93.50 383 ARG A C 1
ATOM 3023 O O . ARG A 1 383 ? -26.015 -16.401 15.160 1.00 93.50 383 ARG A O 1
ATOM 3030 N N . ASN A 1 384 ? -26.856 -15.120 16.798 1.00 93.88 384 ASN A N 1
ATOM 3031 C CA . ASN A 1 384 ? -28.216 -15.633 16.679 1.00 93.88 384 ASN A CA 1
ATOM 3032 C C . ASN A 1 384 ? -28.871 -15.089 15.395 1.00 93.88 384 ASN A C 1
ATOM 3034 O O . ASN A 1 384 ? -29.233 -13.909 15.350 1.00 93.88 384 ASN A O 1
ATOM 3038 N N . PRO A 1 385 ? -29.090 -15.931 14.367 1.00 88.56 385 PRO A N 1
ATOM 3039 C CA . PRO A 1 385 ? -29.579 -15.461 13.077 1.00 88.56 385 PRO A CA 1
ATOM 3040 C C . PRO A 1 385 ? -31.047 -15.020 13.116 1.00 88.56 385 PRO A C 1
ATOM 3042 O O . PRO A 1 385 ? -31.479 -14.314 12.208 1.00 88.56 385 PRO A O 1
ATOM 3045 N N . ALA A 1 386 ? -31.813 -15.428 14.136 1.00 91.31 386 ALA A N 1
ATOM 3046 C CA . ALA A 1 386 ? -33.226 -15.089 14.264 1.00 91.31 386 ALA A CA 1
ATOM 3047 C C . ALA A 1 386 ? -33.440 -13.683 14.837 1.00 91.31 386 ALA A C 1
ATOM 3049 O O . ALA A 1 386 ? -34.350 -12.983 14.404 1.00 91.31 386 ALA A O 1
ATOM 3050 N N . THR A 1 387 ? -32.621 -13.275 15.812 1.00 91.50 387 THR A N 1
ATOM 3051 C CA . THR A 1 387 ? -32.775 -11.974 16.481 1.00 91.50 387 THR A CA 1
ATOM 3052 C C . THR A 1 387 ? -31.813 -10.924 15.952 1.00 91.50 387 THR A C 1
ATOM 3054 O O . THR A 1 387 ? -32.189 -9.758 15.893 1.00 91.50 387 THR A O 1
ATOM 3057 N N . GLN A 1 388 ? -30.583 -11.318 15.593 1.00 90.81 388 GLN A N 1
ATOM 3058 C CA . GLN A 1 388 ? -29.499 -10.410 15.194 1.00 90.81 388 GLN A CA 1
ATOM 3059 C C . GLN A 1 388 ? -29.341 -9.209 16.145 1.00 90.81 388 GLN A C 1
ATOM 3061 O O . GLN A 1 388 ? -29.021 -8.099 15.714 1.00 90.81 388 GLN A O 1
ATOM 3066 N N . ALA A 1 389 ? -29.610 -9.429 17.438 1.00 95.38 389 ALA A N 1
ATOM 3067 C CA . ALA A 1 389 ? -29.488 -8.401 18.464 1.00 95.38 389 ALA A CA 1
ATOM 3068 C C . ALA A 1 389 ? -28.048 -7.872 18.507 1.00 95.38 389 ALA A C 1
ATOM 3070 O O . ALA A 1 389 ? -27.117 -8.622 18.225 1.00 95.38 389 ALA A O 1
ATOM 3071 N N . PHE A 1 390 ? -27.868 -6.602 18.853 1.00 95.88 390 PHE A N 1
ATOM 3072 C CA . PHE A 1 390 ? -26.562 -5.964 19.012 1.00 95.88 390 PHE A CA 1
ATOM 3073 C C . PHE A 1 390 ? -26.613 -4.976 20.181 1.00 95.88 390 PHE A C 1
ATOM 3075 O O . PHE A 1 390 ? -27.692 -4.658 20.683 1.00 95.88 390 PHE A O 1
ATOM 3082 N N . GLY A 1 391 ? -25.446 -4.514 20.606 1.00 93.94 391 GLY A N 1
ATOM 3083 C CA . GLY A 1 391 ? -25.231 -3.622 21.736 1.00 93.94 391 GLY A CA 1
ATOM 3084 C C . GLY A 1 391 ? -24.593 -4.332 22.930 1.00 93.94 391 GLY A C 1
ATOM 3085 O O . GLY A 1 391 ? -24.293 -5.528 22.899 1.00 93.94 391 GLY A O 1
ATOM 3086 N N . ASN A 1 392 ? -24.417 -3.578 24.014 1.00 88.62 392 ASN A N 1
ATOM 3087 C CA . ASN A 1 392 ? -23.742 -4.030 25.237 1.00 88.62 392 ASN A CA 1
ATOM 3088 C C . ASN A 1 392 ? -24.424 -5.222 25.935 1.00 88.62 392 ASN A C 1
ATOM 3090 O O . ASN A 1 392 ? -23.772 -5.930 26.698 1.00 88.62 392 ASN A O 1
ATOM 3094 N N . ASP A 1 393 ? -25.706 -5.467 25.653 1.00 91.31 393 ASP A N 1
ATOM 3095 C CA . ASP A 1 393 ? -26.454 -6.607 26.198 1.00 91.31 393 ASP A CA 1
ATOM 3096 C C . ASP A 1 393 ? -26.065 -7.946 25.546 1.00 91.31 393 ASP A C 1
ATOM 3098 O O . ASP A 1 393 ? -26.389 -9.015 26.066 1.00 91.31 393 ASP A O 1
ATOM 3102 N N . VAL A 1 394 ? -25.365 -7.915 24.406 1.00 95.06 394 VAL A N 1
ATOM 3103 C CA . VAL A 1 394 ? -24.831 -9.121 23.769 1.00 95.06 394 VAL A CA 1
ATOM 3104 C C . VAL A 1 394 ? -23.500 -9.483 24.419 1.00 95.06 394 VAL A C 1
ATOM 3106 O O . VAL A 1 394 ? -22.492 -8.786 24.247 1.00 95.06 394 VAL A O 1
ATOM 3109 N N . ALA A 1 395 ? -23.496 -10.615 25.128 1.00 93.56 395 ALA A N 1
ATOM 3110 C CA . ALA A 1 395 ? -22.301 -11.184 25.738 1.00 93.56 395 ALA A CA 1
ATOM 3111 C C . ALA A 1 395 ? -21.183 -11.372 24.700 1.00 93.56 395 ALA A C 1
ATOM 3113 O O . ALA A 1 395 ? -21.438 -11.746 23.551 1.00 93.56 395 ALA A O 1
ATOM 3114 N N . LYS A 1 396 ? -19.932 -11.117 25.100 1.00 93.00 396 LYS A N 1
ATOM 3115 C CA . LYS A 1 396 ? -18.771 -11.126 24.196 1.00 93.00 396 LYS A CA 1
ATOM 3116 C C . LYS A 1 396 ? -18.647 -12.457 23.450 1.00 93.00 396 LYS A C 1
ATOM 3118 O O . LYS A 1 396 ? -18.430 -12.481 22.240 1.00 93.00 396 LYS A O 1
ATOM 3123 N N . GLU A 1 397 ? -18.833 -13.558 24.163 1.00 92.56 397 GLU A N 1
ATOM 3124 C CA . GLU A 1 397 ? -18.784 -14.925 23.656 1.00 92.56 397 GLU A CA 1
ATOM 3125 C C . GLU A 1 397 ? -19.898 -15.267 22.668 1.00 92.56 397 GLU A C 1
ATOM 3127 O O . GLU A 1 397 ? -19.754 -16.271 21.976 1.00 92.56 397 GLU A O 1
ATOM 3132 N N . ASP A 1 398 ? -20.953 -14.452 22.566 1.00 94.38 398 ASP A N 1
ATOM 3133 C CA . ASP A 1 398 ? -22.087 -14.628 21.652 1.00 94.38 398 ASP A CA 1
ATOM 3134 C C . ASP A 1 398 ? -22.022 -13.712 20.423 1.00 94.38 398 ASP A C 1
ATOM 3136 O O . ASP A 1 398 ? -22.823 -13.865 19.491 1.00 94.38 398 ASP A O 1
ATOM 3140 N N . ARG A 1 399 ? -21.053 -12.792 20.362 1.00 94.75 399 ARG A N 1
ATOM 3141 C CA . ARG A 1 399 ? -20.861 -11.898 19.212 1.00 94.75 399 ARG A CA 1
ATOM 3142 C C . ARG A 1 399 ? -20.427 -12.678 17.964 1.00 94.75 399 ARG A C 1
ATOM 3144 O O . ARG A 1 399 ? -19.753 -13.711 18.050 1.00 94.75 399 ARG A O 1
ATOM 3151 N N . ALA A 1 400 ? -20.850 -12.194 16.799 1.00 93.50 400 ALA A N 1
ATOM 3152 C CA . ALA A 1 400 ? -20.553 -12.762 15.483 1.00 93.50 400 ALA A CA 1
ATOM 3153 C C . ALA A 1 400 ? -19.181 -12.321 14.943 1.00 93.50 400 ALA A C 1
ATOM 3155 O O . ALA A 1 400 ? -18.532 -13.089 14.237 1.00 93.50 400 ALA A O 1
ATOM 3156 N N . HIS A 1 401 ? -18.734 -11.112 15.301 1.00 92.94 401 HIS A N 1
ATOM 3157 C CA . HIS A 1 401 ? -17.484 -10.501 14.831 1.00 92.94 401 HIS A CA 1
ATOM 3158 C C . HIS A 1 401 ? -16.568 -10.090 15.992 1.00 92.94 401 HIS A C 1
ATOM 3160 O O . HIS A 1 401 ? -15.934 -9.039 15.950 1.00 92.94 401 HIS A O 1
ATOM 3166 N N . GLY A 1 402 ? -16.522 -10.900 17.055 1.00 89.06 402 GLY A N 1
ATOM 3167 C CA . GLY A 1 402 ? -15.670 -10.610 18.209 1.00 89.06 402 GLY A CA 1
ATOM 3168 C C . GLY A 1 402 ? -14.189 -10.536 17.821 1.00 89.06 402 GLY A C 1
ATOM 3169 O O . GLY A 1 402 ? -13.739 -11.255 16.922 1.00 89.06 402 GLY A O 1
ATOM 3170 N N . GLU A 1 403 ? -13.419 -9.717 18.534 1.00 87.50 403 GLU A N 1
ATOM 3171 C CA . GLU A 1 403 ? -12.013 -9.408 18.219 1.00 87.50 403 GLU A CA 1
ATOM 3172 C C . GLU A 1 403 ? -11.090 -10.633 18.318 1.00 87.50 403 GLU A C 1
ATOM 3174 O O . GLU A 1 403 ? -10.003 -10.642 17.745 1.00 87.50 403 GLU A O 1
ATOM 3179 N N . ASP A 1 404 ? -11.539 -11.679 19.014 1.00 85.62 404 ASP A N 1
ATOM 3180 C CA . ASP A 1 404 ? -10.833 -12.958 19.150 1.00 85.62 404 ASP A CA 1
ATOM 3181 C C . ASP A 1 404 ? -11.142 -13.925 17.982 1.00 85.62 404 ASP A C 1
ATOM 3183 O O . ASP A 1 404 ? -10.549 -14.993 17.871 1.00 85.62 404 ASP A O 1
ATOM 3187 N N . THR A 1 405 ? -12.086 -13.573 17.101 1.00 90.81 405 THR A N 1
ATOM 3188 C CA . THR A 1 405 ? -12.549 -14.420 15.982 1.00 90.81 405 THR A CA 1
ATOM 3189 C C . THR A 1 405 ? -12.287 -13.810 14.612 1.00 90.81 405 THR A C 1
ATOM 3191 O O . THR A 1 405 ? -12.117 -14.545 13.637 1.00 90.81 405 THR A O 1
ATOM 3194 N N . MET A 1 406 ? -12.241 -12.481 14.519 1.00 94.06 406 MET A N 1
ATOM 3195 C CA . MET A 1 406 ? -12.032 -11.740 13.281 1.00 94.06 406 MET A CA 1
ATOM 3196 C C . MET A 1 406 ? -11.054 -10.598 13.527 1.00 94.06 406 MET A C 1
ATOM 3198 O O . MET A 1 406 ? -11.220 -9.801 14.447 1.00 94.06 406 MET A O 1
ATOM 3202 N N . LEU A 1 407 ? -10.038 -10.494 12.674 1.00 95.06 407 LEU A N 1
ATOM 3203 C CA . LEU A 1 407 ? -9.090 -9.389 12.735 1.00 95.06 407 LEU A CA 1
ATOM 3204 C C . LEU A 1 407 ? -9.764 -8.116 12.225 1.00 95.06 407 LEU A C 1
ATOM 3206 O O . LEU A 1 407 ? -10.433 -8.165 11.193 1.00 95.06 407 LEU A O 1
ATOM 3210 N N . CYS A 1 408 ? -9.552 -6.980 12.898 1.00 94.69 408 CYS A N 1
ATOM 3211 C CA . CYS A 1 408 ? -10.226 -5.711 12.584 1.00 94.69 408 CYS A CA 1
ATOM 3212 C C . CYS A 1 408 ? -10.115 -5.335 11.096 1.00 94.69 408 CYS A C 1
ATOM 3214 O O . CYS A 1 408 ? -11.084 -4.914 10.465 1.00 94.69 408 CYS A O 1
ATOM 3216 N N . TYR A 1 409 ? -8.942 -5.555 10.503 1.00 94.94 409 TYR A N 1
ATOM 3217 C CA . TYR A 1 409 ? -8.691 -5.250 9.097 1.00 94.94 409 TYR A CA 1
ATOM 3218 C C . TYR A 1 409 ? -9.470 -6.133 8.110 1.00 94.94 409 TYR A C 1
ATOM 3220 O O . TYR A 1 409 ? -9.596 -5.772 6.950 1.00 94.94 409 TYR A O 1
ATOM 3228 N N . SER A 1 410 ? -10.095 -7.230 8.543 1.00 95.31 410 SER A N 1
ATOM 3229 C CA . SER A 1 410 ? -11.033 -7.984 7.694 1.00 95.31 410 SER A CA 1
ATOM 3230 C C . SER A 1 410 ? -12.243 -7.154 7.280 1.00 95.31 410 SER A C 1
ATOM 3232 O O . SER A 1 410 ? -12.779 -7.355 6.196 1.00 95.31 410 SER A O 1
ATOM 3234 N N . CYS A 1 411 ? -12.667 -6.221 8.133 1.00 93.62 411 CYS A N 1
ATOM 3235 C CA . CYS A 1 411 ? -13.757 -5.299 7.838 1.00 93.62 411 CYS A CA 1
ATOM 3236 C C . CYS A 1 411 ? -13.225 -3.926 7.410 1.00 93.62 411 CYS A C 1
ATOM 3238 O O . CYS A 1 411 ? -13.714 -3.335 6.451 1.00 93.62 411 CYS A O 1
ATOM 3240 N N . HIS A 1 412 ? -12.195 -3.422 8.096 1.00 95.75 412 HIS A N 1
ATOM 3241 C CA . HIS A 1 412 ? -11.733 -2.047 7.903 1.00 95.75 412 HIS A CA 1
ATOM 3242 C C . HIS A 1 412 ? -10.903 -1.822 6.636 1.00 95.75 412 HIS A C 1
ATOM 3244 O O . HIS A 1 412 ? -10.790 -0.679 6.199 1.00 95.75 412 HIS A O 1
ATOM 3250 N N . THR A 1 413 ? -10.345 -2.870 6.029 1.00 94.81 413 THR A N 1
ATOM 3251 C CA . THR A 1 413 ? -9.640 -2.778 4.746 1.00 94.81 413 THR A CA 1
ATOM 3252 C C . THR A 1 413 ? -10.622 -2.483 3.617 1.00 94.81 413 THR A C 1
ATOM 3254 O O . THR A 1 413 ? -11.570 -3.228 3.365 1.00 94.81 413 THR A O 1
ATOM 3257 N N . SER A 1 414 ? -10.350 -1.415 2.881 1.00 94.56 414 SER A N 1
ATOM 3258 C CA . SER A 1 414 ? -11.160 -1.009 1.740 1.00 94.56 414 SER A CA 1
ATOM 3259 C C . SER A 1 414 ? -10.926 -1.829 0.466 1.00 94.56 414 SER A C 1
ATOM 3261 O O . SER A 1 414 ? -11.894 -2.195 -0.205 1.00 94.56 414 SER A O 1
ATOM 3263 N N . TRP A 1 415 ? -9.686 -2.227 0.175 1.00 93.75 415 TRP A N 1
ATOM 3264 C CA . TRP A 1 415 ? -9.329 -3.067 -0.971 1.00 93.75 415 TRP A CA 1
ATOM 3265 C C . TRP A 1 415 ? -8.118 -3.955 -0.664 1.00 93.75 415 TRP A C 1
ATOM 3267 O O . TRP A 1 415 ? -7.348 -3.696 0.255 1.00 93.75 415 TRP A O 1
ATOM 3277 N N . THR A 1 416 ? -7.947 -5.027 -1.434 1.00 90.69 416 THR A N 1
ATOM 3278 C CA . THR A 1 416 ? -6.825 -5.957 -1.272 1.00 90.69 416 THR A CA 1
ATOM 3279 C C . THR A 1 416 ? -6.146 -6.145 -2.615 1.00 90.69 416 THR A C 1
ATOM 3281 O O . THR A 1 416 ? -6.801 -6.483 -3.597 1.00 90.69 416 THR A O 1
ATOM 3284 N N . THR A 1 417 ? -4.822 -6.006 -2.659 1.00 87.31 417 THR A N 1
ATOM 3285 C CA . THR A 1 417 ? -4.054 -6.378 -3.850 1.00 87.31 417 THR A CA 1
ATOM 3286 C C . THR A 1 417 ? -4.173 -7.877 -4.109 1.00 87.31 417 THR A C 1
ATOM 3288 O O . THR A 1 417 ? -3.731 -8.699 -3.301 1.00 87.31 417 THR A O 1
ATOM 3291 N N . SER A 1 418 ? -4.712 -8.234 -5.271 1.00 83.50 418 SER A N 1
ATOM 3292 C CA . SER A 1 418 ? -4.733 -9.597 -5.789 1.00 83.50 418 SER A CA 1
ATOM 3293 C C . SER A 1 418 ? -3.750 -9.729 -6.949 1.00 83.50 418 SER A C 1
ATOM 3295 O O . SER A 1 418 ? -4.002 -9.270 -8.065 1.00 83.50 418 SER A O 1
ATOM 3297 N N . CYS A 1 419 ? -2.610 -10.366 -6.674 1.00 80.12 419 CYS A N 1
ATOM 3298 C CA . CYS A 1 419 ? -1.585 -10.686 -7.665 1.00 80.12 419 CYS A CA 1
ATOM 3299 C C . CYS A 1 419 ? -1.921 -12.027 -8.322 1.00 80.12 419 CYS A C 1
ATOM 3301 O O . CYS A 1 419 ? -1.440 -13.079 -7.891 1.00 80.12 419 CYS A O 1
ATOM 3303 N N . GLY A 1 420 ? -2.781 -11.991 -9.336 1.00 77.50 420 GLY A N 1
ATOM 3304 C CA . GLY A 1 420 ? -3.230 -13.167 -10.073 1.00 77.50 420 GLY A CA 1
ATOM 3305 C C . GLY A 1 420 ? -2.132 -13.812 -10.909 1.00 77.50 420 GLY A C 1
ATOM 3306 O O . GLY A 1 420 ? -2.204 -15.013 -11.113 1.00 77.50 420 GLY A O 1
ATOM 3307 N N . GLY A 1 421 ? -1.101 -13.067 -11.330 1.00 75.31 421 GLY A N 1
ATOM 3308 C CA . GLY A 1 421 ? -0.051 -13.604 -12.191 1.00 75.31 421 GLY A CA 1
ATOM 3309 C C . GLY A 1 421 ? 1.166 -12.700 -12.353 1.00 75.31 421 GLY A C 1
ATOM 3310 O O . GLY A 1 421 ? 1.047 -11.604 -12.895 1.00 75.31 421 GLY A O 1
ATOM 3311 N N . CYS A 1 422 ? 2.341 -13.171 -11.939 1.00 78.56 422 CYS A N 1
ATOM 3312 C CA . CYS A 1 422 ? 3.639 -12.619 -12.323 1.00 78.56 422 CYS A CA 1
ATOM 3313 C C . CYS A 1 422 ? 4.311 -13.583 -13.293 1.00 78.56 422 CYS A C 1
ATOM 3315 O O . CYS A 1 422 ? 4.491 -14.768 -12.995 1.00 78.56 422 CYS A O 1
ATOM 3317 N N . HIS A 1 423 ? 4.719 -13.072 -14.440 1.00 82.75 423 HIS A N 1
ATOM 3318 C CA . HIS A 1 423 ? 5.382 -13.837 -15.470 1.00 82.75 423 HIS A CA 1
ATOM 3319 C C . HIS A 1 423 ? 6.893 -13.622 -15.445 1.00 82.75 423 HIS A C 1
ATOM 3321 O O . HIS A 1 423 ? 7.375 -12.492 -15.385 1.00 82.75 423 HIS A O 1
ATOM 3327 N N . LEU A 1 424 ? 7.636 -14.732 -15.456 1.00 81.88 424 LEU A N 1
ATOM 3328 C CA . LEU A 1 424 ? 9.098 -14.743 -15.472 1.00 81.88 424 LEU A CA 1
ATOM 3329 C C . LEU A 1 424 ? 9.594 -15.528 -16.699 1.00 81.88 424 LEU A C 1
ATOM 3331 O O . LEU A 1 424 ? 9.625 -16.769 -16.669 1.00 81.88 424 LEU A O 1
ATOM 3335 N N . PRO A 1 425 ? 10.003 -14.855 -17.786 1.00 81.75 425 PRO A N 1
ATOM 3336 C CA . PRO A 1 425 ? 10.643 -15.520 -18.907 1.00 81.75 425 PRO A CA 1
ATOM 3337 C C . PRO A 1 425 ? 12.119 -15.774 -18.598 1.00 81.75 425 PRO A C 1
ATOM 3339 O O . PRO A 1 425 ? 12.937 -14.866 -18.472 1.00 81.75 425 PRO A O 1
ATOM 3342 N N . ILE A 1 426 ? 12.476 -17.051 -18.497 1.00 80.56 426 ILE A N 1
ATOM 3343 C CA . ILE A 1 426 ? 13.832 -17.515 -18.210 1.00 80.56 426 ILE A CA 1
ATOM 3344 C C . ILE A 1 426 ? 14.587 -17.710 -19.526 1.00 80.56 426 ILE A C 1
ATOM 3346 O O . ILE A 1 426 ? 14.270 -18.600 -20.319 1.00 80.56 426 ILE A O 1
ATOM 3350 N N . GLN A 1 427 ? 15.638 -16.924 -19.734 1.00 80.38 427 GLN A N 1
ATOM 3351 C CA . GLN A 1 427 ? 16.394 -16.848 -20.981 1.00 80.38 427 GLN A CA 1
ATOM 3352 C C . GLN A 1 427 ? 17.834 -17.371 -20.799 1.00 80.38 427 GLN A C 1
ATOM 3354 O O . GLN A 1 427 ? 18.714 -16.705 -20.242 1.00 80.38 427 GLN A O 1
ATOM 3359 N N . ALA A 1 428 ? 18.108 -18.600 -21.257 1.00 78.25 428 ALA A N 1
ATOM 3360 C CA . ALA A 1 428 ? 19.420 -19.261 -21.125 1.00 78.25 428 ALA A CA 1
ATOM 3361 C C . ALA A 1 428 ? 20.499 -18.698 -22.074 1.00 78.25 428 ALA A C 1
ATOM 3363 O O . ALA A 1 428 ? 21.708 -18.858 -21.859 1.00 78.25 428 ALA A O 1
ATOM 3364 N N . ASN A 1 429 ? 20.072 -18.040 -23.145 1.00 78.75 429 ASN A N 1
ATOM 3365 C CA . ASN A 1 429 ? 20.928 -17.370 -24.119 1.00 78.75 429 ASN A CA 1
ATOM 3366 C C . ASN A 1 429 ? 21.645 -16.140 -23.534 1.00 78.75 429 ASN A C 1
ATOM 3368 O O . ASN A 1 429 ? 22.722 -15.799 -24.025 1.00 78.75 429 ASN A O 1
ATOM 3372 N N . TRP A 1 430 ? 21.141 -15.557 -22.445 1.00 79.81 430 TRP A N 1
ATOM 3373 C CA . TRP A 1 430 ? 21.768 -14.427 -21.760 1.00 79.81 430 TRP A CA 1
ATOM 3374 C C . TRP A 1 430 ? 22.830 -14.903 -20.772 1.00 79.81 430 TRP A C 1
ATOM 3376 O O . TRP A 1 430 ? 22.566 -15.764 -19.932 1.00 79.81 430 TRP A O 1
ATOM 3386 N N . LYS A 1 431 ? 24.041 -14.346 -20.874 1.00 80.25 431 LYS A N 1
ATOM 3387 C CA . LYS A 1 431 ? 25.127 -14.526 -19.903 1.00 80.25 431 LYS A CA 1
ATOM 3388 C C . LYS A 1 431 ? 25.224 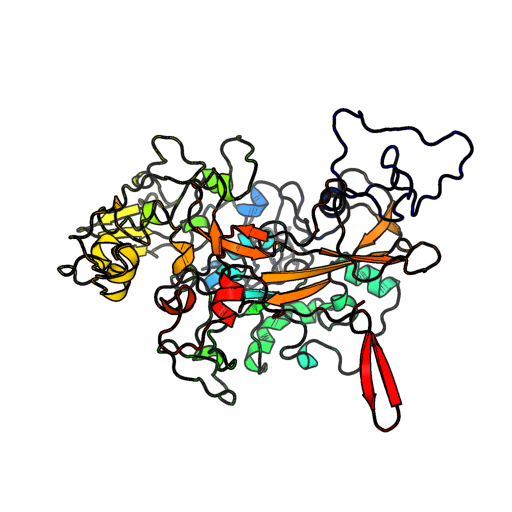-13.249 -19.074 1.00 80.25 431 LYS A C 1
ATOM 3390 O O . LYS A 1 431 ? 25.576 -12.208 -19.614 1.00 80.25 431 LYS A O 1
ATOM 3395 N N . THR A 1 432 ? 24.930 -13.336 -17.785 1.00 76.25 432 THR A N 1
ATOM 3396 C CA . THR A 1 432 ? 24.887 -12.182 -16.882 1.00 76.25 432 THR A CA 1
ATOM 3397 C C . THR A 1 432 ? 25.795 -12.410 -15.689 1.00 76.25 432 THR A C 1
ATOM 3399 O O . THR A 1 432 ? 26.021 -13.548 -15.264 1.00 76.25 432 THR A O 1
ATOM 3402 N N . GLU A 1 433 ? 26.345 -11.328 -15.159 1.00 76.81 433 GLU A N 1
ATOM 3403 C CA . GLU A 1 433 ? 27.038 -11.372 -13.880 1.00 76.81 433 GLU A CA 1
ATOM 3404 C C . GLU A 1 433 ? 26.045 -11.702 -12.757 1.00 76.81 433 GLU A C 1
ATOM 3406 O O . GLU A 1 433 ? 24.856 -11.372 -12.829 1.00 76.81 433 GLU A O 1
ATOM 3411 N N . ARG A 1 434 ? 26.510 -12.432 -11.745 1.00 72.56 434 ARG A N 1
ATOM 3412 C CA . ARG A 1 434 ? 25.744 -12.683 -10.524 1.00 72.56 434 ARG A CA 1
ATOM 3413 C C . ARG A 1 434 ? 25.854 -11.469 -9.613 1.00 72.56 434 ARG A C 1
ATOM 3415 O O . ARG A 1 434 ? 26.960 -11.012 -9.358 1.00 72.56 434 ARG A O 1
ATOM 3422 N N . LYS A 1 435 ? 24.723 -11.004 -9.081 1.00 68.38 435 LYS A N 1
ATOM 3423 C CA . LYS A 1 435 ? 24.679 -9.796 -8.245 1.00 68.38 435 LYS A CA 1
ATOM 3424 C C . LYS A 1 435 ? 25.194 -10.016 -6.823 1.00 68.38 435 LYS A C 1
ATOM 3426 O O . LYS A 1 435 ? 25.777 -9.106 -6.248 1.00 68.38 435 LYS A O 1
ATOM 3431 N N . HIS A 1 436 ? 25.032 -11.225 -6.269 1.00 67.81 436 HIS A N 1
ATOM 3432 C CA . HIS A 1 436 ? 25.357 -11.498 -4.861 1.00 67.81 436 HIS A CA 1
ATOM 3433 C C . HIS A 1 436 ? 26.341 -12.651 -4.639 1.00 67.81 436 HIS A C 1
ATOM 3435 O O . HIS A 1 436 ? 26.300 -13.674 -5.333 1.00 67.81 436 HIS A O 1
ATOM 3441 N N . TYR A 1 437 ? 27.147 -12.480 -3.579 1.00 61.91 437 TYR A N 1
ATOM 3442 C CA . TYR A 1 437 ? 28.049 -13.418 -2.883 1.00 61.91 437 TYR A CA 1
ATOM 3443 C C . TYR A 1 437 ? 29.179 -14.062 -3.703 1.00 61.91 437 TYR A C 1
ATOM 3445 O O . TYR A 1 437 ? 30.316 -14.104 -3.245 1.00 61.91 437 TYR A O 1
ATOM 3453 N N . GLU A 1 438 ? 28.907 -14.560 -4.907 1.00 60.38 438 GLU A N 1
ATOM 3454 C CA . GLU A 1 438 ? 29.880 -15.269 -5.739 1.00 60.38 438 GLU A CA 1
ATOM 3455 C C . GLU A 1 438 ? 30.036 -14.534 -7.073 1.00 60.38 438 GLU A C 1
ATOM 3457 O O . GLU A 1 438 ? 29.314 -14.815 -8.034 1.00 60.38 438 GLU A O 1
ATOM 3462 N N . GLY A 1 439 ? 30.989 -13.597 -7.134 1.00 64.19 439 GLY A N 1
ATOM 3463 C CA . GLY A 1 439 ? 31.397 -12.955 -8.385 1.00 64.19 439 GLY A CA 1
ATOM 3464 C C . GLY A 1 439 ? 31.730 -14.021 -9.428 1.00 64.19 439 GLY A C 1
ATOM 3465 O O . GLY A 1 439 ? 32.535 -14.914 -9.157 1.00 64.19 439 GLY A O 1
ATOM 3466 N N . LYS A 1 440 ? 31.010 -13.999 -10.559 1.00 74.12 440 LYS A N 1
ATOM 3467 C CA . LYS A 1 440 ? 31.113 -14.881 -11.742 1.00 74.12 440 LYS A CA 1
ATOM 3468 C C . LYS A 1 440 ? 29.911 -14.637 -12.658 1.00 74.12 440 LYS A C 1
ATOM 3470 O O . LYS A 1 440 ? 28.905 -14.052 -12.264 1.00 74.12 440 LYS A O 1
ATOM 3475 N N . PHE A 1 441 ? 29.981 -15.183 -13.869 1.00 75.81 441 PHE A N 1
ATOM 3476 C CA . PHE A 1 441 ? 28.870 -15.172 -14.818 1.00 75.81 441 PHE A CA 1
ATOM 3477 C C . PHE A 1 441 ? 28.015 -16.438 -14.720 1.00 75.81 441 PHE A C 1
ATOM 3479 O O . PHE A 1 441 ? 28.531 -17.547 -14.576 1.00 75.81 441 PHE A O 1
ATOM 3486 N N . THR A 1 442 ? 26.706 -16.282 -14.882 1.00 72.62 442 THR A N 1
ATOM 3487 C CA . THR A 1 442 ? 25.729 -17.365 -15.043 1.00 72.62 442 THR A CA 1
ATOM 3488 C C . THR A 1 442 ? 24.926 -17.146 -16.321 1.00 72.62 442 THR A C 1
ATOM 3490 O O . THR A 1 442 ? 24.843 -16.039 -16.844 1.00 72.62 442 THR A O 1
ATOM 3493 N N . ARG A 1 443 ? 24.321 -18.219 -16.829 1.00 73.88 443 ARG A N 1
ATOM 3494 C CA . ARG A 1 443 ? 23.221 -18.141 -17.799 1.00 73.88 443 ARG A CA 1
ATOM 3495 C C . ARG A 1 443 ? 21.872 -18.275 -17.084 1.00 73.88 443 ARG A C 1
ATOM 3497 O O . ARG A 1 443 ? 21.869 -18.621 -15.896 1.00 73.88 443 ARG A O 1
ATOM 3504 N N . ASN A 1 444 ? 20.770 -18.076 -17.812 1.00 72.62 444 ASN A N 1
ATOM 3505 C CA . ASN A 1 444 ? 19.378 -18.073 -17.324 1.00 72.62 444 ASN A CA 1
ATOM 3506 C C . ASN A 1 444 ? 19.002 -16.767 -16.614 1.00 72.62 444 ASN A C 1
ATOM 3508 O O . ASN A 1 444 ? 18.757 -16.763 -15.409 1.00 72.62 444 ASN A O 1
ATOM 3512 N N . TYR A 1 445 ? 18.995 -15.670 -17.369 1.00 78.25 445 TYR A N 1
ATOM 3513 C CA . TYR A 1 445 ? 18.461 -14.391 -16.904 1.00 78.25 445 TYR A CA 1
ATOM 3514 C C . TYR A 1 445 ? 16.927 -14.439 -16.900 1.00 78.25 445 TYR A C 1
ATOM 3516 O O . TYR A 1 445 ? 16.347 -15.104 -17.756 1.00 78.25 445 TYR A O 1
ATOM 3524 N N . ALA A 1 446 ? 16.286 -13.781 -15.938 1.00 79.38 446 ALA A N 1
ATOM 3525 C CA . ALA A 1 446 ? 14.834 -13.679 -15.864 1.00 79.38 446 ALA A CA 1
ATOM 3526 C C . ALA A 1 446 ? 14.442 -12.216 -15.664 1.00 79.38 446 ALA A C 1
ATOM 3528 O O . ALA A 1 446 ? 14.949 -11.572 -14.742 1.00 79.38 446 ALA A O 1
ATOM 3529 N N . THR A 1 447 ? 13.562 -11.722 -16.529 1.00 82.50 447 THR A N 1
ATOM 3530 C CA . THR A 1 447 ? 12.836 -10.463 -16.337 1.00 82.50 447 THR A CA 1
ATOM 3531 C C . THR A 1 447 ? 11.573 -10.712 -15.518 1.00 82.50 447 THR A C 1
ATOM 3533 O O . THR A 1 447 ? 11.184 -11.860 -15.277 1.00 82.50 447 THR A O 1
ATOM 3536 N N . TYR A 1 448 ? 10.949 -9.633 -15.059 1.00 81.06 448 TYR A N 1
ATOM 3537 C CA . TYR A 1 448 ? 9.736 -9.652 -14.257 1.00 81.06 448 TYR A CA 1
ATOM 3538 C C . TYR A 1 448 ? 8.610 -8.914 -14.973 1.00 81.06 448 TYR A C 1
ATOM 3540 O O . TYR A 1 448 ? 8.749 -7.736 -15.263 1.00 81.06 448 TYR A O 1
ATOM 3548 N N . ASN A 1 449 ? 7.488 -9.584 -15.228 1.00 80.81 449 ASN A N 1
ATOM 3549 C CA . ASN A 1 449 ? 6.333 -8.975 -15.883 1.00 80.81 449 ASN A CA 1
ATOM 3550 C C . ASN A 1 449 ? 5.064 -9.281 -15.084 1.00 80.81 449 ASN A C 1
ATOM 3552 O O . ASN A 1 449 ? 4.585 -10.418 -15.117 1.00 80.81 449 ASN A O 1
ATOM 3556 N N . PRO A 1 450 ? 4.481 -8.319 -14.362 1.00 76.56 450 PRO A N 1
ATOM 3557 C CA . PRO A 1 450 ? 3.138 -8.491 -13.829 1.00 76.56 450 PRO A CA 1
ATOM 3558 C C . PRO A 1 450 ? 2.164 -8.640 -14.995 1.00 76.56 450 PRO A C 1
ATOM 3560 O O . PRO A 1 450 ? 2.170 -7.842 -15.925 1.00 76.56 450 PRO A O 1
ATOM 3563 N N . GLN A 1 451 ? 1.344 -9.682 -14.953 1.00 73.69 451 GLN A N 1
ATOM 3564 C CA . GLN A 1 451 ? 0.307 -9.923 -15.956 1.00 73.69 451 GLN A CA 1
ATOM 3565 C C . GLN A 1 451 ? -1.075 -9.597 -15.411 1.00 73.69 451 GLN A C 1
ATOM 3567 O O . GLN A 1 451 ? -1.906 -9.052 -16.124 1.00 73.69 451 GLN A O 1
ATOM 3572 N N . VAL A 1 452 ? -1.332 -9.945 -14.148 1.00 78.94 452 VAL A N 1
ATOM 3573 C CA . VAL A 1 452 ? -2.642 -9.742 -13.529 1.00 78.94 452 VAL A CA 1
ATOM 3574 C C . VAL A 1 452 ? -2.448 -9.208 -12.121 1.00 78.94 452 VAL A C 1
ATOM 3576 O O . VAL A 1 452 ? -2.098 -9.956 -11.205 1.00 78.94 452 VAL A O 1
ATOM 3579 N N . THR A 1 453 ? -2.710 -7.914 -11.953 1.00 82.69 453 THR A N 1
ATOM 3580 C CA . THR A 1 453 ? -2.785 -7.262 -10.644 1.00 82.69 453 THR A CA 1
ATOM 3581 C C . THR A 1 453 ? -4.130 -6.553 -10.537 1.00 82.69 453 THR A C 1
ATOM 3583 O O . THR A 1 453 ? -4.483 -5.761 -11.407 1.00 82.69 453 THR A O 1
ATOM 3586 N N . ARG A 1 454 ? -4.907 -6.876 -9.501 1.00 86.62 454 ARG A N 1
ATOM 3587 C CA . ARG A 1 454 ? -6.280 -6.389 -9.312 1.00 86.62 454 ARG A CA 1
ATOM 3588 C C . ARG A 1 454 ? -6.470 -5.789 -7.924 1.00 86.62 454 ARG A C 1
ATOM 3590 O O . ARG A 1 454 ? -5.892 -6.289 -6.960 1.00 86.62 454 ARG A O 1
ATOM 3597 N N . ASP A 1 455 ? -7.308 -4.764 -7.842 1.00 89.31 455 ASP A N 1
ATOM 3598 C CA . ASP A 1 455 ? -7.734 -4.099 -6.602 1.00 89.31 455 ASP A CA 1
ATOM 3599 C C . ASP A 1 455 ? -9.198 -4.409 -6.219 1.00 89.31 455 ASP A C 1
ATOM 3601 O O . ASP A 1 455 ? -9.626 -4.151 -5.096 1.00 89.31 455 ASP A O 1
ATOM 3605 N N . ASP A 1 456 ? -9.950 -5.052 -7.114 1.00 88.44 456 ASP A N 1
ATOM 3606 C CA . ASP A 1 456 ? -11.387 -5.327 -6.998 1.00 88.44 456 ASP A CA 1
ATOM 3607 C C . ASP A 1 456 ? -11.722 -6.754 -6.531 1.00 88.44 456 ASP A C 1
ATOM 3609 O O . ASP A 1 456 ? -12.881 -7.172 -6.549 1.00 88.44 456 ASP A O 1
ATOM 3613 N N . VAL A 1 457 ? -10.713 -7.509 -6.089 1.00 88.94 457 VAL A N 1
ATOM 3614 C CA . VAL A 1 457 ? -10.882 -8.858 -5.540 1.00 88.94 457 VAL A CA 1
ATOM 3615 C C . VAL A 1 457 ? -10.808 -8.808 -4.019 1.00 88.94 457 VAL A C 1
ATOM 3617 O O . VAL A 1 457 ? -9.816 -8.356 -3.447 1.00 88.94 457 VAL A O 1
ATOM 3620 N N . PHE A 1 458 ? -11.825 -9.350 -3.350 1.00 91.81 458 PHE A N 1
ATOM 3621 C CA . PHE A 1 458 ? -11.819 -9.500 -1.898 1.00 91.81 458 PHE A CA 1
ATOM 3622 C C . PHE A 1 458 ? -12.201 -10.920 -1.494 1.00 91.81 458 PHE A C 1
ATOM 3624 O O . PHE A 1 458 ? -13.231 -11.449 -1.903 1.00 91.81 458 PHE A O 1
ATOM 3631 N N . MET A 1 459 ? -11.341 -11.545 -0.697 1.00 93.81 459 MET A N 1
ATOM 3632 C CA . MET A 1 459 ? -11.473 -12.928 -0.251 1.00 93.81 459 MET A CA 1
ATOM 3633 C C . MET A 1 459 ? -11.206 -12.996 1.244 1.00 93.81 459 MET A C 1
ATOM 3635 O O . MET A 1 459 ? -10.399 -12.220 1.756 1.00 93.81 459 MET A O 1
ATOM 3639 N N . LEU A 1 460 ? -11.841 -13.938 1.933 1.00 95.50 460 LEU A N 1
ATOM 3640 C CA . LEU A 1 460 ? -11.607 -14.201 3.348 1.00 95.50 460 LEU A CA 1
ATOM 3641 C C . LEU A 1 460 ? -11.043 -15.604 3.546 1.00 95.50 460 LEU A C 1
ATOM 3643 O O . LEU A 1 460 ? -11.355 -16.549 2.825 1.00 95.50 460 LEU A O 1
ATOM 3647 N N . THR A 1 461 ? -10.208 -15.734 4.564 1.00 94.12 461 THR A N 1
ATOM 3648 C CA . THR A 1 461 ? -9.663 -17.005 5.032 1.00 94.12 461 THR A CA 1
ATOM 3649 C C . THR A 1 461 ? -9.565 -16.994 6.552 1.00 94.12 461 THR A C 1
ATOM 3651 O O . THR A 1 461 ? -9.888 -16.002 7.208 1.00 94.12 461 THR A O 1
ATOM 3654 N N . ARG A 1 462 ? -9.090 -18.098 7.121 1.00 94.00 462 ARG A N 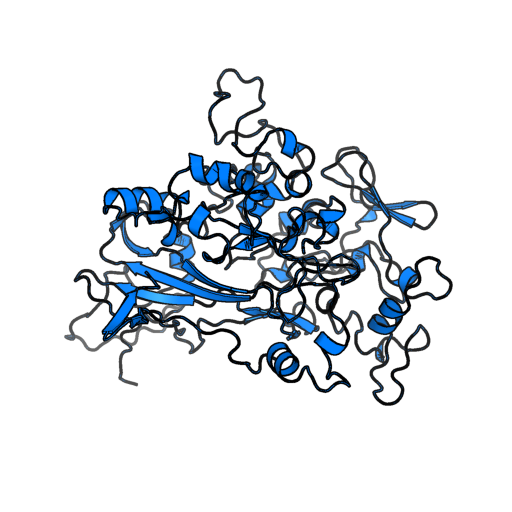1
ATOM 3655 C CA . ARG A 1 462 ? -8.632 -18.160 8.507 1.00 94.00 462 ARG A CA 1
ATOM 3656 C C . ARG A 1 462 ? -7.115 -18.077 8.531 1.00 94.00 462 ARG A C 1
ATOM 3658 O O . ARG A 1 462 ? -6.442 -18.684 7.697 1.00 94.00 462 ARG A O 1
ATOM 3665 N N . HIS A 1 463 ? -6.587 -17.319 9.479 1.00 91.94 463 HIS A N 1
ATOM 3666 C CA . HIS A 1 463 ? -5.155 -17.271 9.726 1.00 91.94 463 HIS A CA 1
ATOM 3667 C C . HIS A 1 463 ? -4.635 -18.632 10.230 1.00 91.94 463 HIS A C 1
ATOM 3669 O O . HIS A 1 463 ? -5.411 -19.510 10.602 1.00 91.94 463 HIS A O 1
ATOM 3675 N N . GLY A 1 464 ? -3.316 -18.822 10.243 1.00 89.50 464 GLY A N 1
ATOM 3676 C CA . GLY A 1 464 ? -2.687 -19.924 10.977 1.00 89.50 464 GLY A CA 1
ATOM 3677 C C . GLY A 1 464 ? -2.725 -19.737 12.501 1.00 89.50 464 GLY A C 1
ATOM 3678 O O . GLY A 1 464 ? -3.242 -18.738 13.010 1.00 89.50 464 GLY A O 1
ATOM 3679 N N . GLU A 1 465 ? -2.108 -20.681 13.214 1.00 89.62 465 GLU A N 1
ATOM 3680 C CA . GLU A 1 465 ? -2.033 -20.732 14.686 1.00 89.62 465 GLU A CA 1
ATOM 3681 C C . GLU A 1 465 ? -1.514 -19.436 15.323 1.00 89.62 465 GLU A C 1
ATOM 3683 O O . GLU A 1 465 ? -1.971 -19.067 16.396 1.00 89.62 465 GLU A O 1
ATOM 3688 N N . ILE A 1 466 ? -0.628 -18.690 14.650 1.00 88.50 466 ILE A N 1
ATOM 3689 C CA . ILE A 1 466 ? -0.011 -17.473 15.210 1.00 88.50 466 ILE A CA 1
ATOM 3690 C C . ILE A 1 466 ? -1.009 -16.355 15.561 1.00 88.50 466 ILE A C 1
ATOM 3692 O O . ILE A 1 466 ? -0.652 -15.398 16.241 1.00 88.50 466 ILE A O 1
ATOM 3696 N N . LYS A 1 467 ? -2.219 -16.417 14.995 1.00 90.25 467 LYS A N 1
ATOM 3697 C CA . LYS A 1 467 ? -3.321 -15.468 15.206 1.00 90.25 467 LYS A CA 1
ATOM 3698 C C . LYS A 1 467 ? -4.622 -16.237 15.446 1.00 90.25 467 LYS A C 1
ATOM 3700 O O . LYS A 1 467 ? -5.674 -15.845 14.944 1.00 90.25 467 LYS A O 1
ATOM 3705 N N . ASP A 1 468 ? -4.520 -17.375 16.132 1.00 91.31 468 ASP A N 1
ATOM 3706 C CA . ASP A 1 468 ? -5.647 -18.145 16.670 1.00 91.31 468 ASP A CA 1
ATOM 3707 C C . ASP A 1 468 ? -6.735 -18.501 15.643 1.00 91.31 468 ASP A C 1
ATOM 3709 O O . ASP A 1 468 ? -7.924 -18.575 15.954 1.00 91.31 468 ASP A O 1
ATOM 3713 N N . PHE A 1 469 ? -6.346 -18.723 14.384 1.00 94.25 469 PHE A N 1
ATOM 3714 C CA . PHE A 1 469 ? -7.280 -19.011 13.290 1.00 94.25 469 PHE A CA 1
ATOM 3715 C C . PHE A 1 469 ? -8.381 -17.957 13.093 1.00 94.25 469 PHE A C 1
ATOM 3717 O O . PHE A 1 469 ? -9.477 -18.279 12.600 1.00 94.25 469 PHE A O 1
ATOM 3724 N N . ALA A 1 470 ? -8.092 -16.705 13.456 1.00 94.62 470 ALA A N 1
ATOM 3725 C CA . ALA A 1 470 ? -8.978 -15.573 13.246 1.00 94.62 470 ALA A CA 1
ATOM 3726 C C . ALA A 1 470 ? -9.207 -15.319 11.749 1.00 94.62 470 ALA A C 1
ATOM 3728 O O . ALA A 1 470 ? -8.341 -15.583 10.907 1.00 94.62 470 ALA A O 1
ATOM 3729 N N . ILE A 1 471 ? -10.388 -14.806 11.413 1.00 95.94 471 ILE A N 1
ATOM 3730 C CA . ILE A 1 471 ? -10.738 -14.429 10.044 1.00 95.94 471 ILE A CA 1
ATOM 3731 C C . ILE A 1 471 ? -9.854 -13.255 9.608 1.00 95.94 471 ILE A C 1
ATOM 3733 O O . ILE A 1 471 ? -9.649 -12.311 10.376 1.00 95.94 471 ILE A O 1
ATOM 3737 N N . ALA A 1 472 ? -9.334 -13.345 8.385 1.00 94.75 472 ALA A N 1
ATOM 3738 C CA . ALA A 1 472 ? -8.461 -12.362 7.755 1.00 94.75 472 ALA A CA 1
ATOM 3739 C C . ALA A 1 472 ? -8.752 -12.279 6.245 1.00 94.75 472 ALA A C 1
ATOM 3741 O O . ALA A 1 472 ? -9.184 -13.280 5.658 1.00 94.75 472 ALA A O 1
ATOM 3742 N N . PRO A 1 473 ? -8.457 -11.150 5.576 1.00 93.94 473 PRO A N 1
ATOM 3743 C CA . PRO A 1 473 ? -8.373 -11.108 4.127 1.00 93.94 473 PRO A CA 1
ATOM 3744 C C . PRO A 1 473 ? -7.370 -12.130 3.593 1.00 93.94 473 PRO A C 1
ATOM 3746 O O . PRO A 1 473 ? -6.308 -12.366 4.173 1.00 93.94 473 PRO A O 1
ATOM 3749 N N . LEU A 1 474 ? -7.713 -12.723 2.458 1.00 90.69 474 LEU A N 1
ATOM 3750 C CA . LEU A 1 474 ? -6.876 -13.623 1.684 1.00 90.69 474 LEU A CA 1
ATOM 3751 C C . LEU A 1 474 ? -6.425 -12.908 0.413 1.00 90.69 474 LEU A C 1
ATOM 3753 O O . LEU A 1 474 ? -7.218 -12.226 -0.237 1.00 90.69 474 LEU A O 1
ATOM 3757 N N . ARG A 1 475 ? -5.178 -13.130 0.004 1.00 86.88 475 ARG A N 1
ATOM 3758 C CA . ARG A 1 475 ? -4.706 -12.737 -1.328 1.00 86.88 475 ARG A CA 1
ATOM 3759 C C . ARG A 1 475 ? -4.043 -13.890 -2.062 1.00 86.88 475 ARG A C 1
ATOM 3761 O O . ARG A 1 475 ? -3.462 -14.777 -1.432 1.00 86.88 475 ARG A O 1
ATOM 3768 N N . SER A 1 476 ? -4.023 -13.792 -3.388 1.00 83.56 476 SER A N 1
ATOM 3769 C CA . SER A 1 476 ? -3.017 -14.483 -4.196 1.00 83.56 476 SER A CA 1
ATOM 3770 C C . SER A 1 476 ? -1.648 -13.846 -3.949 1.00 83.56 476 SER A C 1
ATOM 3772 O O . SER A 1 476 ? -1.481 -12.631 -4.085 1.00 83.56 476 SER A O 1
ATOM 3774 N N . SER A 1 477 ? -0.670 -14.650 -3.538 1.00 75.50 477 SER A N 1
ATOM 3775 C CA . SER A 1 477 ? 0.665 -14.193 -3.138 1.00 75.50 477 SER A CA 1
ATOM 3776 C C . SER A 1 477 ? 1.675 -14.374 -4.267 1.00 75.50 477 SER A C 1
ATOM 3778 O O . SER A 1 477 ? 2.515 -15.266 -4.216 1.00 75.50 477 SER A O 1
ATOM 3780 N N . SER A 1 478 ? 1.615 -13.491 -5.269 1.00 74.12 478 SER A N 1
ATOM 3781 C CA . SER A 1 478 ? 2.534 -13.491 -6.422 1.00 74.12 478 SER A CA 1
ATOM 3782 C C . SER A 1 478 ? 2.538 -14.819 -7.183 1.00 74.12 478 SER A C 1
ATOM 3784 O O . SER A 1 478 ? 3.573 -15.465 -7.344 1.00 74.12 478 SER A O 1
ATOM 3786 N N . ALA A 1 479 ? 1.358 -15.229 -7.641 1.00 77.31 479 ALA A N 1
ATOM 3787 C CA . ALA A 1 479 ? 1.157 -16.392 -8.492 1.00 77.31 479 ALA A CA 1
ATOM 3788 C C . ALA A 1 479 ? 2.135 -16.410 -9.683 1.00 77.31 479 ALA A C 1
ATOM 3790 O O . ALA A 1 479 ? 2.011 -15.616 -10.611 1.00 77.31 479 ALA A O 1
ATOM 3791 N N . LEU A 1 480 ? 3.126 -17.305 -9.668 1.00 77.38 480 LEU A N 1
ATOM 3792 C CA . LEU A 1 480 ? 4.153 -17.331 -10.714 1.00 77.38 480 LEU A CA 1
ATOM 3793 C C . LEU A 1 480 ? 3.703 -18.153 -11.923 1.00 77.38 480 LEU A C 1
ATOM 3795 O O . LEU A 1 480 ? 3.246 -19.290 -11.768 1.00 77.38 480 LEU A O 1
ATOM 3799 N N . VAL A 1 481 ? 3.947 -17.628 -13.119 1.00 80.62 481 VAL A N 1
ATOM 3800 C CA . VAL A 1 481 ? 3.911 -18.359 -14.392 1.00 80.62 481 VAL A CA 1
ATOM 3801 C C . VAL A 1 481 ? 5.246 -18.177 -15.110 1.00 80.62 481 VAL A C 1
ATOM 3803 O O . VAL A 1 481 ? 5.836 -17.100 -15.095 1.00 80.62 481 VAL A O 1
ATOM 3806 N N . LEU A 1 482 ? 5.779 -19.243 -15.699 1.00 79.81 482 LEU A N 1
ATOM 3807 C CA . LEU A 1 482 ? 7.130 -19.246 -16.257 1.00 79.81 482 LEU A CA 1
ATOM 3808 C C . LEU A 1 482 ? 7.109 -19.541 -17.753 1.00 79.81 482 LEU A C 1
ATOM 3810 O O . LEU A 1 482 ? 6.362 -20.400 -18.216 1.00 79.81 482 LEU A O 1
ATOM 3814 N N . SER A 1 483 ? 8.030 -18.919 -18.478 1.00 81.44 483 SER A N 1
ATOM 3815 C CA . SER A 1 483 ? 8.448 -19.372 -19.808 1.00 81.44 483 SER A CA 1
ATOM 3816 C C . SER A 1 483 ? 9.933 -19.701 -19.779 1.00 81.44 483 SER A C 1
ATOM 3818 O O . SER A 1 483 ? 10.674 -19.132 -18.979 1.00 81.44 483 SER A O 1
ATOM 3820 N N . SER A 1 484 ? 10.404 -20.616 -20.625 1.00 80.75 484 SER A N 1
ATOM 3821 C CA . SER A 1 484 ? 11.845 -20.869 -20.738 1.00 80.75 484 SER A CA 1
ATOM 3822 C C . SER A 1 484 ? 12.305 -20.990 -22.177 1.00 80.75 484 SER A C 1
ATOM 3824 O O . SER A 1 484 ? 11.786 -21.802 -22.942 1.00 80.75 484 SER A O 1
ATOM 3826 N N . THR A 1 485 ? 13.323 -20.195 -22.503 1.00 82.00 485 THR A N 1
ATOM 3827 C CA . THR A 1 485 ? 14.059 -20.249 -23.765 1.00 82.00 485 THR A CA 1
ATOM 3828 C C . THR A 1 485 ? 15.448 -20.824 -23.514 1.00 82.00 485 THR A C 1
ATOM 3830 O O . THR A 1 485 ? 16.209 -20.304 -22.691 1.00 82.00 485 THR A O 1
ATOM 3833 N N . ASN A 1 486 ? 15.793 -21.900 -24.218 1.00 80.00 486 ASN A N 1
ATOM 3834 C CA . ASN A 1 486 ? 17.083 -22.570 -24.061 1.00 80.00 486 ASN A CA 1
ATOM 3835 C C . ASN A 1 486 ? 18.190 -21.942 -24.933 1.00 80.00 486 ASN A C 1
ATOM 3837 O O . ASN A 1 486 ? 17.985 -20.949 -25.631 1.00 80.00 486 ASN A O 1
ATOM 3841 N N . ILE A 1 487 ? 19.397 -22.517 -24.887 1.00 78.44 487 ILE A N 1
ATOM 3842 C CA . ILE A 1 487 ? 20.553 -21.998 -25.636 1.00 78.44 487 ILE A CA 1
ATOM 3843 C C . ILE A 1 487 ? 20.386 -22.097 -27.162 1.00 78.44 487 ILE A C 1
ATOM 3845 O O . ILE A 1 487 ? 20.943 -21.273 -27.884 1.00 78.44 487 ILE A O 1
ATOM 3849 N N . ASN A 1 488 ? 19.570 -23.041 -27.635 1.00 82.25 488 ASN A N 1
ATOM 3850 C CA . ASN A 1 488 ? 19.218 -23.212 -29.045 1.00 82.25 488 ASN A CA 1
ATOM 3851 C C . ASN A 1 488 ? 18.086 -22.269 -29.483 1.00 82.25 488 ASN A C 1
ATOM 3853 O O . ASN A 1 488 ? 17.653 -22.330 -30.629 1.00 82.25 488 ASN A O 1
ATOM 3857 N N . ARG A 1 489 ? 17.626 -21.376 -28.590 1.00 81.75 489 ARG A N 1
ATOM 3858 C CA . ARG A 1 489 ? 16.490 -20.459 -28.788 1.00 81.75 489 ARG A CA 1
ATOM 3859 C C . ARG A 1 489 ? 15.142 -21.167 -28.943 1.00 81.75 489 ARG A C 1
ATOM 3861 O O . ARG A 1 489 ? 14.196 -20.593 -29.473 1.00 81.75 489 ARG A O 1
ATOM 3868 N N . GLU A 1 490 ? 15.036 -22.389 -28.438 1.00 82.00 490 GLU A N 1
ATOM 3869 C CA . GLU A 1 490 ? 13.778 -23.128 -28.388 1.00 82.00 490 GLU A CA 1
ATOM 3870 C C . GLU A 1 490 ? 13.004 -22.722 -27.131 1.00 82.00 490 GLU A C 1
ATOM 3872 O O . GLU A 1 490 ? 13.576 -22.645 -26.037 1.00 82.00 490 GLU A O 1
ATOM 3877 N N . ARG A 1 491 ? 11.695 -22.489 -27.278 1.00 78.56 491 ARG A N 1
ATOM 3878 C CA . ARG A 1 491 ? 10.779 -22.295 -26.149 1.00 78.56 491 ARG A CA 1
ATOM 3879 C C . ARG A 1 491 ? 10.331 -23.660 -25.641 1.00 78.56 491 ARG A C 1
ATOM 3881 O O . ARG A 1 491 ? 9.586 -24.355 -26.322 1.00 78.56 491 ARG A O 1
ATOM 3888 N N . ILE A 1 492 ? 10.802 -24.042 -24.458 1.00 75.31 492 ILE A N 1
ATOM 3889 C CA . ILE A 1 492 ? 10.519 -25.359 -23.869 1.00 75.31 492 ILE A CA 1
ATOM 3890 C C . ILE A 1 492 ? 9.113 -25.382 -23.258 1.00 75.31 492 ILE A C 1
ATOM 3892 O O . ILE A 1 492 ? 8.386 -26.361 -23.395 1.00 75.31 492 ILE A O 1
ATOM 3896 N N . TYR A 1 493 ? 8.730 -24.297 -22.592 1.00 76.50 493 TYR A N 1
ATOM 3897 C CA . TYR A 1 493 ? 7.389 -24.085 -22.063 1.00 76.50 493 TYR A CA 1
ATOM 3898 C C . TYR A 1 493 ? 7.061 -22.596 -22.062 1.00 76.50 493 TYR A C 1
ATOM 3900 O O . TYR A 1 493 ? 7.961 -21.749 -22.031 1.00 76.50 493 TYR A O 1
ATOM 3908 N N . ILE A 1 494 ? 5.766 -22.298 -22.129 1.00 81.25 494 ILE A N 1
ATOM 3909 C CA . ILE A 1 494 ? 5.228 -20.952 -22.310 1.00 81.25 494 ILE A CA 1
ATOM 3910 C C . ILE A 1 494 ? 4.146 -20.733 -21.254 1.00 81.25 494 ILE A C 1
ATOM 3912 O O . ILE A 1 494 ? 3.176 -21.487 -21.224 1.00 81.25 494 ILE A O 1
ATOM 3916 N N . GLN A 1 495 ? 4.344 -19.732 -20.394 1.00 80.31 495 GLN A N 1
ATOM 3917 C CA . GLN A 1 495 ? 3.429 -19.322 -19.321 1.00 80.31 495 GLN A CA 1
ATOM 3918 C C . GLN A 1 495 ? 2.866 -20.478 -18.473 1.00 80.31 495 GLN A C 1
ATOM 3920 O O . GLN A 1 495 ? 1.676 -20.541 -18.170 1.00 80.31 495 GLN A O 1
ATOM 3925 N N . GLN A 1 496 ? 3.716 -21.422 -18.077 1.00 79.38 496 GLN A N 1
ATOM 3926 C CA . GLN A 1 496 ? 3.292 -22.552 -17.254 1.00 79.38 496 GLN A CA 1
ATOM 3927 C C . GLN A 1 496 ? 3.509 -22.255 -15.764 1.00 79.38 496 GLN A C 1
ATOM 3929 O O . GLN A 1 496 ? 4.606 -21.824 -15.389 1.00 79.38 496 GLN A O 1
ATOM 3934 N N . PRO A 1 497 ? 2.514 -22.496 -14.890 1.00 78.81 497 PRO A N 1
ATOM 3935 C CA . PRO A 1 497 ? 2.717 -22.399 -13.451 1.00 78.81 497 PRO A CA 1
ATOM 3936 C C . PRO A 1 497 ? 3.639 -23.537 -12.978 1.00 78.81 497 PRO A C 1
ATOM 3938 O O . PRO A 1 497 ? 3.375 -24.704 -13.284 1.00 78.81 497 PRO A O 1
ATOM 3941 N N . PRO A 1 498 ? 4.733 -23.250 -12.247 1.00 74.00 498 PRO A N 1
ATOM 3942 C CA . PRO A 1 498 ? 5.581 -24.300 -11.709 1.00 74.00 498 PRO A CA 1
ATOM 3943 C C . PRO A 1 498 ? 4.866 -25.052 -10.580 1.00 74.00 498 PRO A C 1
ATOM 3945 O O . PRO A 1 498 ? 4.112 -24.471 -9.801 1.00 74.00 498 PRO A O 1
ATOM 3948 N N . ILE A 1 499 ? 5.154 -26.348 -10.465 1.00 72.00 499 ILE A N 1
ATOM 3949 C CA . ILE A 1 499 ? 4.647 -27.215 -9.397 1.00 72.00 499 ILE A CA 1
ATOM 3950 C C . ILE A 1 499 ? 5.840 -27.714 -8.587 1.00 72.00 499 ILE A C 1
ATOM 3952 O O . ILE A 1 499 ? 6.775 -28.284 -9.151 1.00 72.00 499 ILE A O 1
ATOM 3956 N N . ALA A 1 500 ? 5.803 -27.489 -7.272 1.00 66.31 500 ALA A N 1
ATOM 3957 C CA . ALA A 1 500 ? 6.795 -27.986 -6.325 1.00 66.31 500 ALA A CA 1
ATOM 3958 C C . ALA A 1 500 ? 6.944 -29.507 -6.414 1.00 66.31 500 ALA A C 1
ATOM 3960 O O . ALA A 1 500 ? 5.980 -30.223 -6.678 1.00 66.31 500 ALA A O 1
ATOM 3961 N N . ALA A 1 501 ? 8.130 -30.027 -6.093 1.00 55.94 501 ALA A N 1
ATOM 3962 C CA . ALA A 1 501 ? 8.378 -31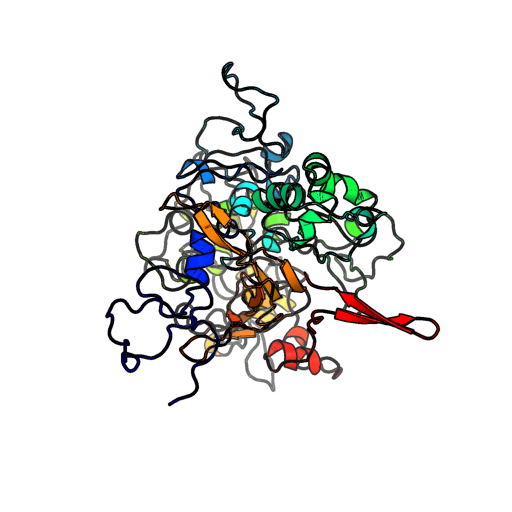.469 -6.001 1.00 55.94 501 ALA A CA 1
ATOM 3963 C C . ALA A 1 501 ? 7.418 -32.172 -5.017 1.00 55.94 501 ALA A C 1
ATOM 3965 O O . ALA A 1 501 ? 7.111 -33.352 -5.167 1.00 55.94 501 ALA A O 1
ATOM 3966 N N . SER A 1 502 ? 6.923 -31.434 -4.020 1.00 63.50 502 SER A N 1
ATOM 3967 C CA . SER A 1 502 ? 5.909 -31.864 -3.052 1.00 63.50 502 SER A CA 1
ATOM 3968 C C . SER A 1 502 ? 4.462 -31.781 -3.564 1.00 63.50 502 SER A C 1
ATOM 3970 O O . SER A 1 502 ? 3.550 -32.163 -2.838 1.00 63.50 502 SER A O 1
ATOM 3972 N N . GLY A 1 503 ? 4.236 -31.321 -4.798 1.00 67.25 503 GLY A N 1
ATOM 3973 C CA . GLY A 1 503 ? 2.925 -31.268 -5.453 1.00 67.25 503 GLY A CA 1
ATOM 3974 C C . GLY A 1 503 ? 2.160 -29.950 -5.305 1.00 67.25 503 GLY A C 1
ATOM 3975 O O . GLY A 1 503 ? 1.028 -29.867 -5.771 1.00 67.25 503 GLY A O 1
ATOM 3976 N N . TYR A 1 504 ? 2.743 -28.919 -4.687 1.00 70.56 504 TYR A N 1
ATOM 3977 C CA . TYR A 1 504 ? 2.080 -27.621 -4.516 1.00 70.56 504 TYR A CA 1
ATOM 3978 C C . TYR A 1 504 ? 2.233 -26.721 -5.745 1.00 70.56 504 TYR A C 1
ATOM 3980 O O . TYR A 1 504 ? 3.322 -26.599 -6.305 1.00 70.56 504 TYR A O 1
ATOM 3988 N N . SER A 1 505 ? 1.140 -26.071 -6.139 1.00 78.19 505 SER A N 1
ATOM 3989 C CA . SER A 1 505 ? 1.118 -25.081 -7.219 1.00 78.19 505 SER A CA 1
ATOM 3990 C C . SER A 1 505 ? 1.837 -23.789 -6.817 1.00 78.19 505 SER A C 1
ATOM 3992 O O . SER A 1 505 ? 1.824 -23.402 -5.650 1.00 78.19 505 SER A O 1
ATOM 3994 N N . SER A 1 506 ? 2.406 -23.080 -7.795 1.00 76.56 506 SER A N 1
ATOM 3995 C CA . SER A 1 506 ? 2.895 -21.703 -7.640 1.00 76.56 506 SER A CA 1
ATOM 3996 C C . SER A 1 506 ? 1.797 -20.673 -7.378 1.00 76.56 506 SER A C 1
ATOM 3998 O O . SER A 1 506 ? 2.095 -19.536 -7.018 1.00 76.56 506 SER A O 1
ATOM 4000 N N . GLN A 1 507 ? 0.539 -21.060 -7.584 1.00 79.69 507 GLN A N 1
ATOM 4001 C CA . GLN A 1 507 ? -0.651 -20.255 -7.332 1.00 79.69 507 GLN A CA 1
ATOM 4002 C C . GLN A 1 507 ? -0.990 -20.315 -5.836 1.00 79.69 507 GLN A C 1
ATOM 4004 O O . GLN A 1 507 ? -1.946 -20.971 -5.420 1.00 79.69 507 GLN A O 1
ATOM 4009 N N . ALA A 1 508 ? -0.127 -19.716 -5.016 1.00 78.31 508 ALA A N 1
ATOM 4010 C CA . ALA A 1 508 ? -0.246 -19.742 -3.565 1.00 78.31 508 ALA A CA 1
ATOM 4011 C C . ALA A 1 508 ? -1.157 -18.618 -3.059 1.00 78.31 508 ALA A C 1
ATOM 4013 O O . ALA A 1 508 ? -1.075 -17.475 -3.509 1.00 78.31 508 ALA A O 1
ATOM 4014 N N . MET A 1 509 ? -1.978 -18.939 -2.063 1.00 83.75 509 MET A N 1
ATOM 4015 C CA . MET A 1 509 ? -2.859 -17.993 -1.383 1.00 83.75 509 MET A CA 1
ATOM 4016 C C . MET A 1 509 ? -2.400 -17.858 0.070 1.00 83.75 509 MET A C 1
ATOM 4018 O O . MET A 1 509 ? -2.016 -18.858 0.677 1.00 83.75 509 MET A O 1
ATOM 4022 N N . ALA A 1 510 ? -2.432 -16.652 0.635 1.00 85.44 510 ALA A N 1
ATOM 4023 C CA . ALA A 1 510 ? -2.039 -16.430 2.029 1.00 85.44 510 ALA A CA 1
ATOM 4024 C C . ALA A 1 510 ? -2.926 -15.379 2.713 1.00 85.44 510 ALA A C 1
ATOM 4026 O O . ALA A 1 510 ? -3.381 -14.447 2.035 1.00 85.44 510 ALA A O 1
ATOM 4027 N N . PRO A 1 511 ? -3.167 -15.504 4.036 1.00 90.12 511 PRO A N 1
ATOM 4028 C CA . PRO A 1 511 ? -3.709 -14.413 4.836 1.00 90.12 511 PRO A CA 1
ATOM 4029 C C . PRO A 1 511 ? -2.873 -13.146 4.648 1.00 90.12 511 PRO A C 1
ATOM 4031 O O . PRO A 1 511 ? -1.646 -13.212 4.532 1.00 90.12 511 PRO A O 1
ATOM 4034 N N . HIS A 1 512 ? -3.522 -11.988 4.594 1.00 88.94 512 HIS A N 1
ATOM 4035 C CA . HIS A 1 512 ? -2.838 -10.742 4.289 1.00 88.94 512 HIS A CA 1
ATOM 4036 C C . HIS A 1 512 ? -3.474 -9.539 4.974 1.00 88.94 512 HIS A C 1
ATOM 4038 O O . HIS A 1 512 ? -4.694 -9.431 5.067 1.00 88.94 512 HIS A O 1
ATOM 4044 N N . TYR A 1 513 ? -2.613 -8.621 5.409 1.00 91.56 513 TYR A N 1
ATOM 4045 C CA . TYR A 1 513 ? -2.990 -7.309 5.907 1.00 91.56 513 TYR A CA 1
ATOM 4046 C C . TYR A 1 513 ? -2.598 -6.229 4.881 1.00 91.56 513 TYR A C 1
ATOM 4048 O O . TYR A 1 513 ? -1.408 -5.913 4.769 1.00 91.56 513 TYR A O 1
ATOM 4056 N N . PRO A 1 514 ? -3.558 -5.672 4.116 1.00 90.75 514 PRO A N 1
ATOM 4057 C CA . PRO A 1 514 ? -3.249 -4.748 3.024 1.00 90.75 514 PRO A CA 1
ATOM 4058 C C . PRO A 1 514 ? -2.866 -3.339 3.472 1.00 90.75 514 PRO A C 1
ATOM 4060 O O . PRO A 1 514 ? -2.321 -2.606 2.662 1.00 90.75 514 PRO A O 1
ATOM 4063 N N . HIS A 1 515 ? -3.117 -2.942 4.722 1.00 94.88 515 HIS A N 1
ATOM 4064 C CA . HIS A 1 515 ? -2.904 -1.567 5.194 1.00 94.88 515 HIS A CA 1
ATOM 4065 C C . HIS A 1 515 ? -3.764 -0.515 4.465 1.00 94.88 515 HIS A C 1
ATOM 4067 O O . HIS A 1 515 ? -3.325 0.609 4.257 1.00 94.88 515 HIS A O 1
ATOM 4073 N N . THR A 1 516 ? -4.987 -0.852 4.050 1.00 95.94 516 THR A N 1
ATOM 4074 C CA . THR A 1 516 ? -5.908 0.076 3.360 1.00 95.94 516 THR A CA 1
ATOM 4075 C C . THR A 1 516 ? -7.096 0.445 4.254 1.00 95.94 516 THR A C 1
ATOM 4077 O O . THR A 1 516 ? -8.245 0.503 3.806 1.00 95.94 516 THR A O 1
ATOM 4080 N N . GLU A 1 517 ? -6.857 0.601 5.554 1.00 96.25 517 GLU A N 1
ATOM 4081 C CA . GLU A 1 517 ? -7.907 0.789 6.557 1.00 96.25 517 GLU A CA 1
ATOM 4082 C C . GLU A 1 517 ? -8.633 2.106 6.306 1.00 96.25 517 GLU A C 1
ATOM 4084 O O . GLU A 1 517 ? -8.003 3.135 6.062 1.00 96.25 517 GLU A O 1
ATOM 4089 N N . ARG A 1 518 ? -9.962 2.093 6.396 1.00 95.31 518 ARG A N 1
ATOM 4090 C CA . ARG A 1 518 ? -10.809 3.279 6.228 1.00 95.31 518 ARG A CA 1
ATOM 4091 C C . ARG A 1 518 ? -11.815 3.391 7.366 1.00 95.31 518 ARG A C 1
ATOM 4093 O O . ARG A 1 518 ? -12.066 2.439 8.105 1.00 95.31 518 ARG A O 1
ATOM 4100 N N . ARG A 1 519 ? -12.402 4.584 7.497 1.00 88.94 519 ARG A N 1
ATOM 4101 C CA . ARG A 1 519 ? -13.554 4.825 8.382 1.00 88.94 519 ARG A CA 1
ATOM 4102 C C . ARG A 1 519 ? -14.889 4.646 7.665 1.00 88.94 519 ARG A C 1
ATOM 4104 O O . ARG A 1 519 ? -15.847 4.214 8.290 1.00 88.94 519 ARG A O 1
ATOM 4111 N N . THR A 1 520 ? -14.943 5.002 6.383 1.00 90.56 520 THR A N 1
ATOM 4112 C CA . THR A 1 520 ? -16.172 5.041 5.577 1.00 90.56 520 THR A CA 1
ATOM 4113 C C . THR A 1 520 ? -16.173 3.997 4.469 1.00 90.56 520 THR A C 1
ATOM 4115 O O . THR A 1 520 ? -17.163 3.296 4.301 1.00 90.56 520 THR A O 1
ATOM 4118 N N . GLU A 1 521 ? -15.068 3.829 3.739 1.00 94.50 521 GLU A N 1
ATOM 4119 C CA . GLU A 1 521 ? -14.954 2.829 2.664 1.00 94.50 521 GLU A CA 1
ATOM 4120 C C . GLU A 1 521 ? -14.570 1.436 3.202 1.00 94.50 521 GLU A C 1
ATOM 4122 O O . GLU A 1 521 ? -13.664 0.789 2.684 1.00 94.50 521 GLU A O 1
ATOM 4127 N N . THR A 1 522 ? -15.216 0.987 4.279 1.00 93.19 522 THR A N 1
ATOM 4128 C CA . THR A 1 522 ? -15.009 -0.350 4.863 1.00 93.19 522 THR A CA 1
ATOM 4129 C C . THR A 1 522 ? -15.897 -1.389 4.185 1.00 93.19 522 THR A C 1
ATOM 4131 O O . THR A 1 522 ? -16.782 -1.057 3.394 1.00 93.19 522 THR A O 1
ATOM 4134 N N . LYS A 1 523 ? -15.701 -2.668 4.515 1.00 93.12 523 LYS A N 1
ATOM 4135 C CA . LYS A 1 523 ? -16.626 -3.723 4.094 1.00 93.12 523 LYS A CA 1
ATOM 4136 C C . LYS A 1 523 ? -17.981 -3.543 4.772 1.00 93.12 523 LYS A C 1
ATOM 4138 O O . LYS A 1 523 ? -18.077 -3.234 5.958 1.00 93.12 523 LYS A O 1
ATOM 4143 N N . THR A 1 524 ? -19.034 -3.737 3.995 1.00 91.81 524 THR A N 1
ATOM 4144 C CA . THR A 1 524 ? -20.430 -3.715 4.426 1.00 91.81 524 THR A CA 1
ATOM 4145 C C . THR A 1 524 ? -20.957 -5.137 4.608 1.00 91.81 524 THR A C 1
ATOM 4147 O O . THR A 1 524 ? -20.338 -6.112 4.181 1.00 91.81 524 THR A O 1
ATOM 4150 N N . CYS A 1 525 ? -22.145 -5.282 5.205 1.00 91.62 525 CYS A N 1
ATOM 4151 C CA . CYS A 1 525 ? -22.754 -6.599 5.413 1.00 91.62 525 CYS A CA 1
ATOM 4152 C C . CYS A 1 525 ? -22.866 -7.406 4.107 1.00 91.62 525 CYS A C 1
ATOM 4154 O O . CYS A 1 525 ? -22.589 -8.598 4.104 1.00 91.62 525 CYS A O 1
ATOM 4156 N N . THR A 1 526 ? -23.225 -6.769 2.989 1.00 93.69 526 THR A N 1
ATOM 4157 C CA . THR A 1 526 ? -23.417 -7.446 1.694 1.00 93.69 526 THR A CA 1
ATOM 4158 C C . THR A 1 526 ? -22.124 -7.750 0.941 1.00 93.69 526 THR A C 1
ATOM 4160 O O . THR A 1 526 ? -22.171 -8.420 -0.092 1.00 93.69 526 THR A O 1
ATOM 4163 N N . ASP A 1 527 ? -20.981 -7.282 1.440 1.00 92.62 527 ASP A N 1
ATOM 4164 C CA . ASP A 1 527 ? -19.674 -7.705 0.931 1.00 92.62 527 ASP A CA 1
ATOM 4165 C C . ASP A 1 527 ? -19.274 -9.075 1.503 1.00 92.62 527 ASP A C 1
ATOM 4167 O O . ASP A 1 527 ? -18.495 -9.791 0.878 1.00 92.62 527 ASP A O 1
ATOM 4171 N N . CYS A 1 528 ? -19.851 -9.460 2.653 1.00 93.38 528 CYS A N 1
ATOM 4172 C CA . CYS A 1 528 ? -19.526 -10.696 3.373 1.00 93.38 528 CYS A CA 1
ATOM 4173 C C . CYS A 1 528 ? -20.712 -11.655 3.589 1.00 93.38 528 CYS A C 1
ATOM 4175 O O . CYS A 1 528 ? -20.515 -12.802 3.995 1.00 93.38 528 CYS A O 1
ATOM 4177 N N . HIS A 1 529 ? -21.943 -11.212 3.337 1.00 93.19 529 HIS A N 1
ATOM 4178 C CA . HIS A 1 529 ? -23.170 -11.986 3.517 1.00 93.19 529 HIS A CA 1
ATOM 4179 C C . HIS A 1 529 ? -24.076 -11.871 2.296 1.00 93.19 529 HIS A C 1
ATOM 4181 O O . HIS A 1 529 ? -24.012 -10.904 1.539 1.00 93.19 529 HIS A O 1
ATOM 4187 N N . LEU A 1 530 ? -24.965 -12.850 2.124 1.00 94.94 530 LEU A N 1
ATOM 4188 C CA . LEU A 1 530 ? -25.951 -12.834 1.048 1.00 94.94 530 LEU A CA 1
ATOM 4189 C C . LEU A 1 530 ? -26.818 -11.572 1.119 1.00 94.94 530 LEU A C 1
ATOM 4191 O O . LEU A 1 530 ? -27.380 -11.232 2.161 1.00 94.94 530 LEU A O 1
ATOM 4195 N N . SER A 1 531 ? -26.918 -10.892 -0.017 1.00 95.50 531 SER A N 1
ATOM 4196 C CA . SER A 1 531 ? -27.738 -9.702 -0.187 1.00 95.50 531 SER A CA 1
ATOM 4197 C C . SER A 1 531 ? -29.212 -10.082 -0.231 1.00 95.50 531 SER A C 1
ATOM 4199 O O . SER A 1 531 ? -29.602 -11.018 -0.930 1.00 95.50 531 SER A O 1
ATOM 4201 N N . GLN A 1 532 ? -30.058 -9.311 0.456 1.00 93.25 532 GLN A N 1
ATOM 4202 C CA . GLN A 1 532 ? -31.512 -9.467 0.362 1.00 93.25 532 GLN A CA 1
ATOM 4203 C C . GLN A 1 532 ? -32.026 -9.202 -1.064 1.00 93.25 532 GLN A C 1
ATOM 4205 O O . GLN A 1 532 ? -33.045 -9.762 -1.462 1.00 93.25 532 GLN A O 1
ATOM 4210 N N . ALA A 1 533 ? -31.301 -8.397 -1.850 1.00 95.81 533 ALA A N 1
ATOM 4211 C CA . ALA A 1 533 ? -31.594 -8.167 -3.262 1.00 95.81 533 ALA A CA 1
ATOM 4212 C C . ALA A 1 533 ? -31.193 -9.350 -4.167 1.00 95.81 533 ALA A C 1
ATOM 4214 O O . ALA A 1 533 ? -31.520 -9.342 -5.351 1.00 95.81 533 ALA A O 1
ATOM 4215 N N . ASN A 1 534 ? -30.522 -10.373 -3.617 1.00 94.69 534 ASN A N 1
ATOM 4216 C CA . ASN A 1 534 ? -30.076 -11.578 -4.322 1.00 94.69 534 ASN A CA 1
ATOM 4217 C C . ASN A 1 534 ? -29.188 -11.279 -5.548 1.00 94.69 534 ASN A C 1
ATOM 4219 O O . ASN A 1 534 ? -29.297 -11.912 -6.597 1.00 94.69 534 ASN A O 1
ATOM 4223 N N . ASP A 1 535 ? -28.300 -10.297 -5.410 1.00 93.56 535 ASP A N 1
ATOM 4224 C CA . ASP A 1 535 ? -27.475 -9.747 -6.488 1.00 93.56 535 ASP A CA 1
ATOM 4225 C C . ASP A 1 535 ? -25.963 -9.934 -6.263 1.00 93.56 535 ASP A C 1
ATOM 4227 O O . ASP A 1 535 ? -25.152 -9.379 -7.003 1.00 93.56 535 ASP A O 1
ATOM 4231 N N . ASN A 1 536 ? -25.557 -10.724 -5.259 1.00 94.75 536 ASN A N 1
ATOM 4232 C CA . ASN A 1 536 ? -24.151 -10.869 -4.863 1.00 94.75 536 ASN A CA 1
ATOM 4233 C C . ASN A 1 536 ? -23.622 -12.317 -4.829 1.00 94.75 536 ASN A C 1
ATOM 4235 O O . ASN A 1 536 ? -22.551 -12.558 -4.282 1.00 94.75 536 ASN A O 1
ATOM 4239 N N . ASN A 1 537 ? -24.301 -13.287 -5.451 1.00 93.38 537 ASN A N 1
ATOM 4240 C CA . ASN A 1 537 ? -23.878 -14.699 -5.423 1.00 93.38 537 ASN A CA 1
ATOM 4241 C C . ASN A 1 537 ? -22.456 -14.927 -5.973 1.00 93.38 537 ASN A C 1
ATOM 4243 O O . ASN A 1 537 ? -21.678 -15.675 -5.385 1.00 93.38 537 ASN A O 1
ATOM 4247 N N . ALA A 1 538 ? -22.084 -14.249 -7.066 1.00 91.50 538 ALA A N 1
ATOM 4248 C CA . ALA A 1 538 ? -20.722 -14.318 -7.601 1.00 91.50 538 ALA A CA 1
ATOM 4249 C C . ALA A 1 538 ? -19.695 -13.706 -6.631 1.00 91.50 538 ALA A C 1
ATOM 4251 O O . ALA A 1 538 ? -18.603 -14.239 -6.469 1.00 91.50 538 ALA A O 1
ATOM 4252 N N . ILE A 1 539 ? -20.061 -12.631 -5.929 1.00 91.81 539 ILE A N 1
ATOM 4253 C CA . ILE A 1 539 ? -19.200 -11.998 -4.922 1.00 91.81 539 ILE A CA 1
ATOM 4254 C C . ILE A 1 539 ? -18.991 -12.953 -3.750 1.00 91.81 539 ILE A C 1
ATOM 4256 O O . ILE A 1 539 ? -17.860 -13.143 -3.326 1.00 91.81 539 ILE A O 1
ATOM 4260 N N . MET A 1 540 ? -20.041 -13.639 -3.295 1.00 95.38 540 MET A N 1
ATOM 4261 C CA . MET A 1 540 ? -19.924 -14.657 -2.249 1.00 95.38 540 MET A CA 1
ATOM 4262 C C . MET A 1 540 ? -19.022 -15.825 -2.666 1.00 95.38 540 MET A C 1
ATOM 4264 O O . MET A 1 540 ? -18.214 -16.294 -1.867 1.00 95.38 540 MET A O 1
ATOM 4268 N N . ALA A 1 541 ? -19.109 -16.276 -3.920 1.00 94.38 541 ALA A N 1
ATOM 4269 C CA . ALA A 1 541 ? -18.212 -17.305 -4.445 1.00 94.38 541 ALA A CA 1
ATOM 4270 C C . ALA A 1 541 ? -16.749 -16.826 -4.497 1.00 94.38 541 ALA A C 1
ATOM 4272 O O . ALA A 1 541 ? -15.845 -17.590 -4.153 1.00 94.38 541 ALA A O 1
ATOM 4273 N N . GLN A 1 542 ? -16.511 -15.564 -4.879 1.00 92.31 542 GLN A N 1
ATOM 4274 C CA . GLN A 1 542 ? -15.179 -14.958 -4.830 1.00 92.31 542 GLN A CA 1
ATOM 4275 C C . GLN A 1 542 ? -14.686 -14.872 -3.383 1.00 92.31 542 GLN A C 1
ATOM 4277 O O . GLN A 1 542 ? -13.626 -15.411 -3.090 1.00 92.31 542 GLN A O 1
ATOM 4282 N N . LEU A 1 543 ? -15.485 -14.302 -2.476 1.00 94.44 543 LEU A N 1
ATOM 4283 C CA . LEU A 1 543 ? -15.183 -14.129 -1.055 1.00 94.44 543 LEU A CA 1
ATOM 4284 C C . LEU A 1 543 ? -14.718 -15.430 -0.392 1.00 94.44 543 LEU A C 1
ATOM 4286 O O . LEU A 1 543 ? -13.751 -15.429 0.367 1.00 94.44 543 LEU A O 1
ATOM 4290 N N . LEU A 1 544 ? -15.397 -16.539 -0.697 1.00 93.94 544 LEU A N 1
ATOM 4291 C CA . LEU A 1 544 ? -15.117 -17.874 -0.158 1.00 93.94 544 LEU A CA 1
ATOM 4292 C C . LEU A 1 544 ? -13.997 -18.624 -0.903 1.00 93.94 544 LEU A C 1
ATOM 4294 O O . LEU A 1 544 ? -13.726 -19.782 -0.588 1.00 93.94 544 LEU A O 1
ATOM 4298 N N . GLY A 1 545 ? -13.375 -18.012 -1.912 1.00 89.31 545 GLY A N 1
ATOM 4299 C CA . GLY A 1 545 ? -12.300 -18.622 -2.697 1.00 89.31 545 GLY A CA 1
ATOM 4300 C C . GLY A 1 545 ? -12.750 -19.777 -3.598 1.00 89.31 545 GLY A C 1
ATOM 4301 O O . GLY A 1 545 ? -11.920 -20.581 -4.014 1.00 89.31 545 GLY A O 1
ATOM 4302 N N . GLN A 1 546 ? -14.044 -19.882 -3.922 1.00 89.56 546 GLN A N 1
ATOM 4303 C CA . GLN A 1 546 ? -14.588 -20.958 -4.770 1.00 89.56 546 GLN A CA 1
ATOM 4304 C C . GLN A 1 546 ? -14.269 -20.767 -6.261 1.00 89.56 546 GLN A C 1
ATOM 4306 O O . GLN A 1 546 ? -14.435 -21.690 -7.056 1.00 89.56 546 GLN A O 1
ATOM 4311 N N . GLY A 1 547 ? -13.774 -19.582 -6.625 1.00 82.56 547 GLY A N 1
ATOM 4312 C CA . GLY A 1 547 ? -13.420 -19.224 -7.990 1.00 82.56 547 GLY A CA 1
ATOM 4313 C C . GLY A 1 547 ? -14.634 -18.778 -8.801 1.00 82.56 547 GLY A C 1
ATOM 4314 O O . GLY A 1 547 ? -15.687 -19.406 -8.809 1.00 82.56 547 GLY A O 1
ATOM 4315 N N . THR A 1 548 ? -14.474 -17.668 -9.511 1.00 85.38 548 THR A N 1
ATOM 4316 C CA . THR A 1 548 ? -15.538 -17.041 -10.314 1.00 85.38 548 THR A CA 1
ATOM 4317 C C . THR A 1 548 ? -15.142 -16.841 -11.770 1.00 85.38 548 THR A C 1
ATOM 4319 O O . THR A 1 548 ? -15.886 -16.225 -12.525 1.00 85.38 548 THR A O 1
ATOM 4322 N N . LYS A 1 549 ? -13.956 -17.330 -12.161 1.00 81.19 549 LYS A N 1
ATOM 4323 C CA . LYS A 1 549 ? -13.317 -17.020 -13.449 1.00 81.19 549 LYS A CA 1
ATOM 4324 C C . LYS A 1 549 ? -13.229 -15.504 -13.713 1.00 81.19 549 LYS A C 1
ATOM 4326 O O . LYS A 1 549 ? -13.347 -15.040 -14.835 1.00 81.19 549 LYS A O 1
ATOM 4331 N N . PHE A 1 550 ? -13.055 -14.728 -12.644 1.00 79.81 550 PHE A N 1
ATOM 4332 C CA . PHE A 1 550 ? -12.964 -13.271 -12.719 1.00 79.81 550 PHE A CA 1
ATOM 4333 C C . PHE A 1 550 ? -11.633 -12.784 -13.310 1.00 79.81 550 PHE A C 1
ATOM 4335 O O . PHE A 1 550 ? -11.553 -11.680 -13.830 1.00 79.81 550 PHE A O 1
ATOM 4342 N N . MET A 1 551 ? -10.589 -13.612 -13.227 1.00 78.12 551 MET A N 1
ATOM 4343 C CA . MET A 1 551 ? -9.279 -13.348 -13.812 1.00 78.12 551 MET A CA 1
ATOM 4344 C C . MET A 1 551 ? -9.024 -14.362 -14.925 1.00 78.12 551 MET A C 1
ATOM 4346 O O . MET A 1 551 ? -9.074 -15.567 -14.671 1.00 78.12 551 MET A O 1
ATOM 4350 N N . ASP A 1 552 ? -8.719 -13.867 -16.120 1.00 74.38 552 ASP A N 1
ATOM 4351 C CA . ASP A 1 552 ? -8.272 -14.662 -17.261 1.00 74.38 552 ASP A CA 1
ATOM 4352 C C . ASP A 1 552 ? -6.843 -14.248 -17.633 1.00 74.38 552 ASP A C 1
ATOM 4354 O O . ASP A 1 552 ? -6.485 -13.072 -17.598 1.00 74.38 552 ASP A O 1
ATOM 4358 N N . PHE A 1 553 ? -6.016 -15.228 -17.992 1.00 73.12 553 PHE A N 1
ATOM 4359 C CA . PHE A 1 553 ? -4.668 -14.983 -18.491 1.00 73.12 553 PHE A CA 1
ATOM 4360 C C . PHE A 1 553 ? -4.682 -14.915 -20.011 1.00 73.12 553 PHE A C 1
ATOM 4362 O O . PHE A 1 553 ? -5.112 -15.861 -20.678 1.00 73.12 553 PHE A O 1
ATOM 4369 N N . LEU A 1 554 ? -4.153 -13.825 -20.563 1.00 71.44 554 LEU A N 1
ATOM 4370 C CA . LEU A 1 554 ? -3.844 -13.766 -21.982 1.00 71.44 554 LEU A CA 1
ATOM 4371 C C . LEU A 1 554 ? -2.628 -14.659 -22.253 1.00 71.44 554 LEU A C 1
ATOM 4373 O O . LEU A 1 554 ? -1.533 -14.440 -21.730 1.00 71.44 554 LEU A O 1
ATOM 4377 N N . GLY A 1 555 ? -2.849 -15.691 -23.069 1.00 73.12 555 GLY A N 1
ATOM 4378 C CA . GLY A 1 555 ? -1.784 -16.562 -23.550 1.00 73.12 555 GLY A CA 1
ATOM 4379 C C . GLY A 1 555 ? -0.762 -15.806 -24.404 1.00 73.12 555 GLY A C 1
ATOM 4380 O O . GLY A 1 555 ? -0.871 -14.608 -24.644 1.00 73.12 555 GLY A O 1
ATOM 4381 N N . PHE A 1 556 ? 0.222 -16.531 -24.935 1.00 78.38 556 PHE A N 1
ATOM 4382 C CA . PHE A 1 556 ? 1.329 -15.936 -25.694 1.00 78.38 556 PHE A CA 1
ATOM 4383 C C . PHE A 1 556 ? 0.909 -15.008 -26.844 1.00 78.38 556 PHE A C 1
ATOM 4385 O O . PHE A 1 556 ? 1.540 -13.977 -27.080 1.00 78.38 556 PHE A O 1
ATOM 4392 N N . ASN A 1 557 ? -0.164 -15.377 -27.546 1.00 85.06 557 ASN A N 1
ATOM 4393 C CA . ASN A 1 557 ? -0.744 -14.574 -28.610 1.00 85.06 557 ASN A CA 1
ATOM 4394 C C . ASN A 1 557 ? -2.204 -14.248 -28.288 1.00 85.06 557 ASN A C 1
ATOM 4396 O O . ASN A 1 557 ? -2.965 -15.142 -27.909 1.00 85.06 557 ASN A O 1
ATOM 4400 N N . ALA A 1 558 ? -2.601 -13.005 -28.541 1.00 84.81 558 ALA A N 1
ATOM 4401 C CA . ALA A 1 558 ? -3.987 -12.638 -28.771 1.00 84.81 558 ALA A CA 1
ATOM 4402 C C . ALA A 1 558 ? -4.282 -12.783 -30.269 1.00 84.81 558 ALA A C 1
ATOM 4404 O O . ALA A 1 558 ? -3.526 -12.305 -31.115 1.00 84.81 558 ALA A O 1
ATOM 4405 N N . TRP A 1 559 ? -5.369 -13.469 -30.606 1.00 87.81 559 TRP A N 1
ATOM 4406 C CA . TRP A 1 559 ? -5.798 -13.636 -31.992 1.00 87.81 559 TRP A CA 1
ATOM 4407 C C . TRP A 1 559 ? -6.816 -12.550 -32.319 1.00 87.81 559 TRP A C 1
ATOM 4409 O O . TRP A 1 559 ? -7.899 -12.523 -31.737 1.00 87.81 559 TRP A O 1
ATOM 4419 N N . VAL A 1 560 ? -6.453 -11.649 -33.227 1.00 90.06 560 VAL A N 1
ATOM 4420 C CA . VAL A 1 560 ? -7.271 -10.498 -33.615 1.00 90.06 560 VAL A CA 1
ATOM 4421 C C . VAL A 1 560 ? -7.835 -10.749 -35.008 1.00 90.06 560 VAL A C 1
ATOM 4423 O O . VAL A 1 560 ? -7.096 -11.090 -35.932 1.00 90.06 560 VAL A O 1
ATOM 4426 N N . GLY A 1 561 ? -9.152 -10.611 -35.152 1.00 92.81 561 GLY A N 1
ATOM 4427 C CA . GLY A 1 561 ? -9.819 -10.670 -36.450 1.00 92.81 561 GLY A CA 1
ATOM 4428 C C . GLY A 1 561 ? -9.734 -9.322 -37.161 1.00 92.81 561 GLY A C 1
ATOM 4429 O O . GLY A 1 561 ? -10.145 -8.309 -36.598 1.00 92.81 561 GLY A O 1
ATOM 4430 N N . GLY A 1 562 ? -9.212 -9.324 -38.384 1.00 89.81 562 GLY A N 1
ATOM 4431 C CA . GLY A 1 562 ? -9.235 -8.195 -39.311 1.00 89.81 562 GLY A CA 1
ATOM 4432 C C . GLY A 1 562 ? -10.217 -8.428 -40.461 1.00 89.81 562 GLY A C 1
ATOM 4433 O O . GLY A 1 562 ? -10.930 -9.435 -40.510 1.00 89.81 562 GLY A O 1
ATOM 4434 N N . GLU A 1 563 ? -10.252 -7.504 -41.420 1.00 91.00 563 GLU A N 1
ATOM 4435 C CA . GLU A 1 563 ? -11.047 -7.672 -42.638 1.00 91.00 563 GLU A CA 1
ATOM 4436 C C . GLU A 1 563 ? -10.443 -8.790 -43.510 1.00 91.00 563 GLU A C 1
ATOM 4438 O O . GLU A 1 563 ? -9.479 -8.589 -44.241 1.00 91.00 563 GLU A O 1
ATOM 4443 N N . GLY A 1 564 ? -10.996 -10.001 -43.394 1.00 92.62 564 GLY A N 1
ATOM 4444 C CA . GLY A 1 564 ? -10.587 -11.170 -44.182 1.00 92.62 564 GLY A CA 1
ATOM 4445 C C . GLY A 1 564 ? -9.386 -11.955 -43.641 1.00 92.62 564 GLY A C 1
ATOM 4446 O O . GLY A 1 564 ? -8.999 -12.945 -44.260 1.00 92.62 564 GLY A O 1
ATOM 4447 N N . GLU A 1 565 ? -8.825 -11.579 -42.489 1.00 93.94 565 GLU A N 1
ATOM 4448 C CA . GLU A 1 565 ? -7.697 -12.283 -41.869 1.00 93.94 565 GLU A CA 1
ATOM 4449 C C . GLU A 1 565 ? -7.862 -12.482 -40.359 1.00 93.94 565 GLU A C 1
ATOM 4451 O O . GLU A 1 565 ? -8.623 -11.789 -39.685 1.00 93.94 565 GLU A O 1
ATOM 4456 N N . ILE A 1 566 ? -7.118 -13.448 -39.824 1.00 93.06 566 ILE A N 1
ATOM 4457 C CA . ILE A 1 566 ? -6.923 -13.624 -38.387 1.00 93.06 566 ILE A CA 1
ATOM 4458 C C . ILE A 1 566 ? -5.422 -13.509 -38.139 1.00 93.06 566 ILE A C 1
ATOM 4460 O O . ILE A 1 566 ? -4.646 -14.332 -38.628 1.00 93.06 566 ILE A O 1
ATOM 4464 N N . SER A 1 567 ? -5.031 -12.512 -37.354 1.00 91.81 567 SER A N 1
ATOM 4465 C CA . SER A 1 567 ? -3.637 -12.204 -37.049 1.00 91.81 567 SER A CA 1
ATOM 4466 C C . SER A 1 567 ? -3.311 -12.579 -35.603 1.00 91.81 567 SER A C 1
ATOM 4468 O O . SER A 1 567 ? -4.036 -12.236 -34.669 1.00 91.81 567 SER A O 1
ATOM 4470 N N . ALA A 1 568 ? -2.213 -13.313 -35.407 1.00 89.88 568 ALA A N 1
ATOM 4471 C CA . ALA A 1 568 ? -1.678 -13.610 -34.081 1.00 89.88 568 ALA A CA 1
ATOM 4472 C C . ALA A 1 568 ? -0.784 -12.453 -33.620 1.00 89.88 568 ALA A C 1
ATOM 4474 O O . ALA A 1 568 ? 0.340 -12.303 -34.103 1.00 89.88 568 ALA A O 1
ATOM 4475 N N . VAL A 1 569 ? -1.265 -11.657 -32.669 1.00 84.44 569 VAL A N 1
ATOM 4476 C CA . VAL A 1 569 ? -0.494 -10.590 -32.027 1.00 84.44 569 VAL A CA 1
ATOM 4477 C C . VAL A 1 569 ? 0.141 -11.156 -30.769 1.00 84.44 569 VAL A C 1
ATOM 4479 O O . VAL A 1 569 ? -0.555 -11.635 -29.877 1.00 84.44 569 VAL A O 1
ATOM 4482 N N . ARG A 1 570 ? 1.468 -11.108 -30.675 1.00 79.31 570 ARG A N 1
ATOM 4483 C CA . ARG A 1 570 ? 2.156 -11.487 -29.441 1.00 79.31 570 ARG A CA 1
ATOM 4484 C C . ARG A 1 570 ? 1.894 -10.424 -28.381 1.00 79.31 570 ARG A C 1
ATOM 4486 O O . ARG A 1 570 ? 2.298 -9.282 -28.565 1.00 79.31 570 ARG A O 1
ATOM 4493 N N . VAL A 1 571 ? 1.234 -10.812 -27.295 1.00 73.94 571 VAL A N 1
ATOM 4494 C CA . VAL A 1 571 ? 0.834 -9.892 -26.211 1.00 73.94 571 VAL A CA 1
ATOM 4495 C C . VAL A 1 571 ? 1.628 -10.104 -24.930 1.00 73.94 571 VAL A C 1
ATOM 4497 O O . VAL A 1 571 ? 1.635 -9.244 -24.060 1.00 73.94 571 VAL A O 1
ATOM 4500 N N . THR A 1 572 ? 2.348 -11.222 -24.823 1.00 66.69 572 THR A N 1
ATOM 4501 C CA . THR A 1 572 ? 3.242 -11.483 -23.694 1.00 66.69 572 THR A CA 1
ATOM 4502 C C . THR A 1 572 ? 4.635 -11.844 -24.205 1.00 66.69 572 THR A C 1
ATOM 4504 O O . THR A 1 572 ? 4.735 -12.737 -25.051 1.00 66.69 572 THR A O 1
ATOM 4507 N N . GLU A 1 573 ? 5.672 -11.223 -23.629 1.00 65.75 573 GLU A N 1
ATOM 4508 C CA . GLU A 1 573 ? 7.114 -11.383 -23.945 1.00 65.75 573 GLU A CA 1
ATOM 4509 C C . GLU A 1 573 ? 7.616 -10.715 -25.241 1.00 65.75 573 GLU A C 1
ATOM 4511 O O . GLU A 1 573 ? 7.385 -11.253 -26.353 1.00 65.75 573 GLU A O 1
#

Sequence (573 aa):
RNINTTFPETGLPNSLGLIQRLEEPGRPDLRQSNRGPGTGQRVAIPVLNILKTRLNDPNMWFLGTNDQPGDYRQSGCAACHVPYANDRDVRHSGHYAQFGHDGTTQTGDPTIPKDESGHPLQHAFTRAIPTSTCMICHMHQPNMFINTFLGYIMWDYESDAPSMWPEQQHYPDAEEQRRTLDRNPEEASIRGKWRDLDFLKQVSDMNPQLTDTQFADYHGHGWNFRAIYKRDRKGNLLDPVGNIVADDDPKKFEKAVHMSSIHVDLGMHCVDCHFAQDMHGNGHVVGEVMAGVEITCKDCHGTPDAYPTLRTTGPMAAPEGRDLANLRNPDGKRRFEWVGGKLIQRSLLNPGLEWEMSLVKDTSDPLSPAYNALADRAHTMSRNPATQAFGNDVAKEDRAHGEDTMLCYSCHTSWTTSCGGCHLPIQANWKTERKHYEGKFTRNYATYNPQVTRDDVFMLTRHGEIKDFAIAPLRSSSALVLSSTNINRERIYIQQPPIAASGYSSQAMAPHYPHTERRTETKTCTDCHLSQANDNNAIMAQLLGQGTKFMDFLGFNAWVGGEGEISAVRVTE

Foldseek 3Di:
DDDPPPAAFADDDPPVNPDPPDDDPPDDLDELDCPDPPRSSHDPVVVCCVWPNCLQPPDQQQAFPQLAFLQAFGHHQRLFFFAFQRALDCLQFPVSNVVHGQRAECDPDPVGDRPHHRHTPDPDGALQGGNSSVCSRQCHQQQHRQCLQVQKDFDQCPFQVPLWFDPDFDDDDPVLQCLLCVQALANCCSGTPLSDRVCLQCQQVCQLVGQGWHWGNGQRSSTIMTWDWDADPVRFFAALVGDGQDSPPSCSVVRTDGLHFVCSVLSAGPSLFQDDCLVPNPPDDDPDNQLSDFAAPCCCQNALVDHHPVFTDANRADPRGDRQQPDAAPVRDRQWDQDPNWIKGAHNNHPPRIDGHHHLNLCLDPVHPNHDPQSQLQAAFFPPPVPRDTGPVRDLVRHPDRCLAAGPLLWQALWDKAQQEKEWEWEQLDWDFIPDDDTDIHGTRIGIHRQDIDGPFWAWFFAPPSSPRHIATKHFRHQYFYWYQGNVRDTPDFRHFDAHPVGHTSRDMHGDRNSSGDDRSTDDPVLADQDPVNPCPLSNCRHHVVDNPPDDGDTQWDWDDDDVDTDTHGPDD